Protein AF-0000000080204653 (afdb_homodimer)

Foldseek 3Di:
DDPLVLLQLLLQCVVQFHLCRSCVVVVHDSVVSVVSPVVVCVVVVHHQWDDDPPTTDGDPVVLVVNLVSLVVNQQVQQVVQVVVPDQQPDADEAEEEEAALCCVQQPVVLVVVVCVSHVRYHYHYHHDQDDDDCSSVVHAKYKHWFFDDDDQKDKDFLFFWWKFKKAFPVQCVVQNADPDLVCQQSWEEEWAAAPVPRDIDWDWDDDPVGIDTHDHDHYDYDNDQLVRQVCRLVNRTIYIHICSSCVVCVVVRSMFTADQIDGDPNTGMMMIGGDDPGRHPSSVVSVVSSSVSSVVQVGGSYDDPSRPGDHDDDDDDD/DDPLVLLQLLLQCVVQFHLCRSCVVVVHDSVVSVVSPVVVCVVVVHHQWDDDPPTTDGDPVVLVVNLVSLVVNQQVQQVVQVVVPDQQPDADEAEEEEEALCCVQQPVVLVVVVCVSHVRYHYHYHHDQDDDDCSSVVHAKYKHWFADDDDQKDKDFLFFWWKFKKAFPVQCVVQNADPDLVCQQSWEEEWAAAPVPRDIDWDWDDDPVGIDTHDHDHYDYDNDQLVRQVCRLVNRTIYIHICSSCVVCVVVRSMFTADQIDGDPNTGMMMIGGDDPGRHPSSVVSVVSSSVSSVVQVGGSYDDPSRPGDHDDDDDDD

Sequence (636 aa):
MDKIRSLRFFIATLEGGSFAAAAKAYGTDPSTVSKAIHRLESDLGIQLFQRSTRQIRLTEAGRRYANTARFVLDELAACEDSLKSHNDALSGLLKINVPVSYGRLYIRPLLKEFCRRYPSITIDIHYDDAYVDIIEQGIDVSIRSGVVQDSQLIMRQLSPIDFIICGSQDYLTRHGVPSGPDAFNDHSWVRFRFKQTGKLLPIRMPEPDGTSEYNPERNFIVNDGESMAELCAEGLGLTQIPHFIARDWLKAGRLVPIFPSMRQAGNGVYLLYANREYVPARVRVFIDFITQAIQDMDETPFHTWAETLPIYQPNQGDMDKIRSLRFFIATLEGGSFAAAAKAYGTDPSTVSKAIHRLESDLGIQLFQRSTRQIRLTEAGRRYANTARFVLDELAACEDSLKSHNDALSGLLKINVPVSYGRLYIRPLLKEFCRRYPSITIDIHYDDAYVDIIEQGIDVSIRSGVVQDSQLIMRQLSPIDFIICGSQDYLTRHGVPSGPDAFNDHSWVRFRFKQTGKLLPIRMPEPDGTSEYNPERNFIVNDGESMAELCAEGLGLTQIPHFIARDWLKAGRLVPIFPSMRQAGNGVYLLYANREYVPARVRVFIDFITQAIQDMDETPFHTWAETLPIYQPNQGD

Nearest PDB structures (foldseek):
  3hhg-assembly1_D  TM=6.410E-01  e=2.375E-26  Neisseria meningitidis serogroup B
  3t1b-assembly1_A  TM=6.209E-01  e=1.363E-25  Vibrio cholerae
  3t1b-assembly1_D  TM=6.198E-01  e=2.645E-25  Vibrio cholerae
  3szp-assembly1_A-2  TM=5.956E-01  e=8.311E-25  Vibrio cholerae
  3szp-assembly1_B-2  TM=5.584E-01  e=1.044E-23  Vibrio cholerae

Organism: Vibrio parahaemolyticus (NCBI:txid670)

pLDDT: mean 87.02, std 11.67, range [28.09, 98.11]

InterPro domains:
  IPR000847 LysR, HTH, N-terminal domain [PF00126] (4-63)
  IPR000847 LysR, HTH, N-terminal domain [PS50931] (1-59)
  IPR005119 LysR, substrate-binding [PF03466] (89-293)
  IPR036388 Winged helix-like DNA-binding domain superfamily [G3DSA:1.10.10.10] (1-89)
  IPR036390 Winged helix DNA-binding domain superfamily [SSF46785] (4-88)
  IPR058163 LysR-type transcriptional regulator, proteobacterial-type [PTHR30537] (1-298)

Radius of gyration: 26.91 Å; Cα contacts (8 Å, |Δi|>4): 1116; chains: 2; bounding box: 68×78×84 Å

Secondary structure (DSSP, 8-state):
--HHHHHHHHHHHHHHSSHHHHHHHTT--HHHHHHHHHHHHHHHTS--EEE-SS-EEE-HHHHHHHHHHHHHHHHHHHHHHHHS--GGG--EEEEEEE-HHHIIIIIHHHHHHHHHH-TTEEEEEEE-SS---TTTTT-SEEEEEE----TTEEEEEEEEEEEEEEE-HHHHHHH----SGGGGGGSEEEEEB-TTT-PBPPEEEEETTEEEEE--SEEEEES-HHHHHHHHHTTS-BEEEEHHHHHHHHHTTSSEE-S--EEEEEEEEEEEEE--SS--HHHHHHHHHHHHHHHHTT--SS--GGGGPPPP------/--HHHHHHHHHHHHHHSSHHHHHHHTT--HHHHHHHHHHHHHHHTS--EEE-SS-EEE-HHHHHHHHHHHHHHHHHHHHHHHHS--GGG--EEEEEEE-HHHIIIIIHHHHHHHHHH-TTEEEEEEE-SS---TTTTT-SEEEEEE----TTEEEEEEEEEEEEEEE-HHHHHHH----SGGGGGGSEEEEEB-TTT-PBPPEEEEETTEEEEE--SEEEEES-HHHHHHHHHTTS-BEEEEHHHHHHHHHTTSSEE-S--EEEEEEEEEEEEE--SS--HHHHHHHHHHHHHHHHTT--SS--GGGGPPPP------

Structure (mmCIF, N/CA/C/O backbone):
data_AF-0000000080204653-model_v1
#
loop_
_entity.id
_entity.type
_entity.pdbx_description
1 polymer 'Transcriptional regulator'
#
loop_
_atom_site.group_PDB
_atom_site.id
_atom_site.type_symbol
_atom_site.label_atom_id
_atom_site.label_alt_id
_atom_site.label_comp_id
_atom_site.label_asym_id
_atom_site.label_entity_id
_atom_site.label_seq_id
_atom_site.pdbx_PDB_ins_code
_atom_site.Cartn_x
_atom_site.Cartn_y
_atom_site.Cartn_z
_atom_site.occupancy
_atom_site.B_iso_or_equiv
_atom_site.auth_seq_id
_atom_site.auth_comp_id
_atom_site.auth_asym_id
_atom_site.auth_atom_id
_atom_site.pdbx_PDB_model_num
ATOM 1 N N . MET A 1 1 ? -10.763 44.158 -5.469 1 50.4 1 MET A N 1
ATOM 2 C CA . MET A 1 1 ? -10.526 43.028 -4.575 1 50.4 1 MET A CA 1
ATOM 3 C C . MET A 1 1 ? -9.054 42.629 -4.582 1 50.4 1 MET A C 1
ATOM 5 O O . MET A 1 1 ? -8.355 42.835 -5.575 1 50.4 1 MET A O 1
ATOM 9 N N . ASP A 1 2 ? -8.413 42.31 -3.454 1 73.98 2 ASP A N 1
ATOM 10 C CA . ASP A 1 2 ? -7.088 41.833 -3.07 1 73.98 2 ASP A CA 1
ATOM 11 C C . ASP A 1 2 ? -6.728 40.551 -3.816 1 73.98 2 ASP A C 1
ATOM 13 O O . ASP A 1 2 ? -7.518 39.605 -3.853 1 73.98 2 ASP A O 1
ATOM 17 N N . LYS A 1 3 ? -5.69 40.728 -4.743 1 76.5 3 LYS A N 1
ATOM 18 C CA . LYS A 1 3 ? -5.243 39.627 -5.592 1 76.5 3 LYS A CA 1
ATOM 19 C C . LYS A 1 3 ? -4.92 38.389 -4.761 1 76.5 3 LYS A C 1
ATOM 21 O O . LYS A 1 3 ? -5.211 37.264 -5.174 1 76.5 3 LYS A O 1
ATOM 26 N N . ILE A 1 4 ? -4.498 38.656 -3.655 1 76.14 4 ILE A N 1
ATOM 27 C CA . ILE A 1 4 ? -4.14 37.547 -2.777 1 76.14 4 ILE A CA 1
ATOM 28 C C . ILE A 1 4 ? -5.401 36.794 -2.358 1 76.14 4 ILE A C 1
ATOM 30 O O . ILE A 1 4 ? -5.418 35.561 -2.341 1 76.14 4 ILE A O 1
ATOM 34 N N . ARG A 1 5 ? -6.424 37.488 -2.083 1 83.01 5 ARG A N 1
ATOM 35 C CA . ARG A 1 5 ? -7.695 36.873 -1.715 1 83.01 5 ARG A CA 1
ATOM 36 C C . ARG A 1 5 ? -8.273 36.073 -2.878 1 83.01 5 ARG A C 1
ATOM 38 O O . ARG A 1 5 ? -8.814 34.983 -2.68 1 83.01 5 ARG A O 1
ATOM 45 N N . SER A 1 6 ? -8.164 36.581 -4.059 1 86.66 6 SER A N 1
ATOM 46 C CA . SER A 1 6 ? -8.65 35.887 -5.247 1 86.66 6 SER A CA 1
ATOM 47 C C . SER A 1 6 ? -7.888 34.586 -5.478 1 86.66 6 SER A C 1
ATOM 49 O O . SER A 1 6 ? -8.479 33.574 -5.859 1 86.66 6 SER A O 1
ATOM 51 N N . LEU A 1 7 ? -6.581 34.695 -5.237 1 85.68 7 LEU A N 1
ATOM 52 C CA . LEU A 1 7 ? -5.753 33.503 -5.385 1 85.68 7 LEU A CA 1
ATOM 53 C C . LEU A 1 7 ? -6.15 32.436 -4.371 1 85.68 7 LEU A C 1
ATOM 55 O O . LEU A 1 7 ? -6.216 31.25 -4.704 1 85.68 7 LEU A O 1
ATOM 59 N N . ARG A 1 8 ? -6.447 32.834 -3.241 1 86.21 8 ARG A N 1
ATOM 60 C CA . ARG A 1 8 ? -6.862 31.909 -2.19 1 86.21 8 ARG A CA 1
ATOM 61 C C . ARG A 1 8 ? -8.191 31.247 -2.537 1 86.21 8 ARG A C 1
ATOM 63 O O . ARG A 1 8 ? -8.358 30.041 -2.345 1 86.21 8 ARG A O 1
ATOM 70 N N . PHE A 1 9 ? -9.104 32.043 -3.06 1 88.43 9 PHE A N 1
ATOM 71 C CA . PHE A 1 9 ? -10.392 31.509 -3.487 1 88.43 9 PHE A CA 1
ATOM 72 C C . PHE A 1 9 ? -10.213 30.499 -4.614 1 88.43 9 PHE A C 1
ATOM 74 O O . PHE A 1 9 ? -10.875 29.459 -4.634 1 88.43 9 PHE A O 1
ATOM 81 N N . PHE A 1 10 ? -9.307 30.791 -5.451 1 88.57 10 PHE A N 1
ATOM 82 C CA . PHE A 1 10 ? -9.02 29.938 -6.598 1 88.57 10 PHE A CA 1
ATOM 83 C C . PHE A 1 10 ? -8.505 28.577 -6.146 1 88.57 10 PHE A C 1
ATOM 85 O O . PHE A 1 10 ? -9.04 27.541 -6.545 1 88.57 10 PHE A O 1
ATOM 92 N N . ILE A 1 11 ? -7.559 28.617 -5.276 1 85.79 11 ILE A N 1
ATOM 93 C CA . ILE A 1 11 ? -6.958 27.381 -4.787 1 85.79 11 ILE A CA 1
ATOM 94 C C . ILE A 1 11 ? -7.975 26.609 -3.949 1 85.79 11 ILE A C 1
ATOM 96 O O . ILE A 1 11 ? -8.08 25.386 -4.061 1 85.79 11 ILE A O 1
ATOM 100 N N . ALA A 1 12 ? -8.743 27.285 -3.172 1 86.61 12 ALA A N 1
ATOM 101 C CA . ALA A 1 12 ? -9.754 26.645 -2.335 1 86.61 12 ALA A CA 1
ATOM 102 C C . ALA A 1 12 ? -10.828 25.975 -3.187 1 86.61 12 ALA A C 1
ATOM 104 O O . ALA A 1 12 ? -11.335 24.908 -2.831 1 86.61 12 ALA A O 1
ATOM 105 N N . THR A 1 13 ? -11.171 26.682 -4.212 1 86.33 13 THR A N 1
ATOM 106 C CA . THR A 1 13 ? -12.161 26.118 -5.123 1 86.33 13 THR A CA 1
ATOM 107 C C . THR A 1 13 ? -11.633 24.842 -5.773 1 86.33 13 THR A C 1
ATOM 109 O O . THR A 1 13 ? -12.364 23.858 -5.902 1 86.33 13 THR A O 1
ATOM 112 N N . LEU A 1 14 ? -10.432 24.914 -6.15 1 82.67 14 LEU A N 1
ATOM 113 C CA . LEU A 1 14 ? -9.793 23.754 -6.762 1 82.67 14 LEU A CA 1
ATOM 114 C C . LEU A 1 14 ? -9.742 22.584 -5.785 1 82.67 14 LEU A C 1
ATOM 116 O O . LEU A 1 14 ? -10.088 21.456 -6.143 1 82.67 14 LEU A O 1
ATOM 120 N N . GLU A 1 15 ? -9.342 22.829 -4.639 1 78.71 15 GLU A N 1
ATOM 121 C CA . GLU A 1 15 ? -9.152 21.792 -3.63 1 78.71 15 GLU A CA 1
ATOM 122 C C . GLU A 1 15 ? -10.491 21.26 -3.126 1 78.71 15 GLU A C 1
ATOM 124 O O . GLU A 1 15 ? -10.634 20.062 -2.875 1 78.71 15 GLU A O 1
ATOM 129 N N . GLY A 1 16 ? -11.457 22.183 -2.964 1 76.76 16 GLY A N 1
ATOM 130 C CA . GLY A 1 16 ? -12.774 21.822 -2.463 1 76.76 16 GLY A CA 1
ATOM 131 C C . GLY A 1 16 ? -13.688 21.261 -3.536 1 76.76 16 GLY A C 1
ATOM 132 O O . GLY A 1 16 ? -14.708 20.641 -3.229 1 76.76 16 GLY A O 1
ATOM 133 N N . GLY A 1 17 ? -13.306 21.549 -4.777 1 78.3 17 GLY A N 1
ATOM 134 C CA . GLY A 1 17 ? -14.032 21.021 -5.921 1 78.3 17 GLY A CA 1
ATOM 135 C C . GLY A 1 17 ? -15.267 21.83 -6.271 1 78.3 17 GLY A C 1
ATOM 136 O O . GLY A 1 17 ? -16.022 21.463 -7.173 1 78.3 17 GLY A O 1
ATOM 137 N N . SER A 1 18 ? -15.569 22.891 -5.449 1 82.08 18 SER A N 1
ATOM 138 C CA . SER A 1 18 ? -16.738 23.715 -5.736 1 82.08 18 SER A CA 1
ATOM 139 C C . SER A 1 18 ? -16.575 25.123 -5.172 1 82.08 18 SER A C 1
ATOM 141 O O . SER A 1 18 ? -15.765 25.345 -4.269 1 82.08 18 SER A O 1
ATOM 143 N N . PHE A 1 19 ? -17.38 26.048 -5.681 1 85.94 19 PHE A N 1
ATOM 144 C CA . PHE A 1 19 ? -17.382 27.419 -5.186 1 85.94 19 PHE A CA 1
ATOM 145 C C . PHE A 1 19 ? -17.972 27.487 -3.782 1 85.94 19 PHE A C 1
ATOM 147 O O . PHE A 1 19 ? -17.519 28.275 -2.95 1 85.94 19 PHE A O 1
ATOM 154 N N . ALA A 1 20 ? -18.897 26.58 -3.573 1 85.4 20 ALA A N 1
ATOM 155 C CA . ALA A 1 20 ? -19.532 26.526 -2.259 1 85.4 20 ALA A CA 1
ATOM 156 C C . ALA A 1 20 ? -18.543 26.068 -1.19 1 85.4 20 ALA A C 1
ATOM 158 O O . ALA A 1 20 ? -18.51 26.622 -0.089 1 85.4 20 ALA A O 1
ATOM 159 N N . ALA A 1 21 ? -17.774 25.165 -1.555 1 83.58 21 ALA A N 1
ATOM 160 C CA . ALA A 1 21 ? -16.779 24.656 -0.615 1 83.58 21 ALA A CA 1
ATOM 161 C C . ALA A 1 21 ? -15.74 25.723 -0.284 1 83.58 21 ALA A C 1
ATOM 163 O O . ALA A 1 21 ? -15.344 25.875 0.874 1 83.58 21 ALA A O 1
ATOM 164 N N . ALA A 1 22 ? -15.347 26.407 -1.265 1 87.46 22 ALA A N 1
ATOM 165 C CA . ALA A 1 22 ? -14.388 27.491 -1.069 1 87.46 22 ALA A CA 1
ATOM 166 C C . ALA A 1 22 ? -14.982 28.597 -0.201 1 87.46 22 ALA A C 1
ATOM 168 O O . ALA A 1 22 ? -14.302 29.143 0.672 1 87.46 22 ALA A O 1
ATOM 169 N N . ALA A 1 23 ? -16.242 28.891 -0.427 1 88.73 23 ALA A N 1
ATOM 170 C CA . ALA A 1 23 ? -16.924 29.921 0.353 1 88.73 23 ALA A CA 1
ATOM 171 C C . ALA A 1 23 ? -16.997 29.535 1.827 1 88.73 23 ALA A C 1
ATOM 173 O O . ALA A 1 23 ? -16.749 30.364 2.706 1 88.73 23 ALA A O 1
ATOM 174 N N . LYS A 1 24 ? -17.251 28.339 2.037 1 84.44 24 LYS A N 1
ATOM 175 C CA . LYS A 1 24 ? -17.338 27.825 3.401 1 84.44 24 LYS A CA 1
ATOM 176 C C . LYS A 1 24 ? -15.993 27.927 4.114 1 84.44 24 LYS A C 1
ATOM 178 O O . LYS A 1 24 ? -15.933 28.303 5.286 1 84.44 24 LYS A O 1
ATOM 183 N N . ALA A 1 25 ? -14.982 27.72 3.421 1 79.6 25 ALA A N 1
ATOM 184 C CA . ALA A 1 25 ? -13.636 27.729 3.988 1 79.6 25 ALA A CA 1
ATOM 185 C C . ALA A 1 25 ? -13.229 29.137 4.415 1 79.6 25 ALA A C 1
ATOM 187 O O . ALA A 1 25 ? -12.462 29.307 5.365 1 79.6 25 ALA A O 1
ATOM 188 N N . TYR A 1 26 ? -13.776 30.042 3.766 1 80.77 26 TYR A N 1
ATOM 189 C CA . TYR A 1 26 ? -13.335 31.406 4.036 1 80.77 26 TYR A CA 1
ATOM 190 C C . TYR A 1 26 ? -14.467 32.239 4.624 1 80.77 26 TYR A C 1
ATOM 192 O O . TYR A 1 26 ? -14.36 33.464 4.719 1 80.77 26 TYR A O 1
ATOM 200 N N . GLY A 1 27 ? -15.538 31.54 4.963 1 84.32 27 GLY A N 1
ATOM 201 C CA . GLY A 1 27 ? -16.645 32.225 5.61 1 84.32 27 GLY A CA 1
ATOM 202 C C . GLY A 1 27 ? -17.267 33.305 4.745 1 84.32 27 GLY A C 1
ATOM 203 O O 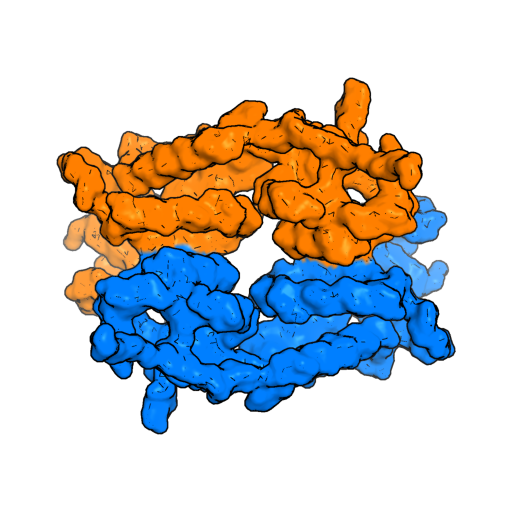. GLY A 1 27 ? -17.512 34.418 5.213 1 84.32 27 GLY A O 1
ATOM 204 N N . THR A 1 28 ? -17.372 33.021 3.504 1 88.23 28 THR A N 1
ATOM 205 C CA . THR A 1 28 ? -17.946 33.981 2.566 1 88.23 28 THR A CA 1
ATOM 206 C C . THR A 1 28 ? -19.029 33.324 1.716 1 88.23 28 THR A C 1
ATOM 208 O O . THR A 1 28 ? -19.468 32.211 2.011 1 88.23 28 THR A O 1
ATOM 211 N N . ASP A 1 29 ? -19.654 34.018 0.849 1 89.44 29 ASP A N 1
ATOM 212 C CA . ASP A 1 29 ? -20.717 33.506 -0.01 1 89.44 29 ASP A CA 1
ATOM 213 C C . ASP A 1 29 ? -20.152 32.977 -1.326 1 89.44 29 ASP A C 1
ATOM 215 O O . ASP A 1 29 ? -19.21 33.548 -1.878 1 89.44 29 ASP A O 1
ATOM 219 N N . PRO A 1 30 ? -20.802 31.932 -1.758 1 91.13 30 PRO A N 1
ATOM 220 C CA . PRO A 1 30 ? -20.353 31.377 -3.036 1 91.13 30 PRO A CA 1
ATOM 221 C C . PRO A 1 30 ? -20.33 32.416 -4.155 1 91.13 30 PRO A C 1
ATOM 223 O O . PRO A 1 30 ? -19.476 32.352 -5.044 1 91.13 30 PRO A O 1
ATOM 226 N N . SER A 1 31 ? -21.253 33.343 -4.106 1 90.99 31 SER A N 1
ATOM 227 C CA . SER A 1 31 ? -21.3 34.385 -5.126 1 90.99 31 SER A CA 1
ATOM 228 C C . SER A 1 31 ? -20.047 35.254 -5.086 1 90.99 31 SER A C 1
ATOM 230 O O . SER A 1 31 ? -19.536 35.663 -6.131 1 90.99 31 SER A O 1
ATOM 232 N N . THR A 1 32 ? -19.568 35.483 -3.874 1 89.5 32 THR A N 1
ATOM 233 C CA . THR A 1 32 ? -18.346 36.26 -3.698 1 89.5 32 THR A CA 1
ATOM 234 C C . THR A 1 32 ? -17.146 35.522 -4.287 1 89.5 32 THR A C 1
ATOM 236 O O . THR A 1 32 ? -16.309 36.126 -4.961 1 89.5 32 THR A O 1
ATOM 239 N N . VAL A 1 33 ? -17.121 34.252 -4.019 1 92 33 VAL A N 1
ATOM 240 C CA . VAL A 1 33 ? -16.041 33.422 -4.541 1 92 33 VAL A CA 1
ATOM 241 C C . VAL A 1 33 ? -16.102 33.393 -6.067 1 92 33 VAL A C 1
ATOM 243 O O . VAL A 1 33 ? -15.084 33.574 -6.739 1 92 33 VAL A O 1
ATOM 246 N N . SER A 1 34 ? -17.267 33.173 -6.631 1 90.59 34 SER A N 1
ATOM 247 C CA . SER A 1 34 ? -17.455 33.095 -8.076 1 90.59 34 SER A CA 1
ATOM 248 C C . SER A 1 34 ? -17.062 34.403 -8.756 1 90.59 34 SER A C 1
ATOM 250 O O . SER A 1 34 ? -16.387 34.394 -9.787 1 90.59 34 SER A O 1
ATOM 252 N N . LYS A 1 35 ? -17.425 35.498 -8.166 1 90.52 35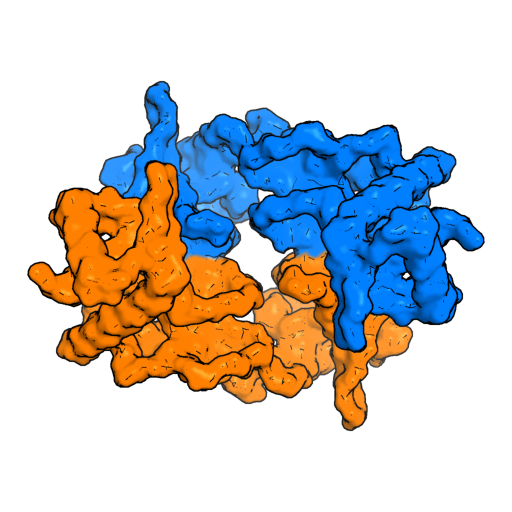 LYS A N 1
ATOM 253 C CA . LYS A 1 35 ? -17.104 36.81 -8.72 1 90.52 35 LYS A CA 1
ATOM 254 C C . LYS A 1 35 ? -15.599 37.058 -8.708 1 90.52 35 LYS A C 1
ATOM 256 O O . LYS A 1 35 ? -15.049 37.618 -9.659 1 90.52 35 LYS A O 1
ATOM 261 N N . ALA A 1 36 ? -15.068 36.653 -7.616 1 89.24 36 ALA A N 1
ATOM 262 C CA . ALA A 1 36 ? -13.624 36.832 -7.487 1 89.24 36 ALA A CA 1
ATOM 263 C C . ALA A 1 36 ? -12.875 36.042 -8.556 1 89.24 36 ALA A C 1
ATOM 265 O O . ALA A 1 36 ? -11.927 36.548 -9.162 1 89.24 36 ALA A O 1
ATOM 266 N N . ILE A 1 37 ? -13.278 34.836 -8.8 1 89.23 37 ILE A N 1
ATOM 267 C CA . ILE A 1 37 ? -12.63 33.973 -9.782 1 89.23 37 ILE A CA 1
ATOM 268 C C . ILE A 1 37 ? -12.88 34.514 -11.188 1 89.23 37 ILE A C 1
ATOM 270 O O . ILE A 1 37 ? -11.982 34.5 -12.033 1 89.23 37 ILE A O 1
ATOM 274 N N . HIS A 1 38 ? -14.087 34.966 -11.416 1 88.27 38 HIS A N 1
ATOM 275 C CA . HIS A 1 38 ? -14.394 35.566 -12.709 1 88.27 38 HIS A CA 1
ATOM 276 C C . HIS A 1 38 ? -13.52 36.788 -12.971 1 88.27 38 HIS A C 1
ATOM 278 O O . HIS A 1 38 ? -13.064 37 -14.097 1 88.27 38 HIS A O 1
ATOM 284 N N . ARG A 1 39 ? -13.41 37.564 -11.945 1 86.53 39 ARG A N 1
ATOM 285 C CA . ARG A 1 39 ? -12.546 38.734 -12.068 1 86.53 39 ARG A CA 1
ATOM 286 C C . ARG A 1 39 ? -11.106 38.323 -12.358 1 86.53 39 ARG A C 1
ATOM 288 O O . ARG A 1 39 ? -10.431 38.946 -13.18 1 86.53 39 ARG A O 1
ATOM 295 N N . LEU A 1 40 ? -10.646 37.332 -11.62 1 87.08 40 LEU A N 1
ATOM 296 C CA . LEU A 1 40 ? -9.304 36.803 -11.841 1 87.08 40 LEU A CA 1
ATOM 297 C C . LEU A 1 40 ? -9.131 36.348 -13.286 1 87.08 40 LEU A C 1
ATOM 299 O O . LEU A 1 40 ? -8.121 36.657 -13.922 1 87.08 40 LEU A O 1
ATOM 303 N N . GLU A 1 41 ? -10.138 35.631 -13.807 1 89.78 41 GLU A N 1
ATOM 304 C CA . GLU A 1 41 ? -10.111 35.151 -15.186 1 89.78 41 GLU A CA 1
ATOM 305 C C . GLU A 1 41 ? -10.137 36.313 -16.175 1 89.78 41 GLU A C 1
ATOM 307 O O . GLU A 1 41 ? -9.426 36.294 -17.182 1 89.78 41 GLU A O 1
ATOM 312 N N . SER A 1 42 ? -10.951 37.284 -15.884 1 85.38 42 SER A N 1
ATOM 313 C CA . SER A 1 42 ? -11.059 38.466 -16.732 1 85.38 42 SER A CA 1
ATOM 314 C C . SER A 1 42 ? -9.742 39.233 -16.782 1 85.38 42 SER A C 1
ATOM 316 O O . SER A 1 42 ? -9.307 39.662 -17.853 1 85.38 42 SER A O 1
ATOM 318 N N . ASP A 1 43 ? -9.142 39.409 -15.622 1 81.23 43 ASP A N 1
ATOM 319 C CA . ASP A 1 43 ? -7.871 40.122 -15.538 1 81.23 43 ASP A CA 1
ATOM 320 C C . ASP A 1 43 ? -6.78 39.394 -16.32 1 81.23 43 ASP A C 1
ATOM 322 O O . ASP A 1 43 ? -5.917 40.029 -16.929 1 81.23 43 ASP A O 1
ATOM 326 N N . LEU A 1 44 ? -6.832 38.043 -16.265 1 80.5 44 LEU A N 1
ATOM 327 C CA . LEU A 1 44 ? -5.832 37.209 -16.923 1 80.5 44 LEU A CA 1
ATOM 328 C C . LEU A 1 44 ? -6.167 37.02 -18.399 1 80.5 44 LEU A C 1
ATOM 330 O O . LEU A 1 44 ? -5.301 36.65 -19.194 1 80.5 44 LEU A O 1
ATOM 334 N N . GLY A 1 45 ? -7.475 37.222 -18.741 1 84.87 45 GLY A N 1
ATOM 335 C CA . GLY A 1 45 ? -7.944 37.008 -20.101 1 84.87 45 GLY A CA 1
ATOM 336 C C . GLY A 1 45 ? -8.055 35.54 -20.469 1 84.87 45 GLY A C 1
ATOM 337 O O . GLY A 1 45 ? -7.973 35.183 -21.646 1 84.87 45 GLY A O 1
ATOM 338 N N . ILE A 1 46 ? -7.969 34.711 -19.479 1 84.07 46 ILE A N 1
ATOM 339 C CA . ILE A 1 46 ? -8.042 33.273 -19.715 1 84.07 46 ILE A CA 1
ATOM 340 C C . ILE A 1 46 ? -9.025 32.639 -18.734 1 84.07 46 ILE A C 1
ATOM 342 O O . ILE A 1 46 ? -9.245 33.163 -17.639 1 84.07 46 ILE A O 1
ATOM 346 N N . GLN A 1 47 ? -9.65 31.573 -19.164 1 88.81 47 GLN A N 1
ATOM 347 C CA . GLN A 1 47 ? -10.503 30.791 -18.275 1 88.81 47 GLN A CA 1
ATOM 348 C C . GLN A 1 47 ? -9.686 29.771 -17.487 1 88.81 47 GLN A C 1
ATOM 350 O O . GLN A 1 47 ? -8.849 29.066 -18.054 1 88.81 47 GLN A O 1
ATOM 355 N N . LEU A 1 48 ? -9.886 29.82 -16.218 1 88.63 48 LEU A N 1
ATOM 356 C CA . LEU A 1 48 ? -9.145 28.906 -15.356 1 88.63 48 LEU A CA 1
ATOM 357 C C . LEU A 1 48 ? -9.933 27.621 -15.122 1 88.63 48 LEU A C 1
ATOM 359 O O . LEU A 1 48 ? -9.347 26.551 -14.95 1 88.63 48 LEU A O 1
ATOM 363 N N . PHE A 1 49 ? -11.237 27.683 -15.084 1 87.79 49 PHE A N 1
ATOM 364 C CA . PHE A 1 49 ? -12.106 26.53 -14.882 1 87.79 49 PHE A CA 1
ATOM 365 C C . PHE A 1 49 ? -12.993 26.301 -16.1 1 87.79 49 PHE A C 1
ATOM 367 O O . PHE A 1 49 ? -13.41 27.255 -16.759 1 87.79 49 PHE A O 1
ATOM 374 N N . GLN A 1 50 ? -13.035 24.895 -16.489 1 80.22 50 GLN A N 1
ATOM 375 C CA . GLN A 1 50 ? -14.091 24.528 -17.427 1 80.22 50 GLN A CA 1
ATOM 376 C C . GLN A 1 50 ? -15.413 24.294 -16.703 1 80.22 50 GLN A C 1
ATOM 378 O O . GLN A 1 50 ? -15.457 23.589 -15.692 1 80.22 50 GLN A O 1
ATOM 383 N N . ARG A 1 51 ? -16.34 25.192 -16.775 1 64.45 51 ARG A N 1
ATOM 384 C CA . ARG A 1 51 ? -17.609 25.17 -16.054 1 64.45 51 ARG A CA 1
ATOM 385 C C . ARG A 1 51 ? -18.599 24.218 -16.718 1 64.45 51 ARG A C 1
ATOM 387 O O . ARG A 1 51 ? -18.86 24.324 -17.918 1 64.45 51 ARG A O 1
ATOM 394 N N . SER A 1 52 ? -18.368 22.976 -16.561 1 57.26 52 SER A N 1
ATOM 395 C CA . SER A 1 52 ? -19.546 22.202 -16.936 1 57.26 52 SER A CA 1
ATOM 396 C C . SER A 1 52 ? -20.521 22.079 -15.77 1 57.26 52 SER A C 1
ATOM 398 O O . SER A 1 52 ? -20.157 22.335 -14.62 1 57.26 52 SER A O 1
ATOM 400 N N . THR A 1 53 ? -21.874 21.942 -15.92 1 54.49 53 THR A N 1
ATOM 401 C CA . THR A 1 53 ? -22.962 21.905 -14.949 1 54.49 53 THR A CA 1
ATOM 402 C C . THR A 1 53 ? -22.603 21.009 -13.768 1 54.49 53 THR A C 1
ATOM 404 O O . THR A 1 53 ? -23.097 21.21 -12.656 1 54.49 53 THR A O 1
ATOM 407 N N . ARG A 1 54 ? -21.801 19.909 -13.887 1 55.93 54 ARG A N 1
ATOM 408 C CA . ARG A 1 54 ? -21.751 18.903 -12.831 1 55.93 54 ARG A CA 1
ATOM 409 C C . ARG A 1 54 ? -20.385 18.886 -12.155 1 55.93 54 ARG A C 1
ATOM 411 O O . ARG A 1 54 ? -20.24 18.357 -11.051 1 55.93 54 ARG A O 1
ATOM 418 N N . GLN A 1 55 ? -19.353 19.358 -12.814 1 64.94 55 GLN A N 1
ATOM 419 C CA . GLN A 1 55 ? -18.046 19.267 -12.172 1 64.94 55 GLN A CA 1
ATOM 420 C C . GLN A 1 55 ? -17.132 20.403 -12.622 1 64.94 55 GLN A C 1
ATOM 422 O O . GLN A 1 55 ? -17.197 20.84 -13.773 1 64.94 55 GLN A O 1
ATOM 427 N N . ILE A 1 56 ? -16.399 21.139 -11.656 1 72.33 56 ILE A N 1
ATOM 428 C CA . ILE A 1 56 ? -15.409 22.163 -11.971 1 72.33 56 ILE A CA 1
ATOM 429 C C . ILE A 1 56 ? -14.058 21.508 -12.248 1 72.33 56 ILE A C 1
ATOM 431 O O . ILE A 1 56 ? -13.57 20.712 -11.441 1 72.33 56 ILE A O 1
ATOM 435 N N . ARG A 1 57 ? -13.619 21.572 -13.514 1 78.02 57 ARG A N 1
ATOM 436 C CA . ARG A 1 57 ? -12.3 21.075 -13.89 1 78.02 57 ARG A CA 1
ATOM 437 C C . ARG A 1 57 ? -11.391 22.216 -14.334 1 78.02 57 ARG A C 1
ATOM 439 O O . ARG A 1 57 ? -11.853 23.183 -14.944 1 78.02 57 ARG A O 1
ATOM 446 N N . LEU A 1 58 ? -10.142 22.081 -13.953 1 81.36 58 LEU A N 1
ATOM 447 C CA . LEU A 1 58 ? -9.155 23.071 -14.369 1 81.36 58 LEU A CA 1
ATOM 448 C C . LEU A 1 58 ? -8.905 22.993 -15.871 1 81.36 58 LEU A C 1
ATOM 450 O O . LEU A 1 58 ? -8.864 21.9 -16.442 1 81.36 58 LEU A O 1
ATOM 454 N N . THR A 1 59 ? -8.817 24.156 -16.538 1 80.92 59 THR A N 1
ATOM 455 C CA . THR A 1 59 ? -8.216 24.233 -17.865 1 80.92 59 THR A CA 1
ATOM 456 C C . THR A 1 59 ? -6.708 24.015 -17.789 1 80.92 59 THR A C 1
ATOM 458 O O . THR A 1 59 ? -6.141 23.934 -16.697 1 80.92 59 THR A O 1
ATOM 461 N N . GLU A 1 60 ? -6.112 23.822 -18.889 1 81.19 60 GLU A N 1
ATOM 462 C CA . GLU A 1 60 ? -4.654 23.738 -18.91 1 81.19 60 GLU A CA 1
ATOM 463 C C . GLU A 1 60 ? -4.021 24.993 -18.316 1 81.19 60 GLU A C 1
ATOM 465 O O . GLU A 1 60 ? -3.059 24.906 -17.55 1 81.19 60 GLU A O 1
ATOM 470 N N . ALA A 1 61 ? -4.553 26.084 -18.702 1 80.9 61 ALA A N 1
ATOM 471 C CA . ALA A 1 61 ? -4.098 27.351 -18.136 1 80.9 61 ALA A CA 1
ATOM 472 C C . ALA A 1 61 ? -4.369 27.41 -16.636 1 80.9 61 ALA A C 1
ATOM 474 O O . ALA A 1 61 ? -3.554 27.933 -15.872 1 80.9 61 ALA A O 1
ATOM 475 N N . GLY A 1 62 ? -5.471 26.858 -16.304 1 84.86 62 GLY A N 1
ATOM 476 C CA . GLY A 1 62 ? -5.816 26.799 -14.893 1 84.86 62 GLY A CA 1
ATOM 477 C C . GLY A 1 62 ? -4.839 25.976 -14.074 1 84.86 62 GLY A C 1
ATOM 478 O O . GLY A 1 62 ? -4.486 26.354 -12.955 1 84.86 62 GLY A O 1
ATOM 479 N N . ARG A 1 63 ? -4.346 24.984 -14.648 1 81.96 63 ARG A N 1
ATOM 480 C CA . ARG A 1 63 ? -3.374 24.133 -13.969 1 81.96 63 ARG A CA 1
ATOM 481 C C . ARG A 1 63 ? -2.06 24.875 -13.745 1 81.96 63 ARG A C 1
ATOM 483 O O . ARG A 1 63 ? -1.473 24.798 -12.664 1 81.96 63 ARG A O 1
ATOM 490 N N . ARG A 1 64 ? -1.62 25.546 -14.699 1 78.41 64 ARG A N 1
ATOM 491 C CA . ARG A 1 64 ? -0.386 26.318 -14.594 1 78.41 64 ARG A CA 1
ATOM 492 C C . ARG A 1 64 ? -0.533 27.453 -13.586 1 78.41 64 ARG A C 1
ATOM 494 O O . ARG A 1 64 ? 0.366 27.694 -12.778 1 78.41 64 ARG A O 1
ATOM 501 N N . TYR A 1 65 ? -1.675 28.095 -13.706 1 82.46 65 TYR A N 1
ATOM 502 C CA . TYR A 1 65 ? -1.914 29.213 -12.8 1 82.46 65 TYR A CA 1
ATOM 503 C C . TYR A 1 65 ? -2.039 28.731 -11.36 1 82.46 65 TYR A C 1
ATOM 505 O O . TYR A 1 65 ? -1.608 29.416 -10.43 1 82.46 65 TYR A O 1
ATOM 513 N N . ALA A 1 66 ? -2.638 27.544 -11.234 1 84.49 66 ALA A N 1
ATOM 514 C CA . ALA A 1 66 ? -2.771 26.97 -9.898 1 84.49 66 ALA A CA 1
ATOM 515 C C . ALA A 1 66 ? -1.403 26.73 -9.265 1 84.49 66 ALA A C 1
ATOM 517 O O . ALA A 1 66 ? -1.197 27.027 -8.086 1 84.49 66 ALA A O 1
ATOM 518 N N . ASN A 1 67 ? -0.534 26.337 -10.067 1 76.59 67 ASN A N 1
ATOM 519 C CA . ASN A 1 67 ? 0.824 26.115 -9.583 1 76.59 67 ASN A CA 1
ATOM 520 C C . ASN A 1 67 ? 1.477 27.417 -9.127 1 76.59 67 ASN A C 1
ATOM 522 O O . ASN A 1 67 ? 2.084 27.47 -8.056 1 76.59 67 ASN A O 1
ATOM 526 N N . THR A 1 68 ? 1.286 28.376 -9.926 1 76.49 68 THR A N 1
ATOM 527 C CA . THR A 1 68 ? 1.857 29.681 -9.613 1 76.49 68 THR A CA 1
ATOM 528 C C . THR A 1 68 ? 1.19 30.28 -8.378 1 76.49 68 THR A C 1
ATOM 530 O O . THR A 1 68 ? 1.867 30.832 -7.507 1 76.49 68 THR A O 1
ATOM 533 N N . ALA A 1 69 ? -0.078 30.136 -8.363 1 80.79 69 ALA A N 1
ATOM 534 C CA . ALA A 1 69 ? -0.831 30.684 -7.237 1 80.79 69 ALA A CA 1
ATOM 535 C C . ALA A 1 69 ? -0.412 30.026 -5.925 1 80.79 69 ALA A C 1
ATOM 537 O O . ALA A 1 69 ? -0.197 30.71 -4.922 1 80.79 69 ALA A O 1
ATOM 538 N N . ARG A 1 70 ? -0.304 28.754 -5.995 1 79.06 70 ARG A N 1
ATOM 539 C CA . ARG A 1 70 ? 0.134 28.031 -4.806 1 79.06 70 ARG A CA 1
ATOM 540 C C . ARG A 1 70 ? 1.515 28.498 -4.359 1 79.06 70 ARG A C 1
ATOM 542 O O . ARG A 1 70 ? 1.74 28.738 -3.171 1 79.06 70 ARG A O 1
ATOM 549 N N . PHE A 1 71 ? 2.312 28.656 -5.337 1 72.51 71 PHE A N 1
ATOM 550 C CA . PHE A 1 71 ? 3.676 29.091 -5.061 1 72.51 71 PHE A CA 1
ATOM 551 C C . PHE A 1 71 ? 3.683 30.461 -4.393 1 72.51 71 PHE A C 1
ATOM 553 O O . PHE A 1 71 ? 4.355 30.659 -3.378 1 72.51 71 PHE A O 1
ATOM 560 N N . VAL A 1 72 ? 2.984 31.3 -4.918 1 70.36 72 VAL A N 1
ATOM 561 C CA . VAL A 1 72 ? 2.953 32.676 -4.434 1 70.36 72 VAL A CA 1
ATOM 562 C C . VAL A 1 72 ? 2.367 32.715 -3.024 1 70.36 72 VAL A C 1
ATOM 564 O O . VAL A 1 72 ? 2.916 33.37 -2.135 1 70.36 72 VAL A O 1
ATOM 567 N N . LEU A 1 73 ? 1.342 32.03 -2.87 1 77.66 73 LEU A N 1
ATOM 568 C CA . LEU A 1 73 ? 0.684 32.028 -1.568 1 77.66 73 LEU A CA 1
ATOM 569 C C . LEU A 1 73 ? 1.571 31.376 -0.512 1 77.66 73 LEU A C 1
ATOM 571 O O . LEU A 1 73 ? 1.644 31.852 0.623 1 77.66 73 LEU A O 1
ATOM 575 N N . ASP A 1 74 ? 2.189 30.386 -0.923 1 73.89 74 ASP A N 1
ATOM 576 C CA . ASP A 1 74 ? 3.095 29.685 -0.018 1 73.89 74 ASP A CA 1
ATOM 577 C C . ASP A 1 74 ? 4.294 30.558 0.345 1 73.89 74 ASP A C 1
ATOM 579 O O . ASP A 1 74 ? 4.728 30.578 1.498 1 73.89 74 ASP A O 1
ATOM 583 N N . GLU A 1 75 ? 4.803 31.263 -0.69 1 67.77 75 GLU A N 1
ATOM 584 C CA . GLU A 1 75 ? 5.929 32.159 -0.446 1 67.77 75 GLU A CA 1
ATOM 585 C C . GLU A 1 75 ? 5.545 33.279 0.516 1 67.77 75 GLU A C 1
ATOM 587 O O . GLU A 1 75 ? 6.323 33.637 1.403 1 67.77 75 GLU A O 1
ATOM 592 N N . LEU A 1 76 ? 4.418 33.743 0.294 1 67.24 76 LEU A N 1
ATOM 593 C CA . LEU A 1 76 ? 3.929 34.806 1.165 1 67.24 76 LEU A CA 1
ATOM 594 C C . LEU A 1 76 ? 3.745 34.299 2.592 1 67.24 76 LEU A C 1
ATOM 596 O O . LEU A 1 76 ? 4.191 34.942 3.545 1 67.24 76 LEU A O 1
ATOM 600 N N . ALA A 1 77 ? 3.131 33.21 2.707 1 69.01 77 ALA A N 1
ATOM 601 C CA . ALA A 1 77 ? 2.888 32.618 4.02 1 69.01 77 ALA A CA 1
ATOM 602 C C . ALA A 1 77 ? 4.201 32.303 4.731 1 69.01 77 ALA A C 1
ATOM 604 O O . ALA A 1 77 ? 4.342 32.56 5.929 1 69.01 77 ALA A O 1
ATOM 605 N N . ALA A 1 78 ? 5.041 31.809 4.037 1 68.25 78 ALA A N 1
ATOM 606 C CA . ALA A 1 78 ? 6.342 31.458 4.601 1 68.25 78 ALA A CA 1
ATOM 607 C C . ALA A 1 78 ? 7.076 32.7 5.099 1 68.25 78 ALA A C 1
ATOM 609 O O . ALA A 1 78 ? 7.679 32.683 6.175 1 68.25 78 ALA A O 1
ATOM 610 N N . CYS A 1 79 ? 7.063 33.697 4.325 1 63.23 79 CYS A N 1
ATOM 611 C CA . CYS A 1 79 ? 7.687 34.956 4.715 1 63.23 79 CYS A CA 1
ATOM 612 C C . CYS A 1 79 ? 7.037 35.519 5.973 1 63.23 79 CYS A C 1
ATOM 614 O O . CYS A 1 79 ? 7.73 35.917 6.911 1 63.23 79 CYS A O 1
ATOM 616 N N . GLU A 1 80 ? 5.78 35.457 5.942 1 65.46 80 GLU A N 1
ATOM 617 C CA . GLU A 1 80 ? 5.043 35.978 7.089 1 65.46 80 GLU A CA 1
ATOM 618 C C . GLU A 1 80 ? 5.318 35.152 8.343 1 65.46 80 GLU A C 1
ATOM 620 O O . GLU A 1 80 ? 5.48 35.705 9.433 1 65.46 80 GLU A O 1
ATOM 625 N N . ASP A 1 81 ? 5.337 33.85 8.162 1 65.04 81 ASP A N 1
ATOM 626 C CA . ASP A 1 81 ? 5.631 32.943 9.267 1 65.04 81 ASP A CA 1
ATOM 627 C C . ASP A 1 81 ? 7.047 33.162 9.795 1 65.04 81 ASP A C 1
ATOM 629 O O . ASP A 1 81 ? 7.283 33.088 11.003 1 65.04 81 ASP A O 1
ATOM 633 N N . SER A 1 82 ? 7.886 33.28 8.853 1 61.98 82 SER A N 1
ATOM 634 C CA . SER A 1 82 ? 9.275 33.502 9.243 1 61.98 82 SER A CA 1
ATOM 635 C C . SER A 1 82 ? 9.423 34.785 10.053 1 61.98 82 SER A C 1
ATOM 637 O O . SER A 1 82 ? 10.337 34.907 10.871 1 61.98 82 SER A O 1
ATOM 639 N N . LEU A 1 83 ? 8.578 35.576 9.69 1 57.55 83 LEU A N 1
ATOM 640 C CA . LEU A 1 83 ? 8.607 36.843 10.413 1 57.55 83 LEU A CA 1
ATOM 641 C C . LEU A 1 83 ? 7.972 36.698 11.792 1 57.55 83 LEU A C 1
ATOM 643 O O . LEU A 1 83 ? 8.277 37.468 12.705 1 57.55 83 LEU A O 1
ATOM 647 N N . LYS A 1 84 ? 7.048 35.71 11.808 1 60.6 84 LYS A N 1
ATOM 648 C CA . LYS A 1 84 ? 6.421 35.449 13.101 1 60.6 84 LYS A CA 1
ATOM 649 C C . LYS A 1 84 ? 7.313 34.576 13.979 1 60.6 84 LYS A C 1
ATOM 651 O O . LYS A 1 84 ? 7.917 33.615 13.498 1 60.6 84 LYS A O 1
ATOM 656 N N . SER A 1 85 ? 8.324 34.869 14.724 1 51.69 85 SER A N 1
ATOM 657 C CA . SER A 1 85 ? 9.44 34.331 15.494 1 51.69 85 SER A CA 1
ATOM 658 C C . SER A 1 85 ? 9.036 33.064 16.241 1 51.69 85 SER A C 1
ATOM 660 O O . SER A 1 85 ? 9.87 32.424 16.885 1 51.69 85 SER A O 1
ATOM 662 N N . HIS A 1 86 ? 7.841 32.744 16.806 1 50.37 86 HIS A N 1
ATOM 663 C CA . HIS A 1 86 ? 7.766 31.851 17.956 1 50.37 86 HIS A CA 1
ATOM 664 C C . HIS A 1 86 ? 7.529 30.409 17.519 1 50.37 86 HIS A C 1
ATOM 666 O O . HIS A 1 86 ? 6.545 30.117 16.835 1 50.37 86 HIS A O 1
ATOM 672 N N . ASN A 1 87 ? 8.589 29.522 17.63 1 52.18 87 ASN A N 1
ATOM 673 C CA . ASN A 1 87 ? 8.594 28.077 17.424 1 52.18 87 ASN A CA 1
ATOM 674 C C . ASN A 1 87 ? 7.271 27.446 17.848 1 52.18 87 ASN A C 1
ATOM 676 O O . ASN A 1 87 ? 6.749 26.566 17.161 1 52.18 87 ASN A O 1
ATOM 680 N N . ASP A 1 88 ? 6.913 27.765 19.201 1 52.85 88 ASP A N 1
ATOM 681 C CA . ASP A 1 88 ? 5.773 27.115 19.84 1 52.85 88 ASP A CA 1
ATOM 682 C C . ASP A 1 88 ? 4.469 27.471 19.13 1 52.85 88 ASP A C 1
ATOM 684 O O . ASP A 1 88 ? 3.41 26.929 19.456 1 52.85 88 ASP A O 1
ATOM 688 N N . ALA A 1 89 ? 4.706 28.289 18.052 1 66.53 89 ALA A N 1
ATOM 689 C CA . ALA A 1 89 ? 3.508 28.858 17.441 1 66.53 89 ALA A CA 1
ATOM 690 C C . ALA A 1 89 ? 3.355 28.392 15.996 1 66.53 89 ALA A C 1
ATOM 692 O O . ALA A 1 89 ? 2.493 28.885 15.266 1 66.53 89 ALA A O 1
ATOM 693 N N . LEU A 1 90 ? 4.176 27.248 15.745 1 82.49 90 LEU A N 1
ATOM 694 C CA . LEU A 1 90 ? 4.082 26.837 14.348 1 82.49 90 LEU A CA 1
ATOM 695 C C . LEU A 1 90 ? 2.764 26.118 14.081 1 82.49 90 LEU A C 1
ATOM 697 O O . LEU A 1 90 ? 2.334 25.284 14.88 1 82.49 90 LEU A O 1
ATOM 701 N N . SER A 1 91 ? 2.165 26.501 13.024 1 84.52 91 SER A N 1
ATOM 702 C CA . SER A 1 91 ? 0.865 25.925 12.698 1 84.52 91 SER A CA 1
ATOM 703 C C . SER A 1 91 ? 0.671 25.817 11.189 1 84.52 91 SER A C 1
ATOM 705 O O . SER A 1 91 ? 1.49 26.317 10.415 1 84.52 91 SER A O 1
ATOM 707 N N . GLY A 1 92 ? -0.346 25.013 10.78 1 86.8 92 GLY A N 1
ATOM 708 C CA . GLY A 1 92 ? -0.707 24.893 9.376 1 86.8 92 GLY A CA 1
ATOM 709 C C . GLY A 1 92 ? -0.662 23.465 8.868 1 86.8 92 GLY A C 1
ATOM 710 O O . GLY A 1 92 ? -0.38 22.538 9.63 1 86.8 92 GLY A O 1
ATOM 711 N N . LEU A 1 93 ? -0.928 23.356 7.593 1 90.12 93 LEU A N 1
ATOM 712 C CA . LEU A 1 93 ? -1.009 22.05 6.948 1 90.12 93 LEU A CA 1
ATOM 713 C C . LEU A 1 93 ? 0.335 21.658 6.342 1 90.12 93 LEU A C 1
ATOM 715 O O . LEU A 1 93 ? 0.964 22.459 5.647 1 90.12 93 LEU A O 1
ATOM 719 N N . LEU A 1 94 ? 0.809 20.578 6.728 1 94.21 94 LEU A N 1
ATOM 720 C CA . LEU A 1 94 ? 2.014 19.992 6.151 1 94.21 94 LEU A CA 1
ATOM 721 C C . LEU A 1 94 ? 1.672 18.778 5.294 1 94.21 94 LEU A C 1
ATOM 723 O O . LEU A 1 94 ? 1.205 17.76 5.81 1 94.21 94 LEU A O 1
ATOM 727 N N . LYS A 1 95 ? 1.894 18.877 3.98 1 95.14 95 LYS A N 1
ATOM 728 C CA . LYS A 1 95 ? 1.618 17.798 3.036 1 95.14 95 LYS A CA 1
ATOM 729 C C . LYS A 1 95 ? 2.89 17.026 2.697 1 95.14 95 LYS A C 1
ATOM 731 O O . LYS A 1 95 ? 3.848 17.599 2.173 1 95.14 95 LYS A O 1
ATOM 736 N N . ILE A 1 96 ? 2.814 15.749 2.978 1 96.87 96 ILE A N 1
ATOM 737 C CA . ILE A 1 96 ? 4 14.915 2.815 1 96.87 96 ILE A CA 1
ATOM 738 C C . ILE A 1 96 ? 3.697 13.77 1.851 1 96.87 96 ILE A C 1
ATOM 740 O O . ILE A 1 96 ? 2.618 13.176 1.903 1 96.87 96 ILE A O 1
ATOM 744 N N . ASN A 1 97 ? 4.611 13.498 0.979 1 96.24 97 ASN A N 1
ATOM 745 C CA . ASN A 1 97 ? 4.559 12.335 0.1 1 96.24 97 ASN A CA 1
ATOM 746 C C . ASN A 1 97 ? 5.69 11.355 0.398 1 96.24 97 ASN A C 1
ATOM 748 O O . ASN A 1 97 ? 6.847 11.757 0.531 1 96.24 97 ASN A O 1
ATOM 752 N N . VAL A 1 98 ? 5.312 10.114 0.557 1 96.53 98 VAL A N 1
ATOM 753 C CA . VAL A 1 98 ? 6.324 9.126 0.917 1 96.53 98 VAL A CA 1
ATOM 754 C C . VAL A 1 98 ? 6.076 7.829 0.149 1 96.53 98 VAL A C 1
ATOM 756 O O . VAL A 1 98 ? 4.931 7.495 -0.162 1 96.53 98 VAL A O 1
ATOM 759 N N . PRO A 1 99 ? 7.219 7.082 -0.13 1 95.08 99 PRO A N 1
ATOM 760 C CA . PRO A 1 99 ? 6.989 5.719 -0.613 1 95.08 99 PRO A CA 1
ATOM 761 C C . PRO A 1 99 ? 6.239 4.853 0.397 1 95.08 99 PRO A C 1
ATOM 763 O O . PRO A 1 99 ? 6.404 5.027 1.607 1 95.08 99 PRO A O 1
ATOM 766 N N . VAL A 1 100 ? 5.559 3.919 -0.069 1 94.67 100 VAL A N 1
ATOM 767 C CA . VAL A 1 100 ? 4.616 3.189 0.772 1 94.67 100 VAL A CA 1
ATOM 768 C C . VAL A 1 100 ? 5.362 2.512 1.919 1 94.67 100 VAL A C 1
ATOM 770 O O . VAL A 1 100 ? 5.149 2.843 3.088 1 94.67 100 VAL A O 1
ATOM 773 N N . SER A 1 101 ? 6.268 1.664 1.619 1 96.33 101 SER A N 1
ATOM 774 C CA . SER A 1 101 ? 6.926 0.877 2.656 1 96.33 101 SER A CA 1
ATOM 775 C C . SER A 1 101 ? 7.835 1.747 3.518 1 96.33 101 SER A C 1
ATOM 777 O O . SER A 1 101 ? 7.853 1.611 4.743 1 96.33 101 SER A O 1
ATOM 779 N N . TYR A 1 102 ? 8.59 2.656 2.876 1 96.92 102 TYR A N 1
ATOM 780 C CA . TYR A 1 102 ? 9.453 3.54 3.653 1 96.92 102 TYR A CA 1
ATOM 781 C C . TYR A 1 102 ? 8.629 4.452 4.555 1 96.92 102 TYR A C 1
ATOM 783 O O . TYR A 1 102 ? 8.993 4.687 5.709 1 96.92 102 TYR A O 1
ATOM 791 N N . GLY A 1 103 ? 7.599 4.963 3.981 1 97.38 103 GLY A N 1
ATOM 792 C CA . GLY A 1 103 ? 6.704 5.817 4.746 1 97.38 103 GLY A CA 1
ATOM 793 C C . GLY A 1 103 ? 6.112 5.126 5.959 1 97.38 103 GLY A C 1
ATOM 794 O O . GLY A 1 103 ? 6.095 5.691 7.055 1 97.38 103 GLY A O 1
ATOM 795 N N . ARG A 1 104 ? 5.691 3.947 5.791 1 96.44 104 ARG A N 1
ATOM 796 C CA . ARG A 1 104 ? 5.017 3.223 6.863 1 96.44 104 ARG A CA 1
ATOM 797 C C . ARG A 1 104 ? 6.011 2.767 7.925 1 96.44 104 ARG A C 1
ATOM 799 O O . ARG A 1 104 ? 5.71 2.801 9.12 1 96.44 104 ARG A O 1
ATOM 806 N N . LEU A 1 105 ? 7.182 2.412 7.51 1 96.73 105 LEU A N 1
ATOM 807 C CA . LEU A 1 105 ? 8.095 1.724 8.416 1 96.73 105 LEU A CA 1
ATOM 808 C C . LEU A 1 105 ? 9.064 2.709 9.062 1 96.73 105 LEU A C 1
ATOM 810 O O . LEU A 1 105 ? 9.521 2.489 10.186 1 96.73 105 LEU A O 1
ATOM 814 N N . TYR A 1 106 ? 9.415 3.788 8.341 1 97.41 106 TYR A N 1
ATOM 815 C CA . TYR A 1 106 ? 10.443 4.692 8.845 1 97.41 106 TYR A CA 1
ATOM 816 C C . TYR A 1 106 ? 9.844 6.04 9.228 1 97.41 106 TYR A C 1
ATOM 818 O O . TYR A 1 106 ? 10.238 6.639 10.231 1 97.41 106 TYR A O 1
ATOM 826 N N . ILE A 1 107 ? 8.836 6.498 8.484 1 97.81 107 ILE A N 1
ATOM 827 C CA . ILE A 1 107 ? 8.385 7.875 8.655 1 97.81 107 ILE A CA 1
ATOM 828 C C . ILE A 1 107 ? 7.21 7.916 9.629 1 97.81 107 ILE A C 1
ATOM 830 O O . ILE A 1 107 ? 7.226 8.678 10.599 1 97.81 107 ILE A O 1
ATOM 834 N N . ARG A 1 108 ? 6.229 7.062 9.393 1 96.81 108 ARG A N 1
ATOM 835 C CA . ARG A 1 108 ? 5 7.061 10.179 1 96.81 108 ARG A CA 1
ATOM 836 C C . ARG A 1 108 ? 5.302 6.925 11.668 1 96.81 108 ARG A C 1
ATOM 838 O O . ARG A 1 108 ? 4.715 7.629 12.493 1 96.81 108 ARG A O 1
ATOM 845 N N . PRO A 1 109 ? 6.221 6.121 12.084 1 96.45 109 PRO A N 1
ATOM 846 C CA . PRO A 1 109 ? 6.489 5.964 13.515 1 96.45 109 PRO A CA 1
ATOM 847 C C . PRO A 1 109 ? 7.027 7.239 14.159 1 96.45 109 PRO A C 1
ATOM 849 O O . PRO A 1 109 ? 6.977 7.386 15.383 1 96.45 109 PRO A O 1
ATOM 852 N N . LEU A 1 110 ? 7.521 8.105 13.35 1 97.11 110 LEU A N 1
ATOM 853 C CA . LEU A 1 110 ? 8.13 9.331 13.855 1 97.11 110 LEU A CA 1
ATOM 854 C C . LEU A 1 110 ? 7.081 10.422 14.042 1 97.11 110 LEU A C 1
ATOM 856 O O . LEU A 1 110 ? 7.34 11.431 14.701 1 97.11 110 LEU A O 1
ATOM 860 N N . LEU A 1 111 ? 5.907 10.198 13.497 1 96.26 111 LEU A N 1
ATOM 861 C CA . LEU A 1 111 ? 4.92 11.269 13.419 1 96.26 111 LEU A CA 1
ATOM 862 C C . LEU A 1 111 ? 4.293 11.531 14.785 1 96.26 111 LEU A C 1
ATOM 864 O O . LEU A 1 111 ? 3.888 12.657 15.081 1 96.26 111 LEU A O 1
ATOM 868 N N . LYS A 1 112 ? 4.235 10.515 15.626 1 93.68 112 LYS A N 1
ATOM 869 C CA . LYS A 1 112 ? 3.698 10.71 16.97 1 93.68 112 LYS A CA 1
ATOM 870 C C . LYS A 1 112 ? 4.496 11.763 17.733 1 93.68 112 LYS A C 1
ATOM 872 O O . LYS A 1 112 ? 3.924 12.717 18.266 1 93.68 112 LYS A O 1
ATOM 877 N N . GLU A 1 113 ? 5.778 11.583 17.704 1 95.2 113 GLU A N 1
ATOM 878 C CA . GLU A 1 113 ? 6.651 12.514 18.412 1 95.2 113 GLU A CA 1
ATOM 879 C C . GLU A 1 113 ? 6.628 13.895 17.762 1 95.2 113 GLU A C 1
ATOM 881 O O . GLU A 1 113 ? 6.646 14.914 18.456 1 95.2 113 GLU A O 1
ATOM 886 N N . PHE A 1 114 ? 6.609 13.929 16.474 1 96.15 114 PHE A N 1
ATOM 887 C CA . PHE A 1 114 ? 6.566 15.21 15.779 1 96.15 114 PHE A CA 1
ATOM 888 C C . PHE A 1 114 ? 5.314 15.991 16.161 1 96.15 114 PHE A C 1
ATOM 890 O O . PHE A 1 114 ? 5.387 17.187 16.452 1 96.15 114 PHE A O 1
ATOM 897 N N . CYS A 1 115 ? 4.178 15.303 16.171 1 92.71 115 CYS A N 1
ATOM 898 C CA . CYS A 1 115 ? 2.904 15.947 16.47 1 92.71 115 CYS A CA 1
ATOM 899 C C . CYS A 1 115 ? 2.844 16.386 17.929 1 92.71 115 CYS A C 1
ATOM 901 O O . CYS A 1 115 ? 2.165 17.359 18.261 1 92.71 115 CYS A O 1
ATOM 903 N N . ARG A 1 116 ? 3.482 15.653 18.773 1 91.41 116 ARG A N 1
ATOM 904 C CA . ARG A 1 116 ? 3.576 16.054 20.173 1 91.41 116 ARG A CA 1
ATOM 905 C C . ARG A 1 116 ? 4.361 17.353 20.319 1 91.41 116 ARG A C 1
ATOM 907 O O . ARG A 1 116 ? 3.971 18.238 21.083 1 91.41 116 ARG A O 1
ATOM 914 N N . ARG A 1 117 ? 5.403 17.495 19.545 1 92.74 117 ARG A N 1
ATOM 915 C CA . ARG A 1 117 ? 6.279 18.66 19.607 1 92.74 117 ARG A CA 1
ATOM 916 C C . ARG A 1 117 ? 5.641 19.862 18.918 1 92.74 117 ARG A C 1
ATOM 918 O O . ARG A 1 117 ? 5.836 21.003 19.342 1 92.74 117 ARG A O 1
ATOM 925 N N . TYR A 1 118 ? 4.897 19.556 17.882 1 92.65 118 TYR A N 1
ATOM 926 C CA . TYR A 1 118 ? 4.264 20.618 17.108 1 92.65 118 TYR A CA 1
ATOM 927 C C . TYR A 1 118 ? 2.77 20.362 16.951 1 92.65 118 TYR A C 1
ATOM 929 O O . TYR A 1 118 ? 2.294 20.086 15.847 1 92.65 118 TYR A O 1
ATOM 937 N N . PRO A 1 119 ? 1.991 20.557 17.941 1 88.87 119 PRO A N 1
ATOM 938 C CA . PRO A 1 119 ? 0.589 20.134 17.989 1 88.87 119 PRO A CA 1
ATOM 939 C C . PRO A 1 119 ? -0.302 20.938 17.045 1 88.87 119 PRO A C 1
ATOM 941 O O . PRO A 1 119 ? -1.409 20.504 16.717 1 88.87 119 PRO A O 1
ATOM 944 N N . SER A 1 120 ? 0.136 22.08 16.583 1 88.59 120 SER A N 1
ATOM 945 C CA . SER A 1 120 ? -0.707 22.929 15.748 1 88.59 120 SER A CA 1
ATOM 946 C C . SER A 1 120 ? -0.447 22.681 14.266 1 88.59 120 SER A C 1
ATOM 948 O O . SER A 1 120 ? -1.094 23.284 13.407 1 88.59 120 SER A O 1
ATOM 950 N N . ILE A 1 121 ? 0.487 21.786 13.998 1 90.82 121 ILE A N 1
ATOM 951 C CA . ILE A 1 121 ? 0.722 21.378 12.618 1 90.82 121 ILE A CA 1
ATOM 952 C C . ILE A 1 121 ? -0.182 20.199 12.266 1 90.82 121 ILE A C 1
ATOM 954 O O . ILE A 1 121 ? -0.202 19.191 12.976 1 90.82 121 ILE A O 1
ATOM 958 N N . THR A 1 122 ? -0.956 20.408 11.22 1 91.34 122 THR A N 1
ATOM 959 C CA . THR A 1 122 ? -1.785 19.327 10.697 1 91.34 122 THR A CA 1
ATOM 960 C C . THR A 1 122 ? -1.06 18.583 9.58 1 91.34 122 THR A C 1
ATOM 962 O O . THR A 1 122 ? -0.461 19.204 8.7 1 91.34 122 THR A O 1
ATOM 965 N N . ILE A 1 123 ? -1.161 17.266 9.623 1 95.5 123 ILE A N 1
ATOM 966 C CA . ILE A 1 123 ? -0.378 16.468 8.686 1 95.5 123 ILE A CA 1
ATOM 967 C C . ILE A 1 123 ? -1.307 15.801 7.674 1 95.5 123 ILE A C 1
ATOM 969 O O . ILE A 1 123 ? -2.349 15.256 8.044 1 95.5 123 ILE A O 1
ATOM 973 N N . ASP A 1 124 ? -0.971 15.887 6.397 1 96.13 124 ASP A N 1
ATOM 974 C CA . ASP A 1 124 ? -1.542 15.164 5.265 1 96.13 124 ASP A CA 1
ATOM 975 C C . ASP A 1 124 ? -0.482 14.319 4.562 1 96.13 124 ASP A C 1
ATOM 977 O O . ASP A 1 124 ? 0.312 14.838 3.776 1 96.13 124 ASP A O 1
ATOM 981 N N . ILE A 1 125 ? -0.515 13.03 4.821 1 96.71 125 ILE A N 1
ATOM 982 C CA . ILE A 1 125 ? 0.543 12.172 4.299 1 96.71 125 ILE A CA 1
ATOM 983 C C . ILE A 1 125 ? -0.007 11.302 3.171 1 96.71 125 ILE A C 1
ATOM 985 O O . ILE A 1 125 ? -1.042 10.65 3.33 1 96.71 125 ILE A O 1
ATOM 989 N N . HIS A 1 126 ? 0.707 11.308 2.089 1 95.24 126 HIS A N 1
ATOM 990 C CA . HIS A 1 126 ? 0.355 10.534 0.904 1 95.24 126 HIS A CA 1
ATOM 991 C C . HIS A 1 126 ? 1.371 9.425 0.648 1 95.24 126 HIS A C 1
ATOM 993 O O . HIS A 1 126 ? 2.534 9.701 0.347 1 95.24 126 HIS A O 1
ATOM 999 N N . TYR A 1 127 ? 0.855 8.247 0.74 1 95.05 127 TYR A N 1
ATOM 1000 C CA . TYR A 1 127 ? 1.671 7.086 0.404 1 95.05 127 TYR A CA 1
ATOM 1001 C C . TYR A 1 127 ? 1.535 6.733 -1.073 1 95.05 127 TYR A C 1
ATOM 1003 O O . TYR A 1 127 ? 0.445 6.391 -1.538 1 95.05 127 TYR A O 1
ATOM 1011 N N . ASP A 1 128 ? 2.672 6.798 -1.755 1 90.7 128 ASP A N 1
ATOM 1012 C CA . ASP A 1 128 ? 2.639 6.528 -3.189 1 90.7 128 ASP A CA 1
ATOM 1013 C C . ASP A 1 128 ? 4.03 6.186 -3.715 1 90.7 128 ASP A C 1
ATOM 1015 O O . ASP A 1 128 ? 4.985 6.933 -3.493 1 90.7 128 ASP A O 1
ATOM 1019 N N . ASP A 1 129 ? 4.082 5.119 -4.491 1 87.59 129 ASP A N 1
ATOM 1020 C CA . ASP A 1 129 ? 5.373 4.722 -5.043 1 87.59 129 ASP A CA 1
ATOM 1021 C C . ASP A 1 129 ? 5.644 5.427 -6.37 1 87.59 129 ASP A C 1
ATOM 1023 O O . ASP A 1 129 ? 6.77 5.41 -6.87 1 87.59 129 ASP A O 1
ATOM 1027 N N . ALA A 1 130 ? 4.668 6.058 -6.864 1 80.87 130 ALA A N 1
ATOM 1028 C CA . ALA A 1 130 ? 4.819 6.733 -8.15 1 80.87 130 ALA A CA 1
ATOM 1029 C C . ALA A 1 130 ? 5.426 8.122 -7.972 1 80.87 130 ALA A C 1
ATOM 1031 O O . ALA A 1 130 ? 5.39 8.687 -6.876 1 80.87 130 ALA A O 1
ATOM 1032 N N . TYR A 1 131 ? 5.974 8.525 -9.088 1 75.51 131 TYR A N 1
ATOM 1033 C CA . TYR A 1 131 ? 6.466 9.899 -9.099 1 75.51 131 TYR A CA 1
ATOM 1034 C C . TYR A 1 131 ? 5.312 10.892 -9.037 1 75.51 131 TYR A C 1
ATOM 1036 O O . TYR A 1 131 ? 4.29 10.707 -9.702 1 75.51 131 TYR A O 1
ATOM 1044 N N . VAL A 1 132 ? 5.542 11.808 -8.143 1 76.51 132 VAL A N 1
ATOM 1045 C CA . VAL A 1 132 ? 4.531 12.852 -8.015 1 76.51 132 VAL A CA 1
ATOM 1046 C C . VAL A 1 132 ? 5.161 14.217 -8.283 1 76.51 132 VAL A C 1
ATOM 1048 O O . VAL A 1 132 ? 6.309 14.463 -7.904 1 76.51 132 VAL A O 1
ATOM 1051 N N . ASP A 1 133 ? 4.401 14.97 -8.993 1 77.74 133 ASP A N 1
ATOM 1052 C CA . ASP A 1 133 ? 4.829 16.357 -9.145 1 77.74 133 ASP A CA 1
ATOM 1053 C C . ASP A 1 133 ? 4.549 17.16 -7.877 1 77.74 133 ASP A C 1
ATOM 1055 O O . ASP A 1 133 ? 3.412 17.568 -7.632 1 77.74 133 ASP A O 1
ATOM 1059 N N . ILE A 1 134 ? 5.571 17.419 -7.204 1 80.64 134 ILE A N 1
ATOM 1060 C CA . ILE A 1 134 ? 5.507 18.071 -5.9 1 80.64 134 ILE A CA 1
ATOM 1061 C C . ILE A 1 134 ? 4.82 19.428 -6.035 1 80.64 134 ILE A C 1
ATOM 1063 O O . ILE A 1 134 ? 3.987 19.795 -5.203 1 80.64 134 ILE A O 1
ATOM 1067 N N . ILE A 1 135 ? 5.149 20.094 -7.034 1 74.27 135 ILE A N 1
ATOM 1068 C CA . ILE A 1 135 ? 4.652 21.454 -7.214 1 74.27 135 ILE A CA 1
ATOM 1069 C C . ILE A 1 135 ? 3.182 21.416 -7.624 1 74.27 135 ILE A C 1
ATOM 1071 O O . ILE A 1 135 ? 2.343 22.081 -7.011 1 74.27 135 ILE A O 1
ATOM 1075 N N . GLU A 1 136 ? 2.891 20.58 -8.517 1 71.67 136 GLU A N 1
ATOM 1076 C CA . GLU A 1 136 ? 1.531 20.488 -9.039 1 71.67 136 GLU A CA 1
ATOM 1077 C C . GLU A 1 136 ? 0.564 19.978 -7.974 1 71.67 136 GLU A C 1
ATOM 1079 O O . GLU A 1 136 ? -0.597 20.389 -7.933 1 71.67 136 GLU A O 1
ATOM 1084 N N . GLN A 1 137 ? 1.115 19.216 -7.102 1 79.14 137 GLN A N 1
ATOM 1085 C CA . GLN A 1 137 ? 0.219 18.577 -6.143 1 79.14 137 GLN A CA 1
ATOM 1086 C C . GLN A 1 137 ? 0.263 19.287 -4.793 1 79.14 137 GLN A C 1
ATOM 1088 O O . GLN A 1 137 ? -0.405 18.869 -3.844 1 79.14 137 GLN A O 1
ATOM 1093 N N . GLY A 1 138 ? 1.032 20.368 -4.749 1 82.11 138 GLY A N 1
ATOM 1094 C CA . GLY A 1 138 ? 1.105 21.151 -3.526 1 82.11 138 GLY A CA 1
ATOM 1095 C C . GLY A 1 138 ? 1.744 20.4 -2.374 1 82.11 138 GLY A C 1
ATOM 1096 O O . GLY A 1 138 ? 1.311 20.527 -1.227 1 82.11 138 GLY A O 1
ATOM 1097 N N . ILE A 1 139 ? 2.689 19.547 -2.677 1 90.17 139 ILE A N 1
ATOM 1098 C CA . ILE A 1 139 ? 3.407 18.776 -1.668 1 90.17 139 ILE A CA 1
ATOM 1099 C C . ILE A 1 139 ? 4.524 19.627 -1.066 1 90.17 139 ILE A C 1
ATOM 1101 O O . ILE A 1 139 ? 5.274 20.282 -1.794 1 90.17 139 ILE A O 1
ATOM 1105 N N . ASP A 1 140 ? 4.551 19.642 0.233 1 92.05 140 ASP A N 1
ATOM 1106 C CA . ASP A 1 140 ? 5.574 20.424 0.92 1 92.05 140 ASP A CA 1
ATOM 1107 C C . ASP A 1 140 ? 6.907 19.68 0.949 1 92.05 140 ASP A C 1
ATOM 1109 O O . ASP A 1 140 ? 7.966 20.285 0.769 1 92.05 140 ASP A O 1
ATOM 1113 N N . VAL A 1 141 ? 6.832 18.391 1.286 1 94.93 141 VAL A N 1
ATOM 1114 C CA . VAL A 1 141 ? 8.018 17.547 1.38 1 94.93 141 VAL A CA 1
ATOM 1115 C C . VAL A 1 141 ? 7.736 16.187 0.745 1 94.93 141 VAL A C 1
ATOM 1117 O O . VAL A 1 141 ? 6.701 15.573 1.012 1 94.93 141 VAL A O 1
ATOM 1120 N N . SER A 1 142 ? 8.619 15.799 -0.088 1 95.04 142 SER A N 1
ATOM 1121 C CA . SER A 1 142 ? 8.525 14.467 -0.678 1 95.04 142 SER A CA 1
ATOM 1122 C C . SER A 1 142 ? 9.743 13.62 -0.327 1 95.04 142 SER A C 1
ATOM 1124 O O . SER A 1 142 ? 10.875 14.108 -0.355 1 95.04 142 SER A O 1
ATOM 1126 N N . ILE A 1 143 ? 9.452 12.456 0.138 1 95.8 143 ILE A N 1
ATOM 1127 C CA . ILE A 1 143 ? 10.505 11.454 0.255 1 95.8 143 ILE A CA 1
ATOM 1128 C C . ILE A 1 143 ? 10.387 10.445 -0.884 1 95.8 143 ILE A C 1
ATOM 1130 O O . ILE A 1 143 ? 9.295 9.951 -1.174 1 95.8 143 ILE A O 1
ATOM 1134 N N . ARG A 1 144 ? 11.514 10.183 -1.495 1 92.99 144 ARG A N 1
ATOM 1135 C CA . ARG A 1 144 ? 11.534 9.282 -2.643 1 92.99 144 ARG A CA 1
ATOM 1136 C C . ARG A 1 144 ? 12.646 8.247 -2.508 1 92.99 144 ARG A C 1
ATOM 1138 O O . ARG A 1 144 ? 13.735 8.559 -2.02 1 92.99 144 ARG A O 1
ATOM 1145 N N . SER A 1 145 ? 12.222 7.134 -2.952 1 90.79 145 SER A N 1
ATOM 1146 C CA . SER A 1 145 ? 13.222 6.076 -3.043 1 90.79 145 SER A CA 1
ATOM 1147 C C . SER A 1 145 ? 13.616 5.811 -4.493 1 90.79 145 SER A C 1
ATOM 1149 O O . SER A 1 145 ? 12.775 5.872 -5.391 1 90.79 145 SER A O 1
ATOM 1151 N N . GLY A 1 146 ? 14.863 5.584 -4.719 1 85.15 146 GLY A N 1
ATOM 1152 C CA . GLY A 1 146 ? 15.344 5.285 -6.058 1 85.15 146 GLY A CA 1
ATOM 1153 C C . GLY A 1 146 ? 16.228 6.377 -6.631 1 85.15 146 GLY A C 1
ATOM 1154 O O . GLY A 1 146 ? 16.924 7.073 -5.889 1 85.15 146 GLY A O 1
ATOM 1155 N N . VAL A 1 147 ? 16.211 6.464 -7.958 1 77.25 147 VAL A N 1
ATOM 1156 C CA . VAL A 1 147 ? 17.024 7.451 -8.661 1 77.25 147 VAL A CA 1
ATOM 1157 C C . VAL A 1 147 ? 16.205 8.716 -8.906 1 77.25 147 VAL A C 1
ATOM 1159 O O . VAL A 1 147 ? 15.074 8.646 -9.393 1 77.25 147 VAL A O 1
ATOM 1162 N N . VAL A 1 148 ? 16.635 9.805 -8.415 1 72.65 148 VAL A N 1
ATOM 1163 C CA . VAL A 1 148 ? 15.898 11.059 -8.535 1 72.65 148 VAL A CA 1
ATOM 1164 C C . VAL A 1 148 ? 16.693 12.046 -9.386 1 72.65 148 VAL A C 1
ATOM 1166 O O . VAL A 1 148 ? 17.907 12.183 -9.218 1 72.65 148 VAL A O 1
ATOM 1169 N N . GLN A 1 149 ? 15.946 12.474 -10.44 1 65.68 149 GLN A N 1
ATOM 1170 C CA . GLN A 1 149 ? 16.565 13.523 -11.243 1 65.68 149 GLN A CA 1
ATOM 1171 C C . GLN A 1 149 ? 15.699 14.78 -11.268 1 65.68 149 GLN A C 1
ATOM 1173 O O . GLN A 1 149 ? 14.542 14.734 -11.69 1 65.68 149 GLN A O 1
ATOM 1178 N N . ASP A 1 150 ? 15.777 15.692 -10.267 1 64.24 150 ASP A N 1
ATOM 1179 C CA . ASP A 1 150 ? 14.961 16.883 -10.483 1 64.24 150 ASP A CA 1
ATOM 1180 C C . ASP A 1 150 ? 15.734 18.15 -10.125 1 64.24 150 ASP A C 1
ATOM 1182 O O . ASP A 1 150 ? 16.16 18.321 -8.981 1 64.24 150 ASP A O 1
ATOM 1186 N N . SER A 1 151 ? 15.815 18.928 -11.099 1 64.8 151 SER A N 1
ATOM 1187 C CA . SER A 1 151 ? 16.665 20.112 -11.034 1 64.8 151 SER A CA 1
ATOM 1188 C C . SER A 1 151 ? 15.973 21.249 -10.289 1 64.8 151 SER A C 1
ATOM 1190 O O . SER A 1 151 ? 16.632 22.169 -9.8 1 64.8 151 SER A O 1
ATOM 1192 N N . GLN A 1 152 ? 14.717 21.22 -10.12 1 72.43 152 GLN A N 1
ATOM 1193 C CA . GLN A 1 152 ? 14.07 22.39 -9.537 1 72.43 152 GLN A CA 1
ATOM 1194 C C . GLN A 1 152 ? 13.781 22.178 -8.053 1 72.43 152 GLN A C 1
ATOM 1196 O O . GLN A 1 152 ? 13.255 23.069 -7.384 1 72.43 152 GLN A O 1
ATOM 1201 N N . LEU A 1 153 ? 14.325 21.113 -7.552 1 83.91 153 LEU A N 1
ATOM 1202 C CA . LEU A 1 153 ? 14.051 20.749 -6.167 1 83.91 153 LEU A CA 1
ATOM 1203 C C . LEU A 1 153 ? 15.345 20.634 -5.368 1 83.91 153 LEU A C 1
ATOM 1205 O O . LEU A 1 153 ? 16.407 20.365 -5.935 1 83.91 153 LEU A O 1
ATOM 1209 N N . ILE A 1 154 ? 15.274 21.097 -4.132 1 89.04 154 ILE A N 1
ATOM 1210 C CA . ILE A 1 154 ? 16.357 20.765 -3.212 1 89.04 154 ILE A CA 1
ATOM 1211 C C . ILE A 1 154 ? 16.276 19.288 -2.831 1 89.04 154 ILE A C 1
ATOM 1213 O O . ILE A 1 154 ? 15.204 18.789 -2.48 1 89.04 154 ILE A O 1
ATOM 1217 N N . MET A 1 155 ? 17.38 18.698 -2.982 1 91.1 155 MET A N 1
ATOM 1218 C CA . MET A 1 155 ? 17.446 17.264 -2.713 1 91.1 155 MET A CA 1
ATOM 1219 C C . MET A 1 155 ? 18.458 16.963 -1.612 1 91.1 155 MET A C 1
ATOM 1221 O O . MET A 1 155 ? 19.59 17.447 -1.655 1 91.1 155 MET A O 1
ATOM 1225 N N . ARG A 1 156 ? 18 16.244 -0.612 1 92.46 156 ARG A N 1
ATOM 1226 C CA . ARG A 1 156 ? 18.872 15.756 0.452 1 92.46 156 ARG A CA 1
ATOM 1227 C C . ARG A 1 156 ? 18.8 14.237 0.565 1 92.46 156 ARG A C 1
ATOM 1229 O O . ARG A 1 156 ? 17.715 13.671 0.715 1 92.46 156 ARG A O 1
ATOM 1236 N N . GLN A 1 157 ? 19.926 13.641 0.483 1 94.69 157 GLN A N 1
ATOM 1237 C CA . GLN A 1 157 ? 19.932 12.19 0.643 1 94.69 157 GLN A CA 1
ATOM 1238 C C . GLN A 1 157 ? 19.836 11.799 2.115 1 94.69 157 GLN A C 1
ATOM 1240 O O . GLN A 1 157 ? 20.598 12.297 2.946 1 94.69 157 GLN A O 1
ATOM 1245 N N . LEU A 1 158 ? 18.894 10.967 2.438 1 96.73 158 LEU A N 1
ATOM 1246 C CA . LEU A 1 158 ? 18.725 10.469 3.799 1 96.73 158 LEU A CA 1
ATOM 1247 C C . LEU A 1 158 ? 19.567 9.218 4.029 1 96.73 158 LEU A C 1
ATOM 1249 O O . LEU A 1 158 ? 20.15 9.046 5.102 1 96.73 158 LEU A O 1
ATOM 1253 N N . SER A 1 159 ? 19.625 8.382 3.06 1 96.23 159 SER A N 1
ATOM 1254 C CA . SER A 1 159 ? 20.387 7.14 3.142 1 96.23 159 SER A CA 1
ATOM 1255 C C . SER A 1 159 ? 20.524 6.484 1.772 1 96.23 159 SER A C 1
ATOM 1257 O O . SER A 1 159 ? 19.744 6.769 0.861 1 96.23 159 SER A O 1
ATOM 1259 N N . PRO A 1 160 ? 21.59 5.693 1.6 1 96 160 PRO A N 1
ATOM 1260 C CA . PRO A 1 160 ? 21.535 4.758 0.473 1 96 160 PRO A CA 1
ATOM 1261 C C . PRO A 1 160 ? 20.513 3.643 0.681 1 96 160 PRO A C 1
ATOM 1263 O O . PRO A 1 160 ? 19.842 3.6 1.715 1 96 160 PRO A O 1
ATOM 1266 N N . ILE A 1 161 ? 20.33 2.833 -0.31 1 95.83 161 ILE A N 1
ATOM 1267 C CA . ILE A 1 161 ? 19.489 1.647 -0.191 1 95.83 161 ILE A CA 1
ATOM 1268 C C . ILE A 1 161 ? 20.345 0.391 -0.329 1 95.83 161 ILE A C 1
ATOM 1270 O O . ILE A 1 161 ? 20.976 0.173 -1.366 1 95.83 161 ILE A O 1
ATOM 1274 N N . ASP A 1 162 ? 20.367 -0.363 0.698 1 96.04 162 ASP A N 1
ATOM 1275 C CA . ASP A 1 162 ? 21.006 -1.675 0.68 1 96.04 162 ASP A CA 1
ATOM 1276 C C . ASP A 1 162 ? 19.984 -2.78 0.422 1 96.04 162 ASP A C 1
ATOM 1278 O O . ASP A 1 162 ? 18.92 -2.805 1.043 1 96.04 162 ASP A O 1
ATOM 1282 N N . PHE A 1 163 ? 20.367 -3.612 -0.47 1 96.23 163 PHE A N 1
ATOM 1283 C CA . PHE A 1 163 ? 19.539 -4.782 -0.739 1 96.23 163 PHE A CA 1
ATOM 1284 C C . PHE A 1 163 ? 20.1 -6.015 -0.042 1 96.23 163 PHE A C 1
ATOM 1286 O O . PHE A 1 163 ? 21.313 -6.232 -0.034 1 96.23 163 PHE A O 1
ATOM 1293 N N . ILE A 1 164 ? 19.18 -6.766 0.538 1 96.91 164 ILE A N 1
ATOM 1294 C CA . ILE A 1 164 ? 19.562 -7.931 1.329 1 96.91 164 ILE A CA 1
ATOM 1295 C C . ILE A 1 164 ? 18.846 -9.171 0.799 1 96.91 164 ILE A C 1
ATOM 1297 O O . ILE A 1 164 ? 17.625 -9.162 0.622 1 96.91 164 ILE A O 1
ATOM 1301 N N . ILE A 1 165 ? 19.584 -10.186 0.485 1 97.17 165 ILE A N 1
ATOM 1302 C CA . ILE A 1 165 ? 18.972 -11.479 0.2 1 97.17 165 ILE A CA 1
ATOM 1303 C C . ILE A 1 165 ? 18.738 -12.238 1.504 1 97.17 165 ILE A C 1
ATOM 1305 O O . ILE A 1 165 ? 19.671 -12.452 2.281 1 97.17 165 ILE A O 1
ATOM 1309 N N . CYS A 1 166 ? 17.502 -12.628 1.752 1 97.34 166 CYS A N 1
ATOM 1310 C CA . CYS A 1 166 ? 17.164 -13.254 3.026 1 97.34 166 CYS A CA 1
ATOM 1311 C C . CYS A 1 166 ? 16.179 -14.4 2.826 1 97.34 166 CYS A C 1
ATOM 1313 O O . CYS A 1 166 ? 15.579 -14.529 1.758 1 97.34 166 CYS A O 1
ATOM 1315 N N . GLY A 1 167 ? 16.066 -15.235 3.768 1 97.81 167 GLY A N 1
ATOM 1316 C CA . GLY A 1 167 ? 15.099 -16.311 3.918 1 97.81 167 GLY A CA 1
ATOM 1317 C C . GLY A 1 167 ? 14.716 -16.573 5.363 1 97.81 167 GLY A C 1
ATOM 1318 O O . GLY A 1 167 ? 15.347 -16.047 6.282 1 97.81 167 GLY A O 1
ATOM 1319 N N . SER A 1 168 ? 13.648 -17.276 5.531 1 97.72 168 SER A N 1
ATOM 1320 C CA . SER A 1 168 ? 13.312 -17.722 6.879 1 97.72 168 SER A CA 1
ATOM 1321 C C . SER A 1 168 ? 14.163 -18.918 7.294 1 97.72 168 SER A C 1
ATOM 1323 O O . SER A 1 168 ? 14.605 -19.696 6.446 1 97.72 168 SER A O 1
ATOM 1325 N N . GLN A 1 169 ? 14.365 -19.047 8.561 1 94.95 169 GLN A N 1
ATOM 1326 C CA . GLN A 1 169 ? 15.122 -20.191 9.056 1 94.95 169 GLN A CA 1
ATOM 1327 C C . GLN A 1 169 ? 14.445 -21.505 8.678 1 94.95 169 GLN A C 1
ATOM 1329 O O . GLN A 1 169 ? 15.114 -22.469 8.3 1 94.95 169 GLN A O 1
ATOM 1334 N N . ASP A 1 170 ? 13.15 -21.5 8.798 1 93.89 170 ASP A N 1
ATOM 1335 C CA . ASP A 1 170 ? 12.38 -22.689 8.447 1 93.89 170 ASP A CA 1
ATOM 1336 C C . ASP A 1 170 ? 12.616 -23.087 6.991 1 93.89 170 ASP A C 1
ATOM 1338 O O . ASP A 1 170 ? 12.856 -24.259 6.693 1 93.89 170 ASP A O 1
ATOM 1342 N N . TYR A 1 171 ? 12.599 -22.144 6.149 1 95.95 171 TYR A N 1
ATOM 1343 C CA . TYR A 1 171 ? 12.821 -22.42 4.734 1 95.95 171 TYR A CA 1
ATOM 1344 C C . TYR A 1 171 ? 14.225 -22.964 4.499 1 95.95 171 TYR A C 1
ATOM 1346 O O . TYR A 1 171 ? 14.403 -23.949 3.778 1 95.95 171 TYR A O 1
ATOM 1354 N N . LEU A 1 172 ? 15.178 -22.357 5.081 1 96.44 172 LEU A N 1
ATOM 1355 C CA . LEU A 1 172 ? 16.577 -22.704 4.852 1 96.44 172 LEU A CA 1
ATOM 1356 C C . LEU A 1 172 ? 16.899 -24.076 5.436 1 96.44 172 LEU A C 1
ATOM 1358 O O . LEU A 1 172 ? 17.725 -24.81 4.888 1 96.44 172 LEU A O 1
ATOM 1362 N N . THR A 1 173 ? 16.231 -24.39 6.49 1 94.49 173 THR A N 1
ATOM 1363 C CA . THR A 1 173 ? 16.413 -25.712 7.08 1 94.49 173 THR A CA 1
ATOM 1364 C C . THR A 1 173 ? 15.871 -26.797 6.154 1 94.49 173 THR A C 1
ATOM 1366 O O . THR A 1 173 ? 16.472 -27.865 6.022 1 94.49 173 THR A O 1
ATOM 1369 N N . ARG A 1 174 ? 14.843 -26.531 5.443 1 93.55 174 ARG A N 1
ATOM 1370 C CA . ARG A 1 174 ? 14.161 -27.516 4.609 1 93.55 174 ARG A CA 1
ATOM 1371 C C . ARG A 1 174 ? 14.793 -27.592 3.223 1 93.55 174 ARG A C 1
ATOM 1373 O O . ARG A 1 174 ? 14.844 -28.663 2.615 1 93.55 174 ARG A O 1
ATOM 1380 N N . HIS A 1 175 ? 15.31 -26.447 2.729 1 94.65 175 HIS A N 1
ATOM 1381 C CA . HIS A 1 175 ? 15.695 -26.403 1.323 1 94.65 175 HIS A CA 1
ATOM 1382 C C . HIS A 1 175 ? 17.189 -26.142 1.169 1 94.65 175 HIS A C 1
ATOM 1384 O O . HIS A 1 175 ? 17.717 -26.167 0.055 1 94.65 175 HIS A O 1
ATOM 1390 N N . GLY A 1 176 ? 17.879 -25.85 2.323 1 94.83 176 GLY A N 1
ATOM 1391 C CA . GLY A 1 176 ? 19.298 -25.535 2.262 1 94.83 176 GLY A CA 1
ATOM 1392 C C . GLY A 1 176 ? 19.572 -24.064 2.013 1 94.83 176 GLY A C 1
ATOM 1393 O O . GLY A 1 176 ? 18.672 -23.317 1.623 1 94.83 176 GLY A O 1
ATOM 1394 N N . VAL A 1 177 ? 20.77 -23.626 2.259 1 95.63 177 VAL A N 1
ATOM 1395 C CA . VAL A 1 177 ? 21.236 -22.267 2.003 1 95.63 177 VAL A CA 1
ATOM 1396 C C . VAL A 1 177 ? 21.994 -22.221 0.678 1 95.63 177 VAL A C 1
ATOM 1398 O O . VAL A 1 177 ? 22.962 -22.961 0.484 1 95.63 177 VAL A O 1
ATOM 1401 N N . PRO A 1 178 ? 21.529 -21.376 -0.21 1 94.55 178 PRO A N 1
ATOM 1402 C CA . PRO A 1 178 ? 22.272 -21.32 -1.471 1 94.55 178 PRO A CA 1
ATOM 1403 C C . PRO A 1 178 ? 23.674 -20.738 -1.305 1 94.55 178 PRO A C 1
ATOM 1405 O O . PRO A 1 178 ? 23.858 -19.759 -0.577 1 94.55 178 PRO A O 1
ATOM 1408 N N . SER A 1 179 ? 24.599 -21.291 -1.965 1 89.36 179 SER A N 1
ATOM 1409 C CA . SER A 1 179 ? 25.989 -20.857 -1.876 1 89.36 179 SER A CA 1
ATOM 1410 C C . SER A 1 179 ? 26.286 -19.746 -2.877 1 89.36 179 SER A C 1
ATOM 1412 O O . SER A 1 179 ? 27.297 -19.05 -2.759 1 89.36 179 SER A O 1
ATOM 1414 N N . GLY A 1 180 ? 25.42 -19.613 -3.792 1 89.54 180 GLY A N 1
ATOM 1415 C CA . GLY A 1 180 ? 25.583 -18.619 -4.841 1 89.54 180 GLY A CA 1
ATOM 1416 C C . GLY A 1 180 ? 24.476 -18.657 -5.877 1 89.54 180 GLY A C 1
ATOM 1417 O O . GLY A 1 180 ? 23.511 -19.411 -5.734 1 89.54 180 GLY A O 1
ATOM 1418 N N . PRO A 1 181 ? 24.662 -17.876 -6.941 1 89.86 181 PRO A N 1
ATOM 1419 C CA . PRO A 1 181 ? 23.606 -17.712 -7.944 1 89.86 181 PRO A CA 1
ATOM 1420 C C . PRO A 1 181 ? 23.293 -19.008 -8.688 1 89.86 181 PRO A C 1
ATOM 1422 O O . PRO A 1 181 ? 22.175 -19.189 -9.177 1 89.86 181 PRO A O 1
ATOM 1425 N N . ASP A 1 182 ? 24.245 -19.89 -8.745 1 91.13 182 ASP A N 1
ATOM 1426 C CA . ASP A 1 182 ? 24.041 -21.152 -9.449 1 91.13 182 ASP A CA 1
ATOM 1427 C C . ASP A 1 182 ? 22.951 -21.985 -8.778 1 91.13 182 ASP A C 1
ATOM 1429 O O . ASP A 1 182 ? 22.312 -22.818 -9.424 1 91.13 182 ASP A O 1
ATOM 1433 N N . ALA A 1 183 ? 22.804 -21.753 -7.512 1 94.16 183 ALA A N 1
ATOM 1434 C CA . ALA A 1 183 ? 21.829 -22.521 -6.742 1 94.16 183 ALA A CA 1
ATOM 1435 C C . ALA A 1 183 ? 20.483 -21.805 -6.69 1 94.16 183 ALA A C 1
ATOM 1437 O O . ALA A 1 183 ? 19.521 -22.319 -6.115 1 94.16 183 ALA A O 1
ATOM 1438 N N . PHE A 1 184 ? 20.35 -20.632 -7.334 1 95.08 184 PHE A N 1
ATOM 1439 C CA . PHE A 1 184 ? 19.161 -19.8 -7.19 1 95.08 184 PHE A CA 1
ATOM 1440 C C . PHE A 1 184 ? 17.948 -20.475 -7.819 1 95.08 184 PHE A C 1
ATOM 1442 O O . PHE A 1 184 ? 16.825 -20.321 -7.336 1 95.08 184 PHE A O 1
ATOM 1449 N N . ASN A 1 185 ? 18.197 -21.3 -8.786 1 93.68 185 ASN A N 1
ATOM 1450 C CA . ASN A 1 185 ? 17.097 -21.967 -9.474 1 93.68 185 ASN A CA 1
ATOM 1451 C C . ASN A 1 185 ? 16.559 -23.143 -8.664 1 93.68 185 ASN A C 1
ATOM 1453 O O . ASN A 1 185 ? 15.487 -23.671 -8.964 1 93.68 185 ASN A O 1
ATOM 1457 N N . ASP A 1 186 ? 17.258 -23.575 -7.672 1 94.26 186 ASP A N 1
ATOM 1458 C CA . ASP A 1 186 ? 16.819 -24.661 -6.802 1 94.26 186 ASP A CA 1
ATOM 1459 C C . ASP A 1 186 ? 15.882 -24.146 -5.711 1 94.26 186 ASP A C 1
ATOM 1461 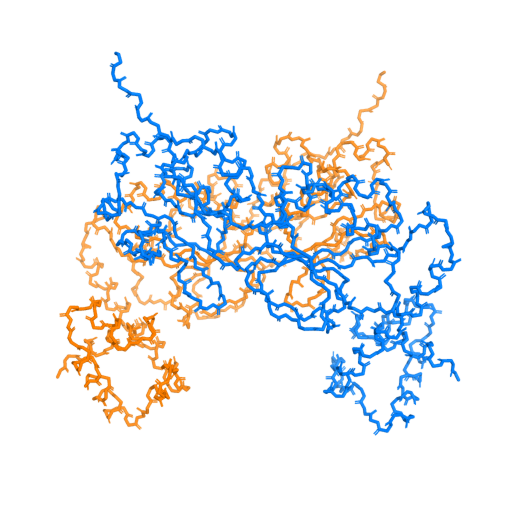O O . ASP A 1 186 ? 15.354 -24.929 -4.919 1 94.26 186 ASP A O 1
ATOM 1465 N N . HIS A 1 187 ? 15.689 -22.852 -5.723 1 95.59 187 HIS A N 1
ATOM 1466 C CA . HIS A 1 187 ? 14.891 -22.221 -4.679 1 95.59 187 HIS A CA 1
ATOM 1467 C C . HIS A 1 187 ? 13.717 -21.449 -5.273 1 95.59 187 HIS A C 1
ATOM 1469 O O . HIS A 1 187 ? 13.759 -21.046 -6.437 1 95.59 187 HIS A O 1
ATOM 1475 N N . SER A 1 188 ? 12.681 -21.331 -4.453 1 95.25 188 SER A N 1
ATOM 1476 C CA . SER A 1 188 ? 11.604 -20.399 -4.772 1 95.25 188 SER A CA 1
ATOM 1477 C C . SER A 1 188 ? 11.947 -18.983 -4.322 1 95.25 188 SER A C 1
ATOM 1479 O O . SER A 1 188 ? 12.634 -18.796 -3.315 1 95.25 188 SER A O 1
ATOM 1481 N N . TRP A 1 189 ? 11.469 -18.027 -5.111 1 97.14 189 TRP A N 1
ATOM 1482 C CA . TRP A 1 189 ? 11.752 -16.629 -4.803 1 97.14 189 TRP A CA 1
ATOM 1483 C C . TRP A 1 189 ? 10.461 -15.824 -4.691 1 97.14 189 TRP A C 1
ATOM 1485 O O . TRP A 1 189 ? 9.522 -16.034 -5.462 1 97.14 189 TRP A O 1
ATOM 1495 N N . VAL A 1 190 ? 10.395 -15.012 -3.714 1 97.59 190 VAL A N 1
ATOM 1496 C CA . VAL A 1 190 ? 9.372 -13.973 -3.655 1 97.59 190 VAL A CA 1
ATOM 1497 C C . VAL A 1 190 ? 9.899 -12.692 -4.299 1 97.59 190 VAL A C 1
ATOM 1499 O O . VAL A 1 190 ? 10.827 -12.066 -3.782 1 97.59 190 VAL A O 1
ATOM 1502 N N . ARG A 1 191 ? 9.268 -12.316 -5.357 1 97.01 191 ARG A N 1
ATOM 1503 C CA . ARG A 1 191 ? 9.798 -11.227 -6.172 1 97.01 191 ARG A CA 1
ATOM 1504 C C . ARG A 1 191 ? 8.83 -10.049 -6.207 1 97.01 191 ARG A C 1
ATOM 1506 O O . ARG A 1 191 ? 7.625 -10.222 -6.017 1 97.01 191 ARG A O 1
ATOM 1513 N N . PHE A 1 192 ? 9.437 -8.952 -6.425 1 96.1 192 PHE A N 1
ATOM 1514 C CA . PHE A 1 192 ? 8.664 -7.715 -6.453 1 96.1 192 PHE A CA 1
ATOM 1515 C C . PHE A 1 192 ? 8.455 -7.241 -7.886 1 96.1 192 PHE A C 1
ATOM 1517 O O . PHE A 1 192 ? 9.41 -7.14 -8.659 1 96.1 192 PHE A O 1
ATOM 1524 N N . ARG A 1 193 ? 7.23 -6.887 -8.214 1 94.06 193 ARG A N 1
ATOM 1525 C CA . ARG A 1 193 ? 6.902 -6.282 -9.5 1 94.06 193 ARG A CA 1
ATOM 1526 C C . ARG A 1 193 ? 6.557 -4.805 -9.339 1 94.06 193 ARG A C 1
ATOM 1528 O O . ARG A 1 193 ? 5.67 -4.451 -8.56 1 94.06 193 ARG A O 1
ATOM 1535 N N . PHE A 1 194 ? 7.189 -4.036 -10.124 1 89.33 194 PHE A N 1
ATOM 1536 C CA . PHE A 1 194 ? 6.872 -2.613 -10.134 1 89.33 194 PHE A CA 1
ATOM 1537 C C . PHE A 1 194 ? 5.521 -2.364 -10.794 1 89.33 194 PHE A C 1
ATOM 1539 O O . PHE A 1 194 ? 5.288 -2.795 -11.926 1 89.33 194 PHE A O 1
ATOM 1546 N N . LYS A 1 195 ? 4.746 -1.609 -10.075 1 84.67 195 LYS A N 1
ATOM 1547 C CA . LYS A 1 195 ? 3.415 -1.322 -10.603 1 84.67 195 LYS A CA 1
ATOM 1548 C C . LYS A 1 195 ? 3.496 -0.451 -11.854 1 84.67 195 LYS A C 1
ATOM 1550 O O . LYS A 1 195 ? 2.721 -0.634 -12.795 1 84.67 195 LYS A O 1
ATOM 1555 N N . GLN A 1 196 ? 4.357 0.391 -11.893 1 77.28 196 GLN A N 1
ATOM 1556 C CA . GLN A 1 196 ? 4.439 1.412 -12.933 1 77.28 196 GLN A CA 1
ATOM 1557 C C . GLN A 1 196 ? 4.929 0.817 -14.25 1 77.28 196 GLN A C 1
ATOM 1559 O O . GLN A 1 196 ? 4.438 1.179 -15.321 1 77.28 196 GLN A O 1
ATOM 1564 N N . THR A 1 197 ? 5.843 -0.153 -14.193 1 79.46 197 THR A N 1
ATOM 1565 C CA . THR A 1 197 ? 6.473 -0.65 -15.411 1 79.46 197 THR A CA 1
ATOM 1566 C C . THR A 1 197 ? 6.049 -2.089 -15.692 1 79.46 197 THR A C 1
ATOM 1568 O O . THR A 1 197 ? 6.228 -2.588 -16.804 1 79.46 197 THR A O 1
ATOM 1571 N N . GLY A 1 198 ? 5.608 -2.679 -14.646 1 85.84 198 GLY A N 1
ATOM 1572 C CA . GLY A 1 198 ? 5.281 -4.09 -14.778 1 85.84 198 GLY A CA 1
ATOM 1573 C C . GLY A 1 198 ? 6.5 -4.992 -14.733 1 85.84 198 GLY A C 1
ATOM 1574 O O . GLY A 1 198 ? 6.374 -6.217 -14.783 1 85.84 198 GLY A O 1
ATOM 1575 N N . LYS A 1 199 ? 7.643 -4.474 -14.513 1 87.47 199 LYS A N 1
ATOM 1576 C CA . LYS A 1 199 ? 8.883 -5.244 -14.498 1 87.47 199 LYS A CA 1
ATOM 1577 C C . LYS A 1 199 ? 9.17 -5.797 -13.105 1 87.47 199 LYS A C 1
ATOM 1579 O O . LYS A 1 199 ? 8.745 -5.219 -12.102 1 87.47 199 LYS A O 1
ATOM 1584 N N . LEU A 1 200 ? 9.874 -6.87 -13.139 1 91.76 200 LEU A N 1
ATOM 1585 C CA . LEU A 1 200 ? 10.3 -7.459 -11.874 1 91.76 200 LEU A CA 1
ATOM 1586 C C . LEU A 1 200 ? 11.591 -6.815 -11.382 1 91.76 200 LEU A C 1
ATOM 1588 O O . LEU A 1 200 ? 12.488 -6.525 -12.178 1 91.76 200 LEU A O 1
ATOM 1592 N N . LEU A 1 201 ? 11.603 -6.56 -10.158 1 90.08 201 LEU A N 1
ATOM 1593 C CA . LEU A 1 201 ? 12.871 -6.161 -9.558 1 90.08 201 LEU A CA 1
ATOM 1594 C C . LEU A 1 201 ? 13.913 -7.265 -9.704 1 90.08 201 LEU A C 1
ATOM 1596 O O . LEU A 1 201 ? 13.681 -8.402 -9.286 1 90.08 201 LEU A O 1
ATOM 1600 N N . PRO A 1 202 ? 15.018 -6.954 -10.301 1 90.32 202 PRO A N 1
ATOM 1601 C CA . PRO A 1 202 ? 16.025 -7.998 -10.502 1 90.32 202 PRO A CA 1
ATOM 1602 C C . PRO A 1 202 ? 16.699 -8.426 -9.2 1 90.32 202 PRO A C 1
ATOM 1604 O O . PRO A 1 202 ? 16.8 -7.631 -8.263 1 90.32 202 PRO A O 1
ATOM 1607 N N . ILE A 1 203 ? 17.087 -9.664 -9.223 1 93.99 203 ILE A N 1
ATOM 1608 C CA . ILE A 1 203 ? 18 -10.142 -8.191 1 93.99 203 ILE A CA 1
ATOM 1609 C C . ILE A 1 203 ? 19.443 -9.865 -8.609 1 93.99 203 ILE A C 1
ATOM 1611 O O . ILE A 1 203 ? 19.867 -10.262 -9.697 1 93.99 203 ILE A O 1
ATOM 1615 N N . ARG A 1 204 ? 20.116 -9.203 -7.782 1 92.74 204 ARG A N 1
ATOM 1616 C CA . ARG A 1 204 ? 21.47 -8.805 -8.151 1 92.74 204 ARG A CA 1
ATOM 1617 C C . ARG A 1 204 ? 22.485 -9.302 -7.127 1 92.74 204 ARG A C 1
ATOM 1619 O O . ARG A 1 204 ? 22.19 -9.363 -5.932 1 92.74 204 ARG A O 1
ATOM 1626 N N . MET A 1 205 ? 23.625 -9.647 -7.616 1 90.16 205 MET A N 1
ATOM 1627 C CA . MET A 1 205 ? 24.778 -10 -6.792 1 90.16 205 MET A CA 1
ATOM 1628 C C . MET A 1 205 ? 26.034 -9.286 -7.279 1 90.16 205 MET A C 1
ATOM 1630 O O . MET A 1 205 ? 26.184 -9.031 -8.475 1 90.16 205 MET A O 1
ATOM 1634 N N . PRO A 1 206 ? 26.834 -8.927 -6.299 1 84.24 206 PRO A N 1
ATOM 1635 C CA . PRO A 1 206 ? 28.098 -8.31 -6.707 1 84.24 206 PRO A CA 1
ATOM 1636 C C . PRO A 1 206 ? 28.996 -9.266 -7.488 1 84.24 206 PRO A C 1
ATOM 1638 O O . PRO A 1 206 ? 29.042 -10.461 -7.186 1 84.24 206 PRO A O 1
ATOM 1641 N N . GLU A 1 207 ? 29.513 -8.739 -8.523 1 79.27 207 GLU A N 1
ATOM 1642 C CA . GLU A 1 207 ? 30.558 -9.418 -9.284 1 79.27 207 GLU A CA 1
ATOM 1643 C C . GLU A 1 207 ? 31.82 -8.564 -9.37 1 79.27 207 GLU A C 1
ATOM 1645 O O . GLU A 1 207 ? 31.771 -7.351 -9.157 1 79.27 207 GLU A O 1
ATOM 1650 N N . PRO A 1 208 ? 32.923 -9.295 -9.579 1 73.39 208 PRO A N 1
ATOM 1651 C CA . PRO A 1 208 ? 34.173 -8.538 -9.684 1 73.39 208 PRO A CA 1
ATOM 1652 C C . PRO A 1 208 ? 34.068 -7.355 -10.643 1 73.39 208 PRO A C 1
ATOM 1654 O O . PRO A 1 208 ? 34.626 -6.288 -10.377 1 73.39 208 PRO A O 1
ATOM 1657 N N . ASP A 1 209 ? 33.402 -7.525 -11.73 1 70.98 209 ASP A N 1
ATOM 1658 C CA . ASP A 1 209 ? 33.349 -6.471 -12.739 1 70.98 209 ASP A CA 1
ATOM 1659 C C . ASP A 1 209 ? 32.02 -5.721 -12.681 1 70.98 209 ASP A C 1
ATOM 1661 O O . ASP A 1 209 ? 31.654 -5.021 -13.627 1 70.98 209 ASP A O 1
ATOM 1665 N N . GLY A 1 210 ? 31.34 -5.915 -11.61 1 77.09 210 GLY A N 1
ATOM 1666 C CA . GLY A 1 210 ? 30.076 -5.2 -11.534 1 77.09 210 GLY A CA 1
ATOM 1667 C C . GLY A 1 210 ? 28.987 -5.986 -10.828 1 77.09 210 GLY A C 1
ATOM 1668 O O . GLY A 1 210 ? 29.201 -6.505 -9.73 1 77.09 210 GLY A O 1
ATOM 1669 N N . THR A 1 211 ? 27.804 -5.8 -11.372 1 82.58 211 THR A N 1
ATOM 1670 C CA . THR A 1 211 ? 26.661 -6.505 -10.802 1 82.58 211 THR A CA 1
ATOM 1671 C C . THR A 1 211 ? 26.011 -7.412 -11.842 1 82.58 211 THR A C 1
ATOM 1673 O O . THR A 1 211 ? 25.93 -7.056 -13.02 1 82.58 211 THR A O 1
ATOM 1676 N N . SER A 1 212 ? 25.722 -8.615 -11.482 1 88.48 212 SER A N 1
ATOM 1677 C CA . SER A 1 212 ? 24.981 -9.543 -12.33 1 88.48 212 SER A CA 1
ATOM 1678 C C . SER A 1 212 ? 23.526 -9.655 -11.887 1 88.48 212 SER A C 1
ATOM 1680 O O . SER A 1 212 ? 23.227 -9.569 -10.695 1 88.48 212 SER A O 1
ATOM 1682 N N . GLU A 1 213 ? 22.672 -9.814 -12.863 1 91.21 213 GLU A N 1
ATOM 1683 C CA . GLU A 1 213 ? 21.248 -9.992 -12.596 1 91.21 213 GLU A CA 1
ATOM 1684 C C . GLU A 1 213 ? 20.828 -11.446 -12.79 1 91.21 213 GLU A C 1
ATOM 1686 O O . GLU A 1 213 ? 21.291 -12.114 -13.717 1 91.21 213 GLU A O 1
ATOM 1691 N N . TYR A 1 214 ? 19.963 -11.863 -11.932 1 91.8 214 TYR A N 1
ATOM 1692 C CA . TYR A 1 214 ? 19.503 -13.247 -11.962 1 91.8 214 TYR A CA 1
ATOM 1693 C C . TYR A 1 214 ? 17.98 -13.316 -11.98 1 91.8 214 TYR A C 1
ATOM 1695 O O . TYR A 1 214 ? 17.309 -12.517 -11.321 1 91.8 214 TYR A O 1
ATOM 1703 N N . ASN A 1 215 ? 17.466 -14.231 -12.715 1 90.54 215 ASN A N 1
ATOM 1704 C CA . ASN A 1 215 ? 16.029 -14.442 -12.852 1 90.54 215 ASN A CA 1
ATOM 1705 C C . ASN A 1 215 ? 15.648 -15.897 -12.594 1 90.54 215 ASN A C 1
ATOM 1707 O O . ASN A 1 215 ? 15.455 -16.668 -13.536 1 90.54 215 ASN A O 1
ATOM 1711 N N . PRO A 1 216 ? 15.506 -16.224 -11.374 1 91.38 216 PRO A N 1
ATOM 1712 C CA . PRO A 1 216 ? 15.138 -17.607 -11.063 1 91.38 216 PRO A CA 1
ATOM 1713 C C . PRO A 1 216 ? 13.802 -18.014 -11.68 1 91.38 216 PRO A C 1
ATOM 1715 O O . PRO A 1 216 ? 12.976 -17.154 -11.997 1 91.38 216 PRO A O 1
ATOM 1718 N N . GLU A 1 217 ? 13.545 -19.293 -11.755 1 85.71 217 GLU A N 1
ATOM 1719 C CA . GLU A 1 217 ? 12.416 -19.84 -12.501 1 85.71 217 GLU A CA 1
ATOM 1720 C C . GLU A 1 217 ? 11.157 -19.889 -11.639 1 85.71 217 GLU A C 1
ATOM 1722 O O . GLU A 1 217 ? 10.044 -19.751 -12.15 1 85.71 217 GLU A O 1
ATOM 1727 N N . ARG A 1 218 ? 11.28 -20.258 -10.386 1 88.72 218 ARG A N 1
ATOM 1728 C CA . ARG A 1 218 ? 10.137 -20.409 -9.491 1 88.72 218 ARG A CA 1
ATOM 1729 C C . ARG A 1 218 ? 9.92 -19.146 -8.663 1 88.72 218 ARG A C 1
ATOM 1731 O O . ARG A 1 218 ? 10.732 -18.82 -7.794 1 88.72 218 ARG A O 1
ATOM 1738 N N . ASN A 1 219 ? 8.759 -18.48 -8.948 1 91.3 219 ASN A N 1
ATOM 1739 C CA . ASN A 1 219 ? 8.568 -17.168 -8.34 1 91.3 219 ASN A CA 1
ATOM 1740 C C . ASN A 1 219 ? 7.172 -17.026 -7.74 1 91.3 219 ASN A C 1
ATOM 1742 O O . ASN A 1 219 ? 6.205 -17.574 -8.271 1 91.3 219 ASN A O 1
ATOM 1746 N N . PHE A 1 220 ? 7.154 -16.441 -6.612 1 95 220 PHE A N 1
ATOM 1747 C CA . PHE A 1 220 ? 5.976 -15.765 -6.08 1 95 220 PHE A CA 1
ATOM 1748 C C . PHE A 1 220 ? 6.072 -14.259 -6.297 1 95 220 PHE A C 1
ATOM 1750 O O . PHE A 1 220 ? 6.996 -13.613 -5.799 1 95 220 PHE A O 1
ATOM 1757 N N . ILE A 1 221 ? 5.11 -13.703 -7.038 1 96.14 221 ILE A N 1
ATOM 1758 C CA . ILE A 1 221 ? 5.269 -12.313 -7.452 1 96.14 221 ILE A CA 1
ATOM 1759 C C . ILE A 1 221 ? 4.261 -11.436 -6.713 1 96.14 221 ILE A C 1
ATOM 1761 O O . ILE A 1 221 ? 3.079 -11.777 -6.625 1 96.14 221 ILE A O 1
ATOM 1765 N N . VAL A 1 222 ? 4.766 -10.385 -6.132 1 96.91 222 VAL A N 1
ATOM 1766 C CA . VAL A 1 222 ? 3.932 -9.4 -5.452 1 96.91 222 VAL A CA 1
ATOM 1767 C C . VAL A 1 222 ? 4.367 -7.991 -5.852 1 96.91 222 VAL A C 1
ATOM 1769 O O . VAL A 1 222 ? 5.506 -7.783 -6.276 1 96.91 222 VAL A O 1
ATOM 1772 N N . ASN A 1 223 ? 3.485 -6.998 -5.696 1 95.5 223 ASN A N 1
ATOM 1773 C CA . ASN A 1 223 ? 3.851 -5.605 -5.934 1 95.5 223 ASN A CA 1
ATOM 1774 C C . ASN A 1 223 ? 3.791 -4.783 -4.65 1 95.5 223 ASN A C 1
ATOM 1776 O O . ASN A 1 223 ? 3.494 -3.588 -4.687 1 95.5 223 ASN A O 1
ATOM 1780 N N . ASP A 1 224 ? 3.951 -5.453 -3.63 1 95.71 224 ASP A N 1
ATOM 1781 C CA . ASP A 1 224 ? 3.931 -4.864 -2.294 1 95.71 224 ASP A CA 1
ATOM 1782 C C . ASP A 1 224 ? 5.13 -5.331 -1.471 1 95.71 224 ASP A C 1
ATOM 1784 O O . ASP A 1 224 ? 5.293 -6.528 -1.225 1 95.71 224 ASP A O 1
ATOM 1788 N N . GLY A 1 225 ? 5.905 -4.383 -1.068 1 96.18 225 GLY A N 1
ATOM 1789 C CA . GLY A 1 225 ? 7.156 -4.705 -0.4 1 96.18 225 GLY A CA 1
ATOM 1790 C C . GLY A 1 225 ? 6.958 -5.393 0.938 1 96.18 225 GLY A C 1
ATOM 1791 O O . GLY A 1 225 ? 7.707 -6.306 1.289 1 96.18 225 GLY A O 1
ATOM 1792 N N . GLU A 1 226 ? 6.04 -4.98 1.649 1 96.36 226 GLU A N 1
ATOM 1793 C CA . GLU A 1 226 ? 5.808 -5.566 2.966 1 96.36 226 GLU A CA 1
ATOM 1794 C C . GLU A 1 226 ? 5.274 -6.99 2.851 1 96.36 226 GLU A C 1
ATOM 1796 O O . GLU A 1 226 ? 5.642 -7.863 3.64 1 96.36 226 GLU A O 1
ATOM 1801 N N . SER A 1 227 ? 4.419 -7.201 1.843 1 96.48 227 SER A N 1
ATOM 1802 C CA . SER A 1 227 ? 3.962 -8.564 1.589 1 96.48 227 SER A CA 1
ATOM 1803 C C . SER A 1 227 ? 5.12 -9.467 1.177 1 96.48 227 SER A C 1
ATOM 1805 O O . SER A 1 227 ? 5.135 -10.654 1.507 1 96.48 227 SER A O 1
ATOM 1807 N N . MET A 1 228 ? 6.018 -8.915 0.449 1 96.94 228 MET A N 1
ATOM 1808 C CA . MET A 1 228 ? 7.199 -9.67 0.04 1 96.94 228 MET A CA 1
ATOM 1809 C C . MET A 1 228 ? 7.946 -10.213 1.254 1 96.94 228 MET A C 1
ATOM 1811 O O . MET A 1 228 ? 8.291 -11.395 1.299 1 96.94 228 MET A O 1
ATOM 1815 N N . ALA A 1 229 ? 8.165 -9.377 2.215 1 97.66 229 ALA A N 1
ATOM 1816 C CA . ALA A 1 229 ? 8.861 -9.776 3.435 1 97.66 229 ALA A CA 1
ATOM 1817 C C . ALA A 1 229 ? 8.052 -10.809 4.215 1 97.66 229 ALA A C 1
ATOM 1819 O O . ALA A 1 229 ? 8.609 -11.777 4.738 1 97.66 229 ALA A O 1
ATOM 1820 N N . GLU A 1 230 ? 6.762 -10.627 4.308 1 96.88 230 GLU A N 1
ATOM 1821 C CA . GLU A 1 230 ? 5.883 -11.514 5.063 1 96.88 230 GLU A CA 1
ATOM 1822 C C . GLU A 1 230 ? 5.869 -12.918 4.465 1 96.88 230 GLU A C 1
ATOM 1824 O O . GLU A 1 230 ? 5.982 -13.909 5.189 1 96.88 230 GLU A O 1
ATOM 1829 N N . LEU A 1 231 ? 5.715 -12.922 3.17 1 97.11 231 LEU A N 1
ATOM 1830 C CA . LEU A 1 231 ? 5.671 -14.21 2.487 1 97.11 231 LEU A CA 1
ATOM 1831 C C . LEU A 1 231 ? 6.997 -14.949 2.634 1 97.11 231 LEU A C 1
ATOM 1833 O O . LEU A 1 231 ? 7.015 -16.166 2.832 1 97.11 231 LEU A O 1
ATOM 1837 N N . CYS A 1 232 ? 8.074 -14.206 2.578 1 97.83 232 CYS A N 1
ATOM 1838 C CA . CYS A 1 232 ? 9.387 -14.802 2.796 1 97.83 232 CYS A CA 1
ATOM 1839 C C . CYS A 1 232 ? 9.511 -15.344 4.214 1 97.83 232 CYS A C 1
ATOM 1841 O O . CYS A 1 232 ? 9.989 -16.462 4.416 1 97.83 232 CYS A O 1
ATOM 1843 N N . ALA A 1 233 ? 9.092 -14.583 5.154 1 97.34 233 ALA A N 1
ATOM 1844 C CA . ALA A 1 233 ? 9.165 -14.976 6.559 1 97.34 233 ALA A CA 1
ATOM 1845 C C . ALA A 1 233 ? 8.314 -16.215 6.826 1 97.34 233 ALA A C 1
ATOM 1847 O O . ALA A 1 233 ? 8.605 -16.99 7.74 1 97.34 233 ALA A O 1
ATOM 1848 N N . GLU A 1 234 ? 7.309 -16.398 6.035 1 95.54 234 GLU A N 1
ATOM 1849 C CA . GLU A 1 234 ? 6.415 -17.543 6.18 1 95.54 234 GLU A CA 1
ATOM 1850 C C . GLU A 1 234 ? 6.974 -18.772 5.47 1 95.54 234 GLU A C 1
ATOM 1852 O O . GLU A 1 234 ? 6.328 -19.822 5.434 1 95.54 234 GLU A O 1
ATOM 1857 N N . GLY A 1 235 ? 8.081 -18.606 4.847 1 95.37 235 GLY A N 1
ATOM 1858 C CA . GLY A 1 235 ? 8.795 -19.746 4.295 1 95.37 235 GLY A CA 1
ATOM 1859 C C . GLY A 1 235 ? 8.411 -20.052 2.86 1 95.37 235 GLY A C 1
ATOM 1860 O O . GLY A 1 235 ? 8.537 -21.192 2.407 1 95.37 235 GLY A O 1
ATOM 1861 N N . LEU A 1 236 ? 7.951 -19.067 2.132 1 95.64 236 LEU A N 1
ATOM 1862 C CA . LEU A 1 236 ? 7.496 -19.332 0.771 1 95.64 236 LEU A CA 1
ATOM 1863 C C . LEU A 1 236 ? 8.633 -19.15 -0.228 1 95.64 236 LEU A C 1
ATOM 1865 O O . LEU A 1 236 ? 8.46 -19.393 -1.424 1 95.64 23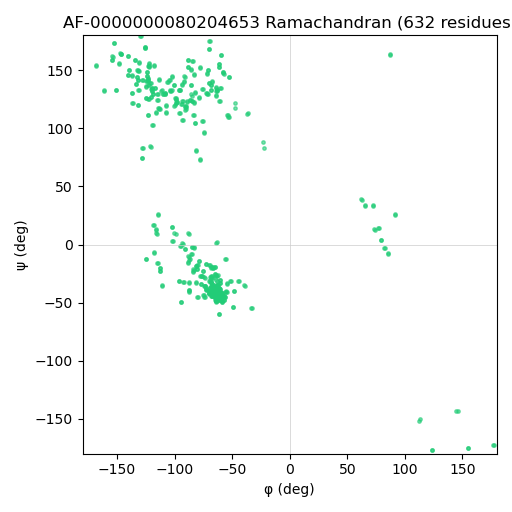6 LEU A O 1
ATOM 1869 N N . GLY A 1 237 ? 9.782 -18.728 0.261 1 96.8 237 GLY A N 1
ATOM 1870 C CA . GLY A 1 237 ? 10.944 -18.6 -0.605 1 96.8 237 GLY A CA 1
ATOM 1871 C C . GLY A 1 237 ? 11.955 -17.588 -0.101 1 96.8 237 GLY A C 1
ATOM 1872 O O . GLY A 1 237 ? 11.823 -17.072 1.011 1 96.8 237 GLY A O 1
ATOM 1873 N N . LEU A 1 238 ? 12.979 -17.372 -0.921 1 97.92 238 LEU A N 1
ATOM 1874 C CA . LEU A 1 238 ? 13.981 -16.335 -0.698 1 97.92 238 LEU A CA 1
ATOM 1875 C C . LEU A 1 238 ? 13.543 -15.013 -1.318 1 97.92 238 LEU A C 1
ATOM 1877 O O . LEU A 1 238 ? 12.66 -14.988 -2.177 1 97.92 238 LEU A O 1
ATOM 1881 N N . THR A 1 239 ? 14.077 -13.956 -0.877 1 98.11 239 THR A N 1
ATOM 1882 C CA . THR A 1 239 ? 13.792 -12.666 -1.496 1 98.11 239 THR A CA 1
ATOM 1883 C C . THR A 1 239 ? 15.003 -11.742 -1.403 1 98.11 239 THR A C 1
ATOM 1885 O O . THR A 1 239 ? 15.91 -11.978 -0.602 1 98.11 239 THR A O 1
ATOM 1888 N N . GLN A 1 240 ? 15.141 -10.781 -2.26 1 97.35 240 GLN A N 1
ATOM 1889 C CA . GLN A 1 240 ? 16.026 -9.628 -2.133 1 97.35 240 GLN A CA 1
ATOM 1890 C C . GLN A 1 240 ? 15.233 -8.354 -1.857 1 97.35 240 GLN A C 1
ATOM 1892 O O . GLN A 1 240 ? 14.392 -7.953 -2.665 1 97.35 240 GLN A O 1
ATOM 1897 N N . ILE A 1 241 ? 15.5 -7.778 -0.773 1 97.41 241 ILE A N 1
ATOM 1898 C CA . ILE A 1 241 ? 14.601 -6.739 -0.283 1 97.41 241 ILE A CA 1
ATOM 1899 C C . ILE A 1 241 ? 15.414 -5.559 0.245 1 97.41 241 ILE A C 1
ATOM 1901 O O . ILE A 1 241 ? 16.506 -5.744 0.788 1 97.41 241 ILE A O 1
ATOM 1905 N N . PRO A 1 242 ? 14.897 -4.317 0.074 1 96.75 242 PRO A N 1
ATOM 1906 C CA . PRO A 1 242 ? 15.572 -3.17 0.687 1 96.75 242 PRO A CA 1
ATOM 1907 C C . PRO A 1 242 ? 15.708 -3.305 2.202 1 96.75 242 PRO A C 1
ATOM 1909 O O . PRO A 1 242 ? 14.798 -3.811 2.864 1 96.75 242 PRO A O 1
ATOM 1912 N N . HIS A 1 243 ? 16.773 -2.743 2.767 1 97.46 243 HIS A N 1
ATOM 1913 C CA . HIS A 1 243 ? 17.099 -2.892 4.18 1 97.46 243 HIS A CA 1
ATOM 1914 C C . HIS A 1 243 ? 15.983 -2.344 5.064 1 97.46 243 HIS A C 1
ATOM 1916 O O . HIS A 1 243 ? 15.71 -2.888 6.136 1 97.46 243 HIS A O 1
ATOM 1922 N N . PHE A 1 244 ? 15.304 -1.315 4.613 1 97.02 244 PHE A N 1
ATOM 1923 C CA . PHE A 1 244 ? 14.312 -0.675 5.468 1 97.02 244 PHE A CA 1
ATOM 1924 C C . PHE A 1 244 ? 13.047 -1.521 5.558 1 97.02 244 PHE A C 1
ATOM 1926 O O . PHE A 1 244 ? 12.257 -1.367 6.491 1 97.02 244 PHE A O 1
ATOM 1933 N N . ILE A 1 245 ? 12.825 -2.374 4.579 1 97.71 245 ILE A N 1
ATOM 1934 C CA . ILE A 1 245 ? 11.706 -3.306 4.667 1 97.71 245 ILE A CA 1
ATOM 1935 C C . ILE A 1 245 ? 12.102 -4.508 5.522 1 97.71 245 ILE A C 1
ATOM 1937 O O . ILE A 1 245 ? 11.287 -5.028 6.288 1 97.71 245 ILE A O 1
ATOM 1941 N N . ALA A 1 246 ? 13.323 -4.922 5.517 1 97.72 246 ALA A N 1
ATOM 1942 C CA . ALA A 1 246 ? 13.826 -6.124 6.177 1 97.72 246 ALA A CA 1
ATOM 1943 C C . ALA A 1 246 ? 14.055 -5.877 7.665 1 97.72 246 ALA A C 1
ATOM 1945 O O . ALA A 1 246 ? 14.157 -6.823 8.45 1 97.72 246 ALA A O 1
ATOM 1946 N N . ARG A 1 247 ? 14.207 -4.631 8.056 1 97.02 247 ARG A N 1
ATOM 1947 C CA . ARG A 1 247 ? 14.746 -4.232 9.352 1 97.02 247 ARG A CA 1
ATOM 1948 C C . ARG A 1 247 ? 14.057 -4.982 10.487 1 97.02 247 ARG A C 1
ATOM 1950 O O . ARG A 1 247 ? 14.709 -5.692 11.255 1 97.02 247 ARG A O 1
ATOM 1957 N N . ASP A 1 248 ? 12.732 -4.925 10.539 1 95.83 248 ASP A N 1
ATOM 1958 C CA . ASP A 1 248 ? 12.014 -5.463 11.69 1 95.83 248 ASP A CA 1
ATOM 1959 C C . ASP A 1 248 ? 11.964 -6.989 11.642 1 95.83 248 ASP A C 1
ATOM 1961 O O . ASP A 1 248 ? 11.918 -7.647 12.684 1 95.83 248 ASP A O 1
ATOM 1965 N N . TRP A 1 249 ? 12.02 -7.543 10.51 1 97.37 249 TRP A N 1
ATOM 1966 C CA . TRP A 1 249 ? 12.024 -8.992 10.342 1 97.37 249 TRP A CA 1
ATOM 1967 C C . TRP A 1 249 ? 13.365 -9.585 10.76 1 97.37 249 TRP A C 1
ATOM 1969 O O . TRP A 1 249 ? 13.415 -10.655 11.371 1 97.37 249 TRP A O 1
ATOM 1979 N N . LEU A 1 250 ? 14.416 -8.865 10.441 1 96.96 250 LEU A N 1
ATOM 1980 C CA . LEU A 1 250 ? 15.755 -9.293 10.828 1 96.96 250 LEU A CA 1
ATOM 1981 C C . LEU A 1 250 ? 15.955 -9.158 12.334 1 96.96 250 LEU A C 1
ATOM 1983 O O . LEU A 1 250 ? 16.501 -10.059 12.975 1 96.96 250 LEU A O 1
ATOM 1987 N N . LYS A 1 251 ? 15.473 -8.081 12.849 1 95.5 251 LYS A N 1
ATOM 1988 C CA . LYS A 1 251 ? 15.573 -7.846 14.286 1 95.5 251 LYS A CA 1
ATOM 1989 C C . LYS A 1 251 ? 14.819 -8.914 15.072 1 95.5 251 LYS A C 1
ATOM 1991 O O . LYS A 1 251 ? 15.276 -9.354 16.129 1 95.5 251 LYS A O 1
ATOM 1996 N N . ALA A 1 252 ? 13.711 -9.409 14.538 1 95.9 252 ALA A N 1
ATOM 1997 C CA . ALA A 1 252 ? 12.866 -10.399 15.203 1 95.9 252 ALA A CA 1
ATOM 1998 C C . ALA A 1 252 ? 13.368 -11.815 14.938 1 95.9 252 ALA A C 1
ATOM 2000 O O . ALA A 1 252 ? 12.823 -12.784 15.473 1 95.9 252 ALA A O 1
ATOM 2001 N N . GLY A 1 253 ? 14.31 -11.954 14.083 1 95.2 253 GLY A N 1
ATOM 2002 C CA . GLY A 1 253 ? 14.865 -13.258 13.754 1 95.2 253 GLY A CA 1
ATOM 2003 C C . GLY A 1 253 ? 13.976 -14.069 12.831 1 95.2 253 GLY A C 1
ATOM 2004 O O . GLY A 1 253 ? 14.167 -15.278 12.681 1 95.2 253 GLY A O 1
ATOM 2005 N N . ARG A 1 254 ? 13.033 -13.43 12.246 1 97.08 254 ARG A N 1
ATOM 2006 C CA . ARG A 1 254 ? 12.095 -14.111 11.359 1 97.08 254 ARG A CA 1
ATOM 2007 C C . ARG A 1 254 ? 12.667 -14.238 9.951 1 97.08 254 ARG A C 1
ATOM 2009 O O . ARG A 1 254 ? 12.22 -15.078 9.167 1 97.08 254 ARG A O 1
ATOM 2016 N N . LEU A 1 255 ? 13.606 -13.353 9.635 1 97.87 255 LEU A N 1
ATOM 2017 C CA . LEU A 1 255 ? 14.42 -13.439 8.428 1 97.87 255 LEU A CA 1
ATOM 2018 C C . LEU A 1 255 ? 15.905 -13.439 8.773 1 97.87 255 LEU A C 1
ATOM 2020 O O . LEU A 1 255 ? 16.312 -12.859 9.782 1 97.87 255 LEU A O 1
ATOM 2024 N N . VAL A 1 256 ? 16.649 -14.081 7.996 1 97.77 256 VAL A N 1
ATOM 2025 C CA . VAL A 1 256 ? 18.097 -14.084 8.178 1 97.77 256 VAL A CA 1
ATOM 2026 C C . VAL A 1 256 ? 18.786 -13.793 6.846 1 97.77 256 VAL A C 1
ATOM 2028 O O . VAL A 1 256 ? 18.391 -14.325 5.806 1 97.77 256 VAL A O 1
ATOM 2031 N N . PRO A 1 257 ? 19.746 -12.894 6.86 1 97.42 257 PRO A N 1
ATOM 2032 C CA . PRO A 1 257 ? 20.508 -12.62 5.639 1 97.42 257 PRO A CA 1
ATOM 2033 C C . PRO A 1 257 ? 21.422 -13.777 5.242 1 97.42 257 PRO A C 1
ATOM 2035 O O . PRO A 1 257 ? 22.081 -14.37 6.1 1 97.42 257 PRO A O 1
ATOM 2038 N N . ILE A 1 258 ? 21.485 -14.056 4.017 1 96.4 258 ILE A N 1
ATOM 2039 C CA . ILE A 1 258 ? 22.267 -15.22 3.615 1 96.4 258 ILE A CA 1
ATOM 2040 C C . ILE A 1 258 ? 23.46 -14.775 2.772 1 96.4 258 ILE A C 1
ATOM 2042 O O . ILE A 1 258 ? 24.389 -15.552 2.54 1 96.4 258 ILE A O 1
ATOM 2046 N N . PHE A 1 259 ? 23.521 -13.569 2.241 1 94.8 259 PHE A N 1
ATOM 2047 C CA . PHE A 1 259 ? 24.644 -12.92 1.575 1 94.8 259 PHE A CA 1
ATOM 2048 C C . PHE A 1 259 ? 24.873 -11.523 2.139 1 94.8 259 PHE A C 1
ATOM 2050 O O . PHE A 1 259 ? 23.975 -10.937 2.747 1 94.8 259 PHE A O 1
ATOM 2057 N N . PRO A 1 260 ? 26.074 -11.021 1.998 1 92.55 260 PRO A N 1
ATOM 2058 C CA . PRO A 1 260 ? 26.27 -9.616 2.364 1 92.55 260 PRO A CA 1
ATOM 2059 C C . PRO A 1 260 ? 25.355 -8.671 1.588 1 92.55 260 PRO A C 1
ATOM 2061 O O . PRO A 1 260 ? 25.016 -8.944 0.434 1 92.55 260 PRO A O 1
ATOM 2064 N N . SER A 1 261 ? 24.979 -7.603 2.265 1 93.4 261 SER A N 1
ATOM 2065 C CA . SER A 1 261 ? 24.143 -6.615 1.591 1 93.4 261 SER A CA 1
ATOM 2066 C C . SER A 1 261 ? 24.857 -6.019 0.382 1 93.4 261 SER A C 1
ATOM 2068 O O . SER A 1 261 ? 26.088 -6.03 0.314 1 93.4 261 SER A O 1
ATOM 2070 N N . MET A 1 262 ? 24.015 -5.545 -0.528 1 91.49 262 MET A N 1
ATOM 2071 C CA . MET A 1 262 ? 24.566 -4.914 -1.724 1 91.49 262 MET A CA 1
ATOM 2072 C C . MET A 1 262 ? 23.885 -3.577 -1.995 1 91.49 262 MET A C 1
ATOM 2074 O O . MET A 1 262 ? 22.698 -3.41 -1.709 1 91.49 262 MET A O 1
ATOM 2078 N N . ARG A 1 263 ? 24.697 -2.661 -2.6 1 89.72 263 ARG A N 1
ATOM 2079 C CA . ARG A 1 263 ? 24.195 -1.338 -2.957 1 89.72 263 ARG A CA 1
ATOM 2080 C C . ARG A 1 263 ? 24.292 -1.103 -4.461 1 89.72 263 ARG A C 1
ATOM 2082 O O . ARG A 1 263 ? 25.27 -1.504 -5.095 1 89.72 263 ARG A O 1
ATOM 2089 N N . GLN A 1 264 ? 23.245 -0.593 -4.918 1 82.72 264 GLN A N 1
ATOM 2090 C CA . GLN A 1 264 ? 23.317 -0.103 -6.291 1 82.72 264 GLN A CA 1
ATOM 2091 C C . GLN A 1 264 ? 23.633 1.389 -6.326 1 82.72 264 GLN A C 1
ATOM 2093 O O . GLN A 1 264 ? 22.993 2.181 -5.631 1 82.72 264 GLN A O 1
ATOM 2098 N N . ALA A 1 265 ? 24.54 1.677 -7.145 1 79.61 265 ALA A N 1
ATOM 2099 C CA . ALA A 1 265 ? 24.974 3.069 -7.234 1 79.61 265 ALA A CA 1
ATOM 2100 C C . ALA A 1 265 ? 23.815 3.98 -7.625 1 79.61 265 ALA A C 1
ATOM 2102 O O . ALA A 1 265 ? 23.01 3.635 -8.493 1 79.61 265 ALA A O 1
ATOM 2103 N N . GLY A 1 266 ? 23.72 5.044 -6.949 1 80.97 266 GLY A N 1
ATOM 2104 C CA . GLY A 1 266 ? 22.742 6.064 -7.293 1 80.97 266 GLY A CA 1
ATOM 2105 C C . GLY A 1 266 ? 21.376 5.811 -6.684 1 80.97 266 GLY A C 1
ATOM 2106 O O . GLY A 1 266 ? 20.492 6.667 -6.754 1 80.97 266 GLY A O 1
ATOM 2107 N N . ASN A 1 267 ? 21.268 4.65 -6.095 1 88.18 267 ASN A N 1
ATOM 2108 C CA . ASN A 1 267 ? 19.991 4.334 -5.464 1 88.18 267 ASN A CA 1
ATOM 2109 C C . ASN A 1 267 ? 19.96 4.781 -4.005 1 88.18 267 ASN A C 1
ATOM 2111 O O . ASN A 1 267 ? 20.8 4.364 -3.206 1 88.18 267 ASN A O 1
ATOM 2115 N N . GLY A 1 268 ? 19.086 5.669 -3.659 1 93.99 268 GLY A N 1
ATOM 2116 C CA . GLY A 1 268 ? 18.983 6.174 -2.3 1 93.99 268 GLY A CA 1
ATOM 2117 C C . GLY A 1 268 ? 17.586 6.645 -1.942 1 93.99 268 GLY A C 1
ATOM 2118 O O . GLY A 1 268 ? 16.653 6.495 -2.733 1 93.99 268 GLY A O 1
ATOM 2119 N N . VAL A 1 269 ? 17.456 6.961 -0.727 1 95.99 269 VAL A N 1
ATOM 2120 C CA . VAL A 1 269 ? 16.263 7.64 -0.234 1 95.99 269 VAL A CA 1
ATOM 2121 C C . VAL A 1 269 ? 16.536 9.137 -0.104 1 95.99 269 VAL A C 1
ATOM 2123 O O . VAL A 1 269 ? 17.493 9.544 0.559 1 95.99 269 VAL A O 1
ATOM 2126 N N . TYR A 1 270 ? 15.664 9.883 -0.732 1 94.85 270 TYR A N 1
ATOM 2127 C CA . TYR A 1 270 ? 15.896 11.321 -0.814 1 94.85 270 TYR A CA 1
ATOM 2128 C C . TYR A 1 270 ? 14.707 12.098 -0.261 1 94.85 270 TYR A C 1
ATOM 2130 O O . TYR A 1 270 ? 13.556 11.696 -0.445 1 94.85 270 TYR A O 1
ATOM 2138 N N . LEU A 1 271 ? 15.024 13.106 0.402 1 95.62 271 LEU A N 1
ATOM 2139 C CA . LEU A 1 271 ? 14.051 14.116 0.805 1 95.62 271 LEU A CA 1
ATOM 2140 C C . LEU A 1 271 ? 14.09 15.314 -0.138 1 95.62 271 LEU A C 1
ATOM 2142 O O . LEU A 1 271 ? 15.157 15.881 -0.384 1 95.62 271 LEU A O 1
ATOM 2146 N N . LEU A 1 272 ? 12.95 15.672 -0.71 1 93.55 272 LEU A N 1
ATOM 2147 C CA . LEU A 1 272 ? 12.841 16.739 -1.699 1 93.55 272 LEU A CA 1
ATOM 2148 C C . LEU A 1 272 ? 11.847 17.802 -1.245 1 93.55 272 LEU A C 1
ATOM 2150 O O . LEU A 1 272 ? 10.801 17.479 -0.678 1 93.55 272 LEU A O 1
ATOM 2154 N N . TYR A 1 273 ? 12.141 18.984 -1.526 1 91 273 TYR A N 1
ATOM 2155 C CA . TYR A 1 273 ? 11.215 20.091 -1.312 1 91 273 TYR A CA 1
ATOM 2156 C C . TYR A 1 273 ? 11.522 21.249 -2.255 1 91 273 TYR A C 1
ATOM 2158 O O . TYR A 1 273 ? 12.595 21.296 -2.86 1 91 273 TYR A O 1
ATOM 2166 N N . ALA A 1 274 ? 10.593 22.087 -2.481 1 84.44 274 ALA A N 1
ATOM 2167 C CA . ALA A 1 274 ? 10.719 23.178 -3.444 1 84.44 274 ALA A CA 1
ATOM 2168 C C . ALA A 1 274 ? 11.821 24.149 -3.033 1 84.44 274 ALA A C 1
ATOM 2170 O O . ALA A 1 274 ? 11.975 24.459 -1.849 1 84.44 274 ALA A O 1
ATOM 2171 N N . ASN A 1 275 ? 12.607 24.458 -4 1 79.1 275 ASN A N 1
ATOM 2172 C CA . ASN A 1 275 ? 13.625 25.486 -3.808 1 79.1 275 ASN A CA 1
ATOM 2173 C C . ASN A 1 275 ? 13.015 26.884 -3.799 1 79.1 275 ASN A C 1
ATOM 2175 O O . ASN A 1 275 ? 12.711 27.441 -4.856 1 79.1 275 ASN A O 1
ATOM 2179 N N . ARG A 1 276 ? 12.767 27.383 -2.686 1 73.32 276 ARG A N 1
ATOM 2180 C CA . ARG A 1 276 ? 12.172 28.707 -2.539 1 73.32 276 ARG A CA 1
ATOM 2181 C C . ARG A 1 276 ? 13.063 29.618 -1.701 1 73.32 276 ARG A C 1
ATOM 2183 O O . ARG A 1 276 ? 13.947 29.142 -0.985 1 73.32 276 ARG A O 1
ATOM 2190 N N . GLU A 1 277 ? 12.915 30.888 -1.974 1 68.4 277 GLU A N 1
ATOM 2191 C CA . GLU A 1 277 ? 13.644 31.857 -1.162 1 68.4 277 GLU A CA 1
ATOM 2192 C C . GLU A 1 277 ? 13.33 31.681 0.321 1 68.4 277 GLU A C 1
ATOM 2194 O O . GLU A 1 277 ? 14.226 31.76 1.164 1 68.4 277 GLU A O 1
ATOM 2199 N N . TYR A 1 278 ? 12.083 31.427 0.552 1 69.86 278 TYR A N 1
ATOM 2200 C CA . TYR A 1 278 ? 11.653 31.229 1.932 1 69.86 278 TYR A CA 1
ATOM 2201 C C . TYR A 1 278 ? 10.979 29.873 2.103 1 69.86 278 TYR A C 1
ATOM 2203 O O . TYR A 1 278 ? 9.923 29.619 1.519 1 69.86 278 TYR A O 1
ATOM 2211 N N . VAL A 1 279 ? 11.59 29.032 2.792 1 79.86 279 VAL A N 1
ATOM 2212 C CA . VAL A 1 279 ? 10.982 27.765 3.186 1 79.86 279 VAL A CA 1
ATOM 2213 C C . VAL A 1 279 ? 10.129 27.968 4.436 1 79.86 279 VAL A C 1
ATOM 2215 O O . VAL A 1 279 ? 10.617 28.462 5.455 1 79.86 279 VAL A O 1
ATOM 2218 N N . PRO A 1 280 ? 8.875 27.634 4.315 1 81.46 280 PRO A N 1
ATOM 2219 C CA . PRO A 1 280 ? 8.045 27.781 5.513 1 81.46 280 PRO A CA 1
ATOM 2220 C C . PRO A 1 280 ? 8.638 27.077 6.731 1 81.46 280 PRO A C 1
ATOM 2222 O O . PRO A 1 280 ? 9.206 25.989 6.604 1 81.46 280 PRO A O 1
ATOM 2225 N N . ALA A 1 281 ? 8.488 27.631 7.89 1 84.55 281 ALA A N 1
ATOM 2226 C CA . ALA A 1 281 ? 9.095 27.137 9.123 1 84.55 281 ALA A CA 1
ATOM 2227 C C . ALA A 1 281 ? 8.621 25.721 9.439 1 84.55 281 ALA A C 1
ATOM 2229 O O . ALA A 1 281 ? 9.398 24.891 9.915 1 84.55 281 ALA A O 1
ATOM 2230 N N . ARG A 1 282 ? 7.298 25.395 9.178 1 89.21 282 ARG A N 1
ATOM 2231 C CA . ARG A 1 282 ? 6.757 24.069 9.46 1 89.21 282 ARG A CA 1
ATOM 2232 C C . ARG A 1 282 ? 7.443 23.005 8.608 1 89.21 282 ARG A C 1
ATOM 2234 O O . ARG A 1 282 ? 7.634 21.873 9.056 1 89.21 282 ARG A O 1
ATOM 2241 N N . VAL A 1 283 ? 7.869 23.409 7.408 1 92.52 283 VAL A N 1
ATOM 2242 C CA . VAL A 1 283 ? 8.571 22.499 6.509 1 92.52 283 VAL A CA 1
ATOM 2243 C C . VAL A 1 283 ? 10.002 22.289 7 1 92.52 283 VAL A C 1
ATOM 2245 O O . VAL A 1 283 ? 10.484 21.156 7.058 1 92.52 283 VAL A O 1
ATOM 2248 N N . ARG A 1 284 ? 10.669 23.347 7.408 1 90.61 284 ARG A N 1
ATOM 2249 C CA . ARG A 1 284 ? 12.05 23.29 7.876 1 90.61 284 ARG A CA 1
ATOM 2250 C C . ARG A 1 284 ? 12.171 22.417 9.12 1 90.61 284 ARG A C 1
ATOM 2252 O O . ARG A 1 284 ? 13.075 21.583 9.215 1 90.61 284 ARG A O 1
ATOM 2259 N N . VAL A 1 285 ? 11.246 22.61 10.025 1 93.01 285 VAL A N 1
ATOM 2260 C CA . VAL A 1 285 ? 11.341 21.854 11.269 1 93.01 285 VAL A CA 1
ATOM 2261 C C . VAL A 1 285 ? 11.075 20.375 10.997 1 93.01 285 VAL A C 1
ATOM 2263 O O . VAL A 1 285 ? 11.647 19.503 11.656 1 93.01 285 VAL A O 1
ATOM 2266 N N . PHE A 1 286 ? 10.166 20.08 10.082 1 96.56 286 PHE A N 1
ATOM 2267 C CA . PHE A 1 286 ? 9.9 18.691 9.726 1 96.56 286 PHE A CA 1
ATOM 2268 C C . PHE A 1 286 ? 11.13 18.049 9.095 1 96.56 286 PHE A C 1
ATOM 2270 O O . PHE A 1 286 ? 11.504 16.929 9.451 1 96.56 286 PHE A O 1
ATOM 2277 N N . ILE A 1 287 ? 11.771 18.746 8.179 1 96.34 287 ILE A N 1
ATOM 2278 C CA . ILE A 1 287 ? 12.964 18.26 7.495 1 96.34 287 ILE A CA 1
ATOM 2279 C C . ILE A 1 287 ? 14.058 17.96 8.518 1 96.34 287 ILE A C 1
ATOM 2281 O O . ILE A 1 287 ? 14.667 16.889 8.488 1 96.34 287 ILE A O 1
ATOM 2285 N N . ASP A 1 288 ? 14.277 18.927 9.415 1 95.89 288 ASP A N 1
ATOM 2286 C CA . ASP A 1 288 ? 15.305 18.757 10.437 1 95.89 288 ASP A CA 1
ATOM 2287 C C . ASP A 1 288 ? 14.983 17.574 11.348 1 95.89 288 ASP A C 1
ATOM 2289 O O . ASP A 1 288 ? 15.868 16.784 11.684 1 95.89 288 ASP A O 1
ATOM 2293 N N . PHE A 1 289 ? 13.745 17.464 11.682 1 96.82 289 PHE A N 1
ATOM 2294 C CA . PHE A 1 289 ? 13.289 16.402 12.57 1 96.82 289 PHE A CA 1
ATOM 2295 C C . PHE A 1 289 ? 13.513 15.033 11.938 1 96.82 289 PHE A C 1
ATOM 2297 O O 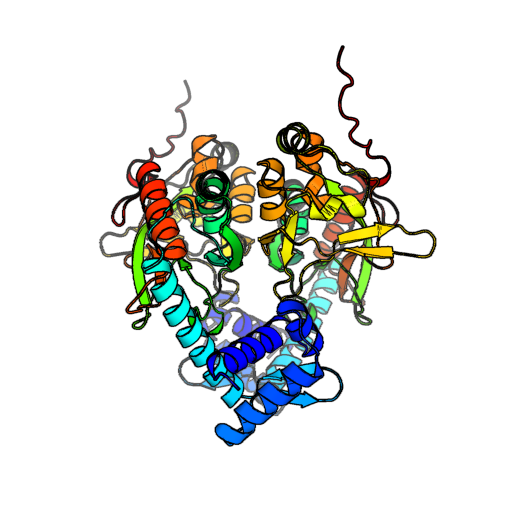. PHE A 1 289 ? 14.066 14.133 12.573 1 96.82 289 PHE A O 1
ATOM 2304 N N . ILE A 1 290 ? 13.117 14.832 10.697 1 97.62 290 ILE A N 1
ATOM 2305 C CA . ILE A 1 290 ? 13.208 13.553 10.002 1 97.62 290 ILE A CA 1
ATOM 2306 C C . ILE A 1 290 ? 14.675 13.194 9.771 1 97.62 290 ILE A C 1
ATOM 2308 O O . ILE A 1 290 ? 15.076 12.044 9.964 1 97.62 290 ILE A O 1
ATOM 2312 N N . THR A 1 291 ? 15.445 14.173 9.336 1 96.73 291 THR A N 1
ATOM 2313 C CA . THR A 1 291 ? 16.859 13.938 9.066 1 96.73 291 THR A CA 1
ATOM 2314 C C . THR A 1 291 ? 17.574 13.445 10.322 1 96.73 291 THR A C 1
ATOM 2316 O O . THR A 1 291 ? 18.328 12.471 10.271 1 96.73 291 THR A O 1
ATOM 2319 N N . GLN A 1 292 ? 17.278 14.091 11.416 1 96.79 292 GLN A N 1
ATOM 2320 C CA . GLN A 1 292 ? 17.889 13.693 12.68 1 96.79 292 GLN A CA 1
ATOM 2321 C C . GLN A 1 292 ? 17.416 12.306 13.107 1 96.79 292 GLN A C 1
ATOM 2323 O O . GLN A 1 292 ? 18.21 11.493 13.584 1 96.79 292 GLN A O 1
ATOM 2328 N N . ALA A 1 293 ? 16.15 12.054 12.982 1 97.33 293 ALA A N 1
ATOM 2329 C CA . ALA A 1 293 ? 15.588 10.769 13.388 1 97.33 293 ALA A CA 1
ATOM 2330 C C . ALA A 1 293 ? 16.212 9.623 12.597 1 97.33 293 ALA A C 1
ATOM 2332 O O . ALA A 1 293 ? 16.49 8.557 13.151 1 97.33 293 ALA A O 1
ATOM 2333 N N . ILE A 1 294 ? 16.403 9.804 11.313 1 97.2 294 ILE A N 1
ATOM 2334 C CA . ILE A 1 294 ? 16.998 8.781 10.46 1 97.2 294 ILE A CA 1
ATOM 2335 C C . ILE A 1 294 ? 18.45 8.548 10.869 1 97.2 294 ILE A C 1
ATOM 2337 O O . ILE A 1 294 ? 18.917 7.407 10.903 1 97.2 294 ILE A O 1
ATOM 2341 N N . GLN A 1 295 ? 19.122 9.62 11.204 1 95.81 295 GLN A N 1
ATOM 2342 C CA . GLN A 1 295 ? 20.489 9.492 11.699 1 95.81 295 GLN A CA 1
ATOM 2343 C C . GLN A 1 295 ? 20.531 8.693 12.999 1 95.81 295 GLN A C 1
ATOM 2345 O O . GLN A 1 295 ? 21.432 7.878 13.204 1 95.81 295 GLN A O 1
ATOM 2350 N N . ASP A 1 296 ? 19.562 8.902 13.814 1 95.63 296 ASP A N 1
ATOM 2351 C CA . ASP A 1 296 ? 19.476 8.2 15.091 1 95.63 296 ASP A CA 1
ATOM 2352 C C . ASP A 1 296 ? 19.216 6.709 14.882 1 95.63 296 ASP A C 1
ATOM 2354 O O . ASP A 1 296 ? 19.444 5.901 15.785 1 95.63 296 ASP A O 1
ATOM 2358 N N . MET A 1 297 ? 18.721 6.34 13.712 1 93.96 297 MET A N 1
ATOM 2359 C CA . MET A 1 297 ? 18.51 4.941 13.352 1 93.96 297 MET A CA 1
ATOM 2360 C C . MET A 1 297 ? 19.767 4.344 12.728 1 93.96 297 MET A C 1
ATOM 2362 O O . MET A 1 297 ? 19.717 3.269 12.127 1 93.96 297 MET A O 1
ATOM 2366 N N . ASP A 1 298 ? 20.837 5.093 12.792 1 93.43 298 ASP A N 1
ATOM 2367 C CA . ASP A 1 298 ? 22.149 4.678 12.305 1 93.43 298 ASP A CA 1
ATOM 2368 C C . ASP A 1 298 ? 22.19 4.666 10.779 1 93.43 298 ASP A C 1
ATOM 2370 O O . ASP A 1 298 ? 22.788 3.773 10.175 1 93.43 298 ASP A O 1
ATOM 2374 N N . GLU A 1 299 ? 21.463 5.587 10.221 1 95.75 299 GLU A N 1
ATOM 2375 C CA . GLU A 1 299 ? 21.512 5.764 8.772 1 95.75 299 GLU A CA 1
ATOM 2376 C C . GLU A 1 299 ? 21.98 7.169 8.404 1 95.75 299 GLU A C 1
ATOM 2378 O O . GLU A 1 299 ? 21.592 8.147 9.046 1 95.75 299 GLU A O 1
ATOM 2383 N N . THR A 1 300 ? 22.927 7.255 7.493 1 95.02 300 THR A N 1
ATOM 2384 C CA . THR A 1 300 ? 23.448 8.499 6.937 1 95.02 300 THR A CA 1
ATOM 2385 C C . THR A 1 300 ? 23.368 8.486 5.413 1 95.02 300 THR A C 1
ATOM 2387 O O . THR A 1 300 ? 23.027 7.465 4.813 1 95.02 300 THR A O 1
ATOM 2390 N N . PRO A 1 301 ? 23.596 9.561 4.773 1 93.99 301 PRO A N 1
ATOM 2391 C CA . PRO A 1 301 ? 23.561 9.584 3.308 1 93.99 301 PRO A CA 1
ATOM 2392 C C . PRO A 1 301 ? 24.507 8.563 2.68 1 93.99 301 PRO A C 1
ATOM 2394 O O . PRO A 1 301 ? 24.362 8.224 1.503 1 93.99 301 PRO A O 1
ATOM 2397 N N . PHE A 1 302 ? 25.441 7.983 3.586 1 93.31 302 PHE A N 1
ATOM 2398 C CA . PHE A 1 302 ? 26.467 7.149 2.971 1 93.31 302 PHE A CA 1
ATOM 2399 C C . PHE A 1 302 ? 26.475 5.756 3.59 1 93.31 302 PHE A C 1
ATOM 2401 O O . PHE A 1 302 ? 27.107 4.84 3.061 1 93.31 302 PHE A O 1
ATOM 2408 N N . HIS A 1 303 ? 25.774 5.629 4.7 1 94.14 303 HIS A N 1
ATOM 2409 C CA . HIS A 1 303 ? 25.854 4.358 5.41 1 94.14 303 HIS A CA 1
ATOM 2410 C C . HIS A 1 303 ? 24.493 3.949 5.962 1 94.14 303 HIS A C 1
ATOM 2412 O O . HIS A 1 303 ? 23.687 4.804 6.337 1 94.14 303 HIS A O 1
ATOM 2418 N N . THR A 1 304 ? 24.301 2.647 5.962 1 96.43 304 THR A N 1
ATOM 2419 C CA . THR A 1 304 ? 23.156 2.081 6.667 1 96.43 304 THR A CA 1
ATOM 2420 C C . THR A 1 304 ? 23.606 1.008 7.654 1 96.43 304 THR A C 1
ATOM 2422 O O . THR A 1 304 ? 24.753 0.559 7.611 1 96.43 304 THR A O 1
ATOM 2425 N N . TRP A 1 305 ? 22.688 0.614 8.476 1 95.61 305 TRP A N 1
ATOM 2426 C CA . TRP A 1 305 ? 22.947 -0.422 9.469 1 95.61 305 TRP A CA 1
ATOM 2427 C C . TRP A 1 305 ? 23.156 -1.777 8.801 1 95.61 305 TRP A C 1
ATOM 2429 O O . TRP A 1 305 ? 23.704 -2.699 9.41 1 95.61 305 TRP A O 1
ATOM 2439 N N . ALA A 1 306 ? 22.694 -1.908 7.579 1 95.42 306 ALA A N 1
ATOM 2440 C CA . ALA A 1 306 ? 22.69 -3.204 6.905 1 95.42 306 ALA A CA 1
ATOM 2441 C C . ALA A 1 306 ? 24.102 -3.614 6.496 1 95.42 306 ALA A C 1
ATOM 2443 O O . ALA A 1 306 ? 24.355 -4.785 6.203 1 95.42 306 ALA A O 1
ATOM 2444 N N . GLU A 1 307 ? 25.009 -2.703 6.47 1 92.85 307 GLU A N 1
ATOM 2445 C CA . GLU A 1 307 ? 26.367 -2.948 5.994 1 92.85 307 GLU A CA 1
ATOM 2446 C C . GLU A 1 307 ? 27.113 -3.902 6.923 1 92.85 307 GLU A C 1
ATOM 2448 O O . GLU A 1 307 ? 28.067 -4.563 6.506 1 92.85 307 GLU A O 1
ATOM 2453 N N . THR A 1 308 ? 26.675 -4.061 8.154 1 91.36 308 THR A N 1
ATOM 2454 C CA . THR A 1 308 ? 27.415 -4.845 9.136 1 91.36 308 THR A CA 1
ATOM 2455 C C . THR A 1 308 ? 26.609 -6.066 9.571 1 91.36 308 THR A C 1
ATOM 2457 O O . THR A 1 308 ? 26.918 -6.69 10.588 1 91.36 308 THR A O 1
ATOM 2460 N N . LEU A 1 309 ? 25.559 -6.358 8.838 1 92.99 309 LEU A N 1
ATOM 2461 C CA . LEU A 1 309 ? 24.715 -7.492 9.201 1 92.99 309 LEU A CA 1
ATOM 2462 C C . LEU A 1 309 ? 25.492 -8.801 9.105 1 92.99 309 LEU A C 1
ATOM 2464 O O . LEU A 1 309 ? 26.149 -9.065 8.095 1 92.99 309 LEU A O 1
ATOM 2468 N N . PRO A 1 310 ? 25.388 -9.617 10.127 1 92.58 310 PRO A N 1
ATOM 2469 C CA . PRO A 1 310 ? 26 -10.944 10.023 1 92.58 310 PRO A CA 1
ATOM 2470 C C . PRO A 1 310 ? 25.247 -11.868 9.069 1 92.58 310 PRO A C 1
ATOM 2472 O O . PRO A 1 310 ? 24.015 -11.83 9.012 1 92.58 310 PRO A O 1
ATOM 2475 N N . ILE A 1 311 ? 25.904 -12.688 8.447 1 93.19 311 ILE A N 1
ATOM 2476 C CA . ILE A 1 311 ? 25.315 -13.634 7.505 1 93.19 311 ILE A CA 1
ATOM 2477 C C . ILE A 1 311 ? 24.975 -14.936 8.227 1 93.19 311 ILE A C 1
ATOM 2479 O O . ILE A 1 311 ? 25.757 -15.419 9.05 1 93.19 311 ILE A O 1
ATOM 2483 N N . TYR A 1 312 ? 23.862 -15.393 7.811 1 91.89 312 TYR A N 1
ATOM 2484 C CA . TYR A 1 312 ? 23.372 -16.638 8.392 1 91.89 312 TYR A CA 1
ATOM 2485 C C . TYR A 1 312 ? 24.308 -17.796 8.068 1 91.89 312 TYR A C 1
ATOM 2487 O O . TYR A 1 312 ? 24.72 -17.968 6.918 1 91.89 312 TYR A O 1
ATOM 2495 N N . GLN A 1 313 ? 24.746 -18.579 9.164 1 86.3 313 GLN A N 1
ATOM 2496 C CA . GLN A 1 313 ? 25.513 -19.815 9.043 1 86.3 313 GLN A CA 1
ATOM 2497 C C . GLN A 1 313 ? 24.72 -21.008 9.57 1 86.3 313 GLN A C 1
ATOM 2499 O O . GLN A 1 313 ? 24.296 -21.015 10.727 1 86.3 313 GLN A O 1
ATOM 2504 N N . PRO A 1 314 ? 24.332 -21.937 8.742 1 77.6 314 PRO A N 1
ATOM 2505 C CA . PRO A 1 314 ? 23.569 -23.102 9.197 1 77.6 314 PRO A CA 1
ATOM 2506 C C . PRO A 1 314 ? 24.245 -23.835 10.353 1 77.6 314 PRO A C 1
ATOM 2508 O O . PRO A 1 314 ? 25.476 -23.848 10.446 1 77.6 314 PRO A O 1
ATOM 2511 N N . ASN A 1 315 ? 23.802 -23.88 11.718 1 58.75 315 ASN A N 1
ATOM 2512 C CA . ASN A 1 315 ? 24.388 -24.697 12.775 1 58.75 315 ASN A CA 1
ATOM 2513 C C . ASN A 1 315 ? 24.856 -26.049 12.244 1 58.75 315 ASN A C 1
ATOM 2515 O O . ASN A 1 315 ? 24.108 -26.741 11.55 1 58.75 315 ASN A O 1
ATOM 2519 N N . GLN A 1 316 ? 26.245 -26.406 12.19 1 46.78 316 GLN A N 1
ATOM 2520 C CA . GLN A 1 316 ? 26.792 -27.759 12.212 1 46.78 316 GLN A CA 1
ATOM 2521 C C . GLN A 1 316 ? 26.154 -28.592 13.32 1 46.78 316 GLN A C 1
ATOM 2523 O O . GLN A 1 316 ? 25.782 -28.06 14.368 1 46.78 316 GLN A O 1
ATOM 2528 N N . GLY A 1 317 ? 25.475 -29.782 13.134 1 36.52 317 GLY A N 1
ATOM 2529 C CA . GLY A 1 317 ? 25.215 -30.844 14.093 1 36.52 317 GLY A CA 1
ATOM 2530 C C . GLY A 1 317 ? 26.189 -30.85 15.256 1 36.52 317 GLY A C 1
ATOM 2531 O O . GLY A 1 317 ? 27.402 -30.952 15.056 1 36.52 317 GLY A O 1
ATOM 2532 N N . ASP A 1 318 ? 26.114 -30.083 16.405 1 28.09 318 ASP A N 1
ATOM 2533 C CA . ASP A 1 318 ? 26.447 -31.005 17.486 1 28.09 318 ASP A CA 1
ATOM 2534 C C . ASP A 1 318 ? 25.38 -32.086 17.634 1 28.09 318 ASP A C 1
ATOM 2536 O O . ASP A 1 318 ? 24.184 -31.803 17.539 1 28.09 318 ASP A O 1
ATOM 2540 N N . MET B 1 1 ? 1.135 -22.615 -39.856 1 50.38 1 MET B N 1
ATOM 2541 C CA . MET B 1 1 ? 1.402 -22.609 -38.421 1 50.38 1 MET B CA 1
ATOM 2542 C C . MET B 1 1 ? 0.101 -22.577 -37.625 1 50.38 1 MET B C 1
ATOM 2544 O O . MET B 1 1 ? -0.913 -22.069 -38.107 1 50.38 1 MET B O 1
ATOM 2548 N N . ASP B 1 2 ? -0.066 -23.333 -36.53 1 74.07 2 ASP B N 1
ATOM 2549 C CA . ASP B 1 2 ? -1.085 -23.526 -35.502 1 74.07 2 ASP B CA 1
ATOM 2550 C C . ASP B 1 2 ? -1.457 -22.2 -34.842 1 74.07 2 ASP B C 1
ATOM 2552 O O . ASP B 1 2 ? -0.58 -21.44 -34.426 1 74.07 2 ASP B O 1
ATOM 2556 N N . LYS B 1 3 ? -2.754 -21.78 -35.153 1 76.31 3 LYS B N 1
ATOM 2557 C CA . LYS B 1 3 ? -3.274 -20.509 -34.658 1 76.31 3 LYS B CA 1
ATOM 2558 C C . LYS B 1 3 ? -3.082 -20.386 -33.149 1 76.31 3 LYS B C 1
ATOM 2560 O O . LYS B 1 3 ? -2.765 -19.307 -32.644 1 76.31 3 LYS B O 1
ATOM 2565 N N . ILE B 1 4 ? -3.131 -21.455 -32.583 1 76.47 4 ILE B N 1
ATOM 2566 C CA . ILE B 1 4 ? -2.978 -21.457 -31.133 1 76.47 4 ILE B CA 1
ATOM 2567 C C . ILE B 1 4 ? -1.543 -21.084 -30.765 1 76.47 4 ILE B C 1
ATOM 2569 O O . ILE B 1 4 ? -1.317 -20.296 -29.843 1 76.47 4 ILE B O 1
ATOM 2573 N N . ARG B 1 5 ? -0.619 -21.566 -31.473 1 82.96 5 ARG B N 1
ATOM 2574 C CA . ARG B 1 5 ? 0.785 -21.243 -31.241 1 82.96 5 ARG B CA 1
ATOM 2575 C C . ARG B 1 5 ? 1.058 -19.766 -31.506 1 82.96 5 ARG B C 1
ATOM 2577 O O . ARG B 1 5 ? 1.809 -19.126 -30.767 1 82.96 5 ARG B O 1
ATOM 2584 N N . SER B 1 6 ? 0.473 -19.243 -32.524 1 86.59 6 SER B N 1
ATOM 2585 C CA . SER B 1 6 ? 0.634 -17.83 -32.849 1 86.59 6 SER B CA 1
ATOM 2586 C C . SER B 1 6 ? 0.066 -16.94 -31.749 1 86.59 6 SER B C 1
ATOM 2588 O O . SER B 1 6 ? 0.651 -15.908 -31.413 1 86.59 6 SER B O 1
ATOM 2590 N N . LEU B 1 7 ? -1.077 -17.396 -31.238 1 85.53 7 LEU B N 1
ATOM 2591 C CA . LEU B 1 7 ? -1.696 -16.649 -30.149 1 85.53 7 LEU B CA 1
ATOM 2592 C C . LEU B 1 7 ? -0.807 -16.658 -28.91 1 85.53 7 LEU B C 1
ATOM 2594 O O . LEU B 1 7 ? -0.665 -15.635 -28.236 1 85.53 7 LEU B O 1
ATOM 2598 N N . ARG B 1 8 ? -0.21 -17.712 -28.673 1 86.14 8 ARG B N 1
ATOM 2599 C CA . ARG B 1 8 ? 0.684 -17.838 -27.527 1 86.14 8 ARG B CA 1
ATOM 2600 C C . ARG B 1 8 ? 1.907 -16.94 -27.686 1 86.14 8 ARG B C 1
ATOM 2602 O O . ARG B 1 8 ? 2.326 -16.28 -26.733 1 86.14 8 ARG B O 1
ATOM 2609 N N . PHE B 1 9 ? 2.433 -16.919 -28.888 1 88.44 9 PHE B N 1
ATOM 2610 C CA . PHE B 1 9 ? 3.568 -16.049 -29.175 1 88.44 9 PHE B CA 1
ATOM 2611 C C . PHE B 1 9 ? 3.185 -14.584 -29.001 1 88.44 9 PHE B C 1
ATOM 2613 O O . PHE B 1 9 ? 3.963 -13.793 -28.463 1 88.44 9 PHE B O 1
ATOM 2620 N N . PHE B 1 10 ? 2.017 -14.287 -29.387 1 88.65 10 PHE B N 1
ATOM 2621 C CA . PHE B 1 10 ? 1.502 -12.926 -29.302 1 88.65 10 PHE B CA 1
ATOM 2622 C C . PHE B 1 10 ? 1.405 -12.473 -27.85 1 88.65 10 PHE B C 1
ATOM 2624 O O . PHE B 1 10 ? 1.939 -11.423 -27.485 1 88.65 10 PHE B O 1
ATOM 2631 N N . ILE B 1 11 ? 0.828 -13.303 -27.063 1 85.76 11 ILE B N 1
ATOM 2632 C CA . ILE B 1 11 ? 0.642 -12.972 -25.654 1 85.76 11 ILE B CA 1
ATOM 2633 C C . ILE B 1 11 ? 1.996 -12.942 -24.948 1 85.76 11 ILE B C 1
ATOM 2635 O O . ILE B 1 11 ? 2.258 -12.056 -24.132 1 85.76 11 ILE B O 1
ATOM 2639 N N . ALA B 1 12 ? 2.863 -13.832 -25.274 1 86.55 12 ALA B N 1
ATOM 2640 C CA . ALA B 1 12 ? 4.19 -13.888 -24.666 1 86.55 12 ALA B CA 1
ATOM 2641 C C . ALA B 1 12 ? 5.006 -12.647 -25.016 1 86.55 12 ALA B C 1
ATOM 2643 O O . ALA B 1 12 ? 5.774 -12.148 -24.19 1 86.55 12 ALA B O 1
ATOM 2644 N N . THR B 1 13 ? 4.854 -12.276 -26.239 1 86.26 13 THR B N 1
ATOM 2645 C CA . THR B 1 13 ? 5.555 -11.073 -26.674 1 86.26 13 THR B CA 1
ATOM 2646 C C . THR B 1 13 ? 5.057 -9.851 -25.909 1 86.26 13 THR B C 1
ATOM 2648 O O . THR B 1 13 ? 5.851 -9.003 -25.497 1 86.26 13 THR B O 1
ATOM 2651 N N . LEU B 1 14 ? 3.803 -9.805 -25.771 1 82.18 14 LEU B N 1
ATOM 2652 C CA . LEU B 1 14 ? 3.195 -8.703 -25.033 1 82.18 14 LEU B CA 1
ATOM 2653 C C . LEU B 1 14 ? 3.671 -8.691 -23.584 1 82.18 14 LEU B C 1
ATOM 2655 O O . LEU B 1 14 ? 4.055 -7.642 -23.061 1 82.18 14 LEU B O 1
ATOM 2659 N N . GLU B 1 15 ? 3.658 -9.774 -22.988 1 78.5 15 GLU B N 1
ATOM 2660 C CA . GLU B 1 15 ? 3.996 -9.896 -21.573 1 78.5 15 GLU B CA 1
ATOM 2661 C C . GLU B 1 15 ? 5.495 -9.715 -21.347 1 78.5 15 GLU B C 1
ATOM 2663 O O . GLU B 1 15 ? 5.91 -9.11 -20.357 1 78.5 15 GLU B O 1
ATOM 2668 N N . GLY B 1 16 ? 6.293 -10.273 -22.266 1 76.67 16 GLY B N 1
ATOM 2669 C CA . GLY B 1 16 ? 7.742 -10.206 -22.162 1 76.67 16 GLY B CA 1
ATOM 2670 C C . GLY B 1 16 ? 8.316 -8.894 -22.663 1 76.67 16 GLY B C 1
ATOM 2671 O O . GLY B 1 16 ? 9.466 -8.561 -22.368 1 76.67 16 GLY B O 1
ATOM 2672 N N . GLY B 1 17 ? 7.494 -8.21 -23.453 1 78.07 17 GLY B N 1
ATOM 2673 C CA . GLY B 1 17 ? 7.867 -6.898 -23.958 1 78.07 17 GLY B CA 1
ATOM 2674 C C . GLY B 1 17 ? 8.759 -6.963 -25.184 1 78.07 17 GLY B C 1
ATOM 2675 O O . GLY B 1 17 ? 9.216 -5.931 -25.68 1 78.07 17 GLY B O 1
ATOM 2676 N N . SER B 1 18 ? 9.152 -8.201 -25.612 1 81.69 18 SER B N 1
ATOM 2677 C CA . SER B 1 18 ? 10.002 -8.332 -26.79 1 81.69 18 SER B CA 1
ATOM 2678 C C . SER B 1 18 ? 9.809 -9.686 -27.464 1 81.69 18 SER B C 1
ATOM 2680 O O . SER B 1 18 ? 9.327 -10.633 -26.839 1 81.69 18 SER B O 1
ATOM 2682 N N . PHE B 1 19 ? 10.217 -9.764 -28.718 1 85.94 19 PHE B N 1
ATOM 2683 C CA . PHE B 1 19 ? 10.16 -11.016 -29.464 1 85.94 19 PHE B CA 1
ATOM 2684 C C . PHE B 1 19 ? 11.17 -12.018 -28.917 1 85.94 19 PHE B C 1
ATOM 2686 O O . PHE B 1 19 ? 10.902 -13.221 -28.882 1 85.94 19 PHE B O 1
ATOM 2693 N N . ALA B 1 20 ? 12.23 -11.443 -28.424 1 85.65 20 ALA B N 1
ATOM 2694 C CA . ALA B 1 20 ? 13.272 -12.292 -27.854 1 85.65 20 ALA B CA 1
ATOM 2695 C C . ALA B 1 20 ? 12.794 -12.959 -26.567 1 85.65 20 ALA B C 1
ATOM 2697 O O . ALA B 1 20 ? 13.045 -14.146 -26.346 1 85.65 20 ALA B O 1
ATOM 2698 N N . ALA B 1 21 ? 12.14 -12.244 -25.84 1 82.84 21 ALA B N 1
ATOM 2699 C CA . ALA B 1 21 ? 11.624 -12.784 -24.585 1 82.84 21 ALA B CA 1
ATOM 2700 C C . ALA B 1 21 ? 10.595 -13.881 -24.842 1 82.84 21 ALA B C 1
ATOM 2702 O O . ALA B 1 21 ? 10.595 -14.911 -24.164 1 82.84 21 ALA B O 1
ATOM 2703 N N . ALA B 1 22 ? 9.776 -13.641 -25.784 1 87.44 22 ALA B N 1
ATOM 2704 C CA . ALA B 1 22 ? 8.773 -14.636 -26.154 1 87.44 22 ALA B CA 1
ATOM 2705 C C . ALA B 1 22 ? 9.431 -15.904 -26.692 1 87.44 22 ALA B C 1
ATOM 2707 O O . ALA B 1 22 ? 9.004 -17.016 -26.371 1 87.44 22 ALA B O 1
ATOM 2708 N N . ALA B 1 23 ? 10.463 -15.713 -27.475 1 88.56 23 ALA B N 1
ATOM 2709 C CA . ALA B 1 23 ? 11.184 -16.852 -28.036 1 88.56 23 ALA B CA 1
ATOM 2710 C C . ALA B 1 23 ? 11.816 -17.698 -26.934 1 88.56 23 ALA B C 1
ATOM 2712 O O . ALA B 1 23 ? 11.746 -18.929 -26.97 1 88.56 23 ALA B O 1
ATOM 2713 N N . LYS B 1 24 ? 12.328 -17.065 -26.017 1 84.02 24 LYS B N 1
ATOM 2714 C CA . LYS B 1 24 ? 12.958 -17.745 -24.889 1 84.02 24 LYS B CA 1
ATOM 2715 C C . LYS B 1 24 ? 11.938 -18.558 -24.097 1 84.02 24 LYS B C 1
ATOM 2717 O O . LYS B 1 24 ? 12.217 -19.688 -23.692 1 84.02 24 LYS B O 1
ATOM 2722 N N . ALA B 1 25 ? 10.802 -18.061 -23.982 1 79.58 25 ALA B N 1
ATOM 2723 C CA . ALA B 1 25 ? 9.747 -18.707 -23.206 1 79.58 25 ALA B CA 1
ATOM 2724 C C . ALA B 1 25 ? 9.282 -19.995 -23.878 1 79.58 25 ALA B C 1
ATOM 2726 O O . ALA B 1 25 ? 8.865 -20.94 -23.204 1 79.58 25 ALA B O 1
ATOM 2727 N N . TYR B 1 26 ? 9.415 -20.004 -25.104 1 80.79 26 TYR B N 1
ATOM 2728 C CA . TYR B 1 26 ? 8.871 -21.152 -25.819 1 80.79 26 TYR B CA 1
ATOM 2729 C C . TYR B 1 26 ? 9.981 -21.949 -26.495 1 80.79 26 TYR B C 1
ATOM 2731 O O . TYR B 1 26 ? 9.71 -22.822 -27.323 1 80.79 26 TYR B O 1
ATOM 2739 N N . GLY B 1 27 ? 11.212 -21.575 -26.157 1 84.31 27 GLY B N 1
ATOM 2740 C CA . GLY B 1 27 ? 12.344 -22.323 -26.679 1 84.31 27 GLY B CA 1
ATOM 2741 C C . GLY B 1 27 ? 12.451 -22.267 -28.191 1 84.31 27 GLY B C 1
ATOM 2742 O O . GLY B 1 27 ? 12.659 -23.292 -28.843 1 84.31 27 GLY B O 1
ATOM 2743 N N . THR B 1 28 ? 12.167 -21.146 -28.709 1 88.26 28 THR B N 1
ATOM 2744 C CA . THR B 1 28 ? 12.225 -20.968 -30.156 1 88.26 28 THR B CA 1
ATOM 2745 C C . THR B 1 28 ? 13.049 -19.736 -30.517 1 88.26 28 THR B C 1
ATOM 2747 O O . THR B 1 28 ? 13.735 -19.169 -29.664 1 88.26 28 THR B O 1
ATOM 2750 N N . ASP B 1 29 ? 13.212 -19.428 -31.742 1 89.52 29 ASP B N 1
ATOM 2751 C CA . ASP B 1 29 ? 13.991 -18.286 -32.212 1 89.52 29 ASP B CA 1
ATOM 2752 C C . ASP B 1 29 ? 13.11 -17.049 -32.374 1 89.52 29 ASP B C 1
ATOM 2754 O O . ASP B 1 29 ? 11.955 -17.154 -32.791 1 89.52 29 ASP B O 1
ATOM 2758 N N . PRO B 1 30 ? 13.744 -15.963 -32.064 1 91.03 30 PRO B N 1
ATOM 2759 C CA . PRO B 1 30 ? 12.987 -14.719 -32.222 1 91.03 30 PRO B CA 1
ATOM 2760 C C . PRO B 1 30 ? 12.414 -14.552 -33.628 1 91.03 30 PRO B C 1
ATOM 2762 O O . PRO B 1 30 ? 11.334 -13.979 -33.794 1 91.03 30 PRO B O 1
ATOM 2765 N N . SER B 1 31 ? 13.127 -15.037 -34.6 1 91.02 31 SER B N 1
ATOM 2766 C CA . SER B 1 31 ? 12.651 -14.936 -35.976 1 91.02 31 SER B CA 1
ATOM 2767 C C . SER B 1 31 ? 11.36 -15.723 -36.174 1 91.02 31 SER B C 1
ATOM 2769 O O . SER B 1 31 ? 10.466 -15.287 -36.901 1 91.02 31 SER B O 1
ATOM 2771 N N . THR B 1 32 ? 11.288 -16.859 -35.49 1 89.56 32 THR B N 1
ATOM 2772 C CA . THR B 1 32 ? 10.087 -17.684 -35.552 1 89.56 32 THR B CA 1
ATOM 2773 C C . THR B 1 32 ? 8.899 -16.958 -34.927 1 89.56 32 THR B C 1
ATOM 2775 O O . THR B 1 32 ? 7.795 -16.976 -35.476 1 89.56 32 THR B O 1
ATOM 2778 N N . VAL B 1 33 ? 9.176 -16.337 -33.813 1 91.99 33 VAL B N 1
ATOM 2779 C CA . VAL B 1 33 ? 8.134 -15.583 -33.123 1 91.99 33 VAL B CA 1
ATOM 2780 C C . VAL B 1 33 ? 7.681 -14.412 -33.992 1 91.99 33 VAL B C 1
ATOM 2782 O O . VAL B 1 33 ? 6.481 -14.185 -34.162 1 91.99 33 VAL B O 1
ATOM 2785 N N . SER B 1 34 ? 8.615 -13.675 -34.55 1 90.67 34 SER B N 1
ATOM 2786 C CA . SER B 1 34 ? 8.312 -12.514 -35.38 1 90.67 34 SER B CA 1
ATOM 2787 C C . SER B 1 34 ? 7.5 -12.909 -36.609 1 90.67 34 SER B C 1
ATOM 2789 O O . SER B 1 34 ? 6.527 -12.238 -36.959 1 90.67 34 SER B O 1
ATOM 2791 N N . LYS B 1 35 ? 7.851 -14 -37.21 1 90.67 35 LYS B N 1
ATOM 2792 C CA . LYS B 1 35 ? 7.148 -14.481 -38.396 1 90.67 35 LYS B CA 1
ATOM 2793 C C . LYS B 1 35 ? 5.717 -14.889 -38.059 1 90.67 35 LYS B C 1
ATOM 2795 O O . LYS B 1 35 ? 4.793 -14.625 -38.831 1 90.67 35 LYS B O 1
ATOM 2800 N N . ALA B 1 36 ? 5.654 -15.534 -36.958 1 89.36 36 ALA B N 1
ATOM 2801 C CA . ALA B 1 36 ? 4.331 -15.975 -36.524 1 89.36 36 ALA B CA 1
ATOM 2802 C C . ALA B 1 36 ? 3.406 -14.784 -36.288 1 89.36 36 ALA B C 1
ATOM 2804 O O . ALA B 1 36 ? 2.24 -14.806 -36.688 1 89.36 36 ALA B O 1
ATOM 2805 N N . ILE B 1 37 ? 3.9 -13.756 -35.668 1 89.32 37 ILE B N 1
ATOM 2806 C CA . ILE B 1 37 ? 3.11 -12.569 -35.36 1 89.32 37 ILE B CA 1
ATOM 2807 C C . ILE B 1 37 ? 2.774 -11.824 -36.649 1 89.32 37 ILE B C 1
ATOM 2809 O O . ILE B 1 37 ? 1.657 -11.328 -36.814 1 89.32 37 ILE B O 1
ATOM 2813 N N . HIS B 1 38 ? 3.74 -11.747 -37.532 1 88.41 38 HIS B N 1
ATOM 2814 C CA . HIS B 1 38 ? 3.485 -11.116 -38.821 1 88.41 38 HIS B CA 1
ATOM 2815 C C . HIS B 1 38 ? 2.384 -11.845 -39.584 1 88.41 38 HIS B C 1
ATOM 2817 O O . HIS B 1 38 ? 1.542 -11.211 -40.224 1 88.41 38 HIS B O 1
ATOM 2823 N N . ARG B 1 39 ? 2.498 -13.133 -39.542 1 86.86 39 ARG B N 1
ATOM 2824 C CA . ARG B 1 39 ? 1.463 -13.93 -40.191 1 86.86 39 ARG B CA 1
ATOM 2825 C C . ARG B 1 39 ? 0.099 -13.68 -39.557 1 86.86 39 ARG B C 1
ATOM 2827 O O . ARG B 1 39 ? -0.908 -13.571 -40.26 1 86.86 39 ARG B O 1
ATOM 2834 N N . LEU B 1 40 ? 0.09 -13.664 -38.24 1 87.36 40 LEU B N 1
ATOM 2835 C CA . LEU B 1 40 ? -1.14 -13.376 -37.51 1 87.36 40 LEU B CA 1
ATOM 2836 C C . LEU B 1 40 ? -1.718 -12.028 -37.929 1 87.36 40 LEU B C 1
ATOM 2838 O O . LEU B 1 40 ? -2.921 -11.913 -38.176 1 87.36 40 LEU B O 1
ATOM 2842 N N . GLU B 1 41 ? -0.847 -11.019 -38.03 1 89.89 41 GLU B N 1
ATOM 2843 C CA . GLU B 1 41 ? -1.262 -9.682 -38.446 1 89.89 41 GLU B CA 1
ATOM 2844 C C . GLU B 1 41 ? -1.769 -9.684 -39.886 1 89.89 41 GLU B C 1
ATOM 2846 O O . GLU B 1 41 ? -2.767 -9.033 -40.199 1 89.89 41 GLU B O 1
ATOM 2851 N N . SER B 1 42 ? -1.072 -10.397 -40.732 1 85.71 42 SER B N 1
ATOM 2852 C CA . SER B 1 42 ? -1.459 -10.504 -42.135 1 85.71 42 SER B CA 1
ATOM 2853 C C . SER B 1 42 ? -2.822 -11.171 -42.284 1 85.71 42 SER B C 1
ATOM 2855 O O . SER B 1 42 ? -3.659 -10.717 -43.067 1 85.71 42 SER B O 1
ATOM 2857 N N . ASP B 1 43 ? -3.016 -12.244 -41.551 1 81.48 43 ASP B N 1
ATOM 2858 C CA . ASP B 1 43 ? -4.281 -12.97 -41.6 1 81.48 43 ASP B CA 1
ATOM 2859 C C . ASP B 1 43 ? -5.436 -12.093 -41.123 1 81.48 43 ASP B C 1
ATOM 2861 O O . ASP B 1 43 ? -6.548 -12.183 -41.647 1 81.48 43 ASP B O 1
ATOM 2865 N N . LEU B 1 44 ? -5.145 -11.246 -40.105 1 80.75 44 LEU B N 1
ATOM 2866 C CA . LEU B 1 44 ? -6.156 -10.378 -39.511 1 80.75 44 LEU B CA 1
ATOM 2867 C C . LEU B 1 44 ? -6.318 -9.097 -40.322 1 80.75 44 LEU B C 1
ATOM 2869 O O . LEU B 1 44 ? -7.33 -8.403 -40.198 1 80.75 44 LEU B O 1
ATOM 2873 N N . GLY B 1 45 ? -5.26 -8.774 -41.117 1 85.03 45 GLY B N 1
ATOM 2874 C CA . GLY B 1 45 ? -5.256 -7.543 -41.891 1 85.03 45 GLY B CA 1
ATOM 2875 C C . GLY B 1 45 ? -5.037 -6.305 -41.041 1 85.03 45 GLY B C 1
ATOM 2876 O O . GLY B 1 45 ? -5.457 -5.208 -41.414 1 85.03 45 GLY B O 1
ATOM 2877 N N . ILE B 1 46 ? -4.63 -6.532 -39.831 1 84.33 46 ILE B N 1
ATOM 2878 C CA . ILE B 1 46 ? -4.401 -5.418 -38.917 1 84.33 46 ILE B CA 1
ATOM 2879 C C . ILE B 1 46 ? -3.05 -5.589 -38.225 1 84.33 46 ILE B C 1
ATOM 2881 O O . ILE B 1 46 ? -2.562 -6.711 -38.071 1 84.33 46 ILE B O 1
ATOM 2885 N N . GLN B 1 47 ? -2.445 -4.481 -37.889 1 88.92 47 GLN B N 1
ATOM 2886 C CA . GLN B 1 47 ? -1.223 -4.508 -37.092 1 88.92 47 GLN B CA 1
ATOM 2887 C C . GLN B 1 47 ? -1.541 -4.569 -35.601 1 88.92 47 GLN B C 1
ATOM 2889 O O . GLN B 1 47 ? -2.392 -3.825 -35.111 1 88.92 47 GLN B O 1
ATOM 2894 N N . LEU B 1 48 ? -0.911 -5.513 -34.985 1 88.83 48 LEU B N 1
ATOM 2895 C CA . LEU B 1 48 ? -1.154 -5.689 -33.557 1 88.83 48 LEU B CA 1
ATOM 2896 C C . LEU B 1 48 ? -0.132 -4.913 -32.733 1 88.83 48 LEU B C 1
ATOM 2898 O O . LEU B 1 48 ? -0.438 -4.451 -31.631 1 88.83 48 LEU B O 1
ATOM 2902 N N . PHE B 1 49 ? 1.073 -4.769 -33.202 1 87.93 49 PHE B N 1
ATOM 2903 C CA . PHE B 1 49 ? 2.136 -4.04 -32.521 1 87.93 49 PHE B CA 1
ATOM 2904 C C . PHE B 1 49 ? 2.586 -2.841 -33.347 1 87.93 49 PHE B C 1
ATOM 2906 O O . PHE B 1 49 ? 2.586 -2.894 -34.579 1 87.93 49 PHE B O 1
ATOM 2913 N N . GLN B 1 50 ? 2.727 -1.643 -32.53 1 80.08 50 GLN B N 1
ATOM 2914 C CA . GLN B 1 50 ? 3.449 -0.538 -33.152 1 80.08 50 GLN B CA 1
ATOM 2915 C C . GLN B 1 50 ? 4.958 -0.723 -33.02 1 80.08 50 GLN B C 1
ATOM 2917 O O . GLN B 1 50 ? 5.458 -1.031 -31.937 1 80.08 50 GLN B O 1
ATOM 2922 N N . ARG B 1 51 ? 5.638 -1.094 -34.062 1 64.4 51 ARG B N 1
ATOM 2923 C CA . ARG B 1 51 ? 7.061 -1.416 -34.079 1 64.4 51 ARG B CA 1
ATOM 2924 C C . ARG B 1 51 ? 7.91 -0.149 -34.075 1 64.4 51 ARG B C 1
ATOM 2926 O O . ARG B 1 51 ? 7.729 0.728 -34.922 1 64.4 51 ARG B O 1
ATOM 2933 N N . SER B 1 52 ? 7.949 0.493 -32.968 1 57.39 52 SER B N 1
ATOM 2934 C CA . SER B 1 52 ? 9.042 1.459 -32.998 1 57.39 52 SER B CA 1
ATOM 2935 C C . SER B 1 52 ? 10.357 0.821 -32.565 1 57.39 52 SER B C 1
ATOM 2937 O O . SER B 1 52 ? 10.364 -0.262 -31.977 1 57.39 52 SER B O 1
ATOM 2939 N N . THR B 1 53 ? 11.592 1.23 -33.019 1 54.6 53 THR B N 1
ATOM 2940 C CA . THR B 1 53 ? 12.933 0.7 -32.799 1 54.6 53 THR B CA 1
ATOM 2941 C C . THR B 1 53 ? 13.14 0.344 -31.329 1 54.6 53 THR B C 1
ATOM 2943 O O . THR B 1 53 ? 13.928 -0.546 -31.006 1 54.6 53 THR B O 1
ATOM 2946 N N . ARG B 1 54 ? 12.525 1.028 -30.299 1 55.84 54 ARG B N 1
ATOM 2947 C CA . ARG B 1 54 ? 12.997 0.89 -28.925 1 55.84 54 ARG B CA 1
ATOM 2948 C C . ARG B 1 54 ? 11.964 0.174 -28.061 1 55.84 54 ARG B C 1
ATOM 2950 O O . ARG B 1 54 ? 12.291 -0.334 -26.987 1 55.84 54 ARG B O 1
ATOM 2957 N N . GLN B 1 55 ? 10.711 0.192 -28.438 1 64.88 55 GLN B N 1
ATOM 2958 C CA . GLN B 1 55 ? 9.733 -0.44 -27.558 1 64.88 55 GLN B CA 1
ATOM 2959 C C . GLN B 1 55 ? 8.549 -0.984 -28.352 1 64.88 55 GLN B C 1
ATOM 2961 O O . GLN B 1 55 ? 8.143 -0.393 -29.355 1 64.88 55 GLN B O 1
ATOM 2966 N N . ILE B 1 56 ? 8.083 -2.299 -28.099 1 72.24 56 ILE B N 1
ATOM 2967 C CA . ILE B 1 56 ? 6.892 -2.885 -28.705 1 72.24 56 ILE B CA 1
ATOM 2968 C C . ILE B 1 56 ? 5.652 -2.461 -27.921 1 72.24 56 ILE B C 1
ATOM 2970 O O . ILE B 1 56 ? 5.599 -2.621 -26.699 1 72.24 56 ILE B O 1
ATOM 2974 N N . ARG B 1 57 ? 4.813 -1.633 -28.548 1 77.85 57 ARG B N 1
ATOM 2975 C CA . ARG B 1 57 ? 3.544 -1.232 -27.949 1 77.85 57 ARG B CA 1
ATOM 2976 C C . ARG B 1 57 ? 2.365 -1.778 -28.747 1 77.85 57 ARG B C 1
ATOM 2978 O O . ARG B 1 57 ? 2.429 -1.87 -29.975 1 77.85 57 ARG B O 1
ATOM 2985 N N . LEU B 1 58 ? 1.363 -2.179 -28.003 1 81.47 58 LEU B N 1
ATOM 2986 C CA . LEU B 1 58 ? 0.146 -2.665 -28.645 1 81.47 58 LEU B CA 1
ATOM 2987 C C . LEU B 1 58 ? -0.583 -1.532 -29.358 1 81.47 58 LEU B C 1
ATOM 2989 O O . LEU B 1 58 ? -0.638 -0.408 -28.852 1 81.47 58 LEU B O 1
ATOM 2993 N N . THR B 1 59 ? -1.083 -1.793 -30.571 1 81.16 59 THR B N 1
ATOM 2994 C CA . THR B 1 59 ? -2.103 -0.946 -31.179 1 81.16 59 THR B CA 1
ATOM 2995 C C . THR B 1 59 ? -3.437 -1.103 -30.456 1 81.16 59 THR B C 1
ATOM 2997 O O . THR B 1 59 ? -3.578 -1.959 -29.581 1 81.16 59 THR B O 1
ATOM 3000 N N . GLU B 1 60 ? -4.34 -0.253 -30.74 1 81 60 GLU B N 1
ATOM 3001 C CA . GLU B 1 60 ? -5.682 -0.416 -30.189 1 81 60 GLU B CA 1
ATOM 3002 C C . GLU B 1 60 ? -6.273 -1.771 -30.568 1 81 60 GLU B C 1
ATOM 3004 O O . GLU B 1 60 ? -6.887 -2.441 -29.735 1 81 60 GLU B O 1
ATOM 3009 N N . ALA B 1 61 ? -6.093 -2.099 -31.777 1 81.02 61 ALA B N 1
ATOM 3010 C CA . ALA B 1 61 ? -6.531 -3.412 -32.243 1 81.02 61 ALA B CA 1
ATOM 3011 C C . ALA B 1 61 ? -5.78 -4.528 -31.523 1 81.02 61 ALA B C 1
ATOM 3013 O O . ALA B 1 61 ? -6.36 -5.566 -31.198 1 81.02 61 ALA B O 1
ATOM 3014 N N . GLY B 1 62 ? -4.563 -4.245 -31.303 1 84.77 62 GLY B N 1
ATOM 3015 C CA . GLY B 1 62 ? -3.755 -5.206 -30.569 1 84.77 62 GLY B CA 1
ATOM 3016 C C . GLY B 1 62 ? -4.246 -5.443 -29.154 1 84.77 62 GLY B C 1
ATOM 3017 O O . GLY B 1 62 ? -4.257 -6.579 -28.677 1 84.77 62 GLY B O 1
ATOM 3018 N N . ARG B 1 63 ? -4.726 -4.45 -28.572 1 81.84 63 ARG B N 1
ATOM 3019 C CA . ARG B 1 63 ? -5.256 -4.564 -27.217 1 81.84 63 ARG B CA 1
ATOM 3020 C C . ARG B 1 63 ? -6.518 -5.419 -27.193 1 81.84 63 ARG B C 1
ATOM 3022 O O . ARG B 1 63 ? -6.681 -6.27 -26.316 1 81.84 63 ARG B O 1
ATOM 3029 N N . ARG B 1 64 ? -7.36 -5.212 -28.079 1 78.46 64 ARG B N 1
ATOM 3030 C CA . ARG B 1 64 ? -8.594 -5.986 -28.173 1 78.46 64 ARG B CA 1
ATOM 3031 C C . ARG B 1 64 ? -8.301 -7.448 -28.494 1 78.46 64 ARG B C 1
ATOM 3033 O O . ARG B 1 64 ? -8.896 -8.35 -27.901 1 78.46 64 ARG B O 1
ATOM 3040 N N . TYR B 1 65 ? -7.395 -7.588 -29.436 1 82.49 65 TYR B N 1
ATOM 3041 C CA . TYR B 1 65 ? -7.053 -8.949 -29.835 1 82.49 65 TYR B CA 1
ATOM 3042 C C . TYR B 1 65 ? -6.366 -9.695 -28.698 1 82.49 65 TYR B C 1
ATOM 3044 O O . TYR B 1 65 ? -6.56 -10.901 -28.532 1 82.49 65 TYR B O 1
ATOM 3052 N N . ALA B 1 66 ? -5.572 -8.922 -27.945 1 84.36 66 ALA B N 1
ATOM 3053 C CA . ALA B 1 66 ? -4.901 -9.531 -26.8 1 84.36 66 ALA B CA 1
ATOM 3054 C C . ALA B 1 66 ? -5.914 -10.071 -25.794 1 84.36 66 ALA B C 1
ATOM 3056 O O . ALA B 1 66 ? -5.752 -11.177 -25.274 1 84.36 66 ALA B O 1
ATOM 3057 N N . ASN B 1 67 ? -6.928 -9.366 -25.653 1 76.38 67 ASN B N 1
ATOM 3058 C CA . ASN B 1 67 ? -7.986 -9.806 -24.751 1 76.38 67 ASN B CA 1
ATOM 3059 C C . ASN B 1 67 ? -8.645 -11.091 -25.244 1 76.38 67 ASN B C 1
ATOM 3061 O O . ASN B 1 67 ? -8.852 -12.025 -24.468 1 76.38 67 ASN B O 1
ATOM 3065 N N . THR B 1 68 ? -8.898 -11.071 -26.48 1 76.27 68 THR B N 1
ATOM 3066 C CA . THR B 1 68 ? -9.531 -12.238 -27.085 1 76.27 68 THR B CA 1
ATOM 3067 C C . THR B 1 68 ? -8.59 -13.439 -27.056 1 76.27 68 THR B C 1
ATOM 3069 O O . THR B 1 68 ? -9.009 -14.555 -26.742 1 76.27 68 THR B O 1
ATOM 3072 N N . ALA B 1 69 ? -7.392 -13.158 -27.377 1 80.81 69 ALA B N 1
ATOM 3073 C CA . ALA B 1 69 ? -6.4 -14.231 -27.403 1 80.81 69 ALA B CA 1
ATOM 3074 C C . ALA B 1 69 ? -6.233 -14.857 -26.021 1 80.81 69 ALA B C 1
ATOM 3076 O O . ALA B 1 69 ? -6.202 -16.082 -25.888 1 80.81 69 ALA B O 1
ATOM 3077 N N . ARG B 1 70 ? -6.14 -14.011 -25.076 1 78.95 70 ARG B N 1
ATOM 3078 C CA . ARG B 1 70 ? -6.023 -14.506 -23.708 1 78.95 70 ARG B CA 1
ATOM 3079 C C . ARG B 1 70 ? -7.227 -15.364 -23.331 1 78.95 70 ARG B C 1
ATOM 3081 O O . ARG B 1 70 ? -7.071 -16.444 -22.758 1 78.95 70 ARG B O 1
ATOM 3088 N N . PHE B 1 71 ? -8.322 -14.854 -23.724 1 72.07 71 PHE B N 1
ATOM 3089 C CA . PHE B 1 71 ? -9.562 -15.559 -23.424 1 72.07 71 PHE B CA 1
ATOM 3090 C C . PHE B 1 71 ? -9.568 -16.941 -24.066 1 72.07 71 PHE B C 1
ATOM 3092 O O . PHE B 1 71 ? -9.876 -17.936 -23.406 1 72.07 71 PHE B O 1
ATOM 3099 N N . VAL B 1 72 ? -9.246 -16.986 -25.227 1 70.53 72 VAL B N 1
ATOM 3100 C CA . VAL B 1 72 ? -9.281 -18.228 -25.992 1 70.53 72 VAL B CA 1
ATOM 3101 C C . VAL B 1 72 ? -8.264 -19.215 -25.422 1 70.53 72 VAL B C 1
ATOM 3103 O O . VAL B 1 72 ? -8.578 -20.39 -25.217 1 70.53 72 VAL B O 1
ATOM 3106 N N . LEU B 1 73 ? -7.136 -18.716 -25.181 1 77.61 73 LEU B N 1
ATOM 3107 C CA . LEU B 1 73 ? -6.083 -19.585 -24.667 1 77.61 73 LEU B CA 1
ATOM 3108 C C . LEU B 1 73 ? -6.434 -20.099 -23.275 1 77.61 73 LEU B C 1
ATOM 3110 O O . LEU B 1 73 ? -6.196 -21.268 -22.962 1 77.61 73 LEU B O 1
ATOM 3114 N N . ASP B 1 74 ? -6.979 -19.259 -22.555 1 73.79 74 ASP B N 1
ATOM 3115 C CA . ASP B 1 74 ? -7.392 -19.632 -21.206 1 73.79 74 ASP B CA 1
ATOM 3116 C C . ASP B 1 74 ? -8.523 -20.658 -21.241 1 73.79 74 ASP B C 1
ATOM 3118 O O . ASP B 1 74 ? -8.534 -21.606 -20.453 1 73.79 74 ASP B O 1
ATOM 3122 N N . GLU B 1 75 ? -9.462 -20.409 -22.18 1 67.57 75 GLU B N 1
ATOM 3123 C CA . GLU B 1 75 ? -10.57 -21.348 -22.324 1 67.57 75 GLU B CA 1
ATOM 3124 C C . GLU B 1 75 ? -10.073 -22.727 -22.749 1 67.57 75 GLU B C 1
ATOM 3126 O O . GLU B 1 75 ? -10.548 -23.747 -22.244 1 67.57 75 GLU B O 1
ATOM 3131 N N . LEU B 1 76 ? -9.182 -22.674 -23.627 1 67.1 76 LEU B N 1
ATOM 3132 C CA . LEU B 1 76 ? -8.609 -23.931 -24.097 1 67.1 76 LEU B CA 1
ATOM 3133 C C . LEU B 1 76 ? -7.867 -24.644 -22.972 1 67.1 76 LEU B C 1
ATOM 3135 O O . LEU B 1 76 ? -8.058 -25.844 -22.759 1 67.1 76 LEU B O 1
ATOM 3139 N N . ALA B 1 77 ? -7.074 -23.94 -22.291 1 69.02 77 ALA B N 1
ATOM 3140 C CA . ALA B 1 77 ? -6.303 -24.503 -21.185 1 69.02 77 ALA B CA 1
ATOM 3141 C C . ALA B 1 77 ? -7.223 -25.044 -20.094 1 69.02 77 ALA B C 1
ATOM 3143 O O . ALA B 1 77 ? -6.989 -26.129 -19.558 1 69.02 77 ALA B O 1
ATOM 3144 N N . ALA B 1 78 ? -8.152 -24.331 -19.823 1 68.25 78 ALA B N 1
ATOM 3145 C CA . ALA B 1 78 ? -9.105 -24.735 -18.792 1 68.25 78 ALA B CA 1
ATOM 3146 C C . ALA B 1 78 ? -9.822 -26.024 -19.183 1 68.25 78 ALA B C 1
ATOM 3148 O O . ALA B 1 78 ? -10.01 -26.914 -18.351 1 68.25 78 ALA B O 1
ATOM 3149 N N . CYS B 1 79 ? -10.248 -26.088 -20.37 1 63.24 79 CYS B N 1
ATOM 3150 C CA . CYS B 1 79 ? -10.901 -27.292 -20.871 1 63.24 79 CYS B CA 1
ATOM 3151 C C . CYS B 1 79 ? -9.965 -28.492 -20.796 1 63.24 79 CYS B C 1
ATOM 3153 O O . CYS B 1 79 ? -10.353 -29.559 -20.316 1 63.24 79 CYS B O 1
ATOM 3155 N N . GLU B 1 80 ? -8.805 -28.23 -21.197 1 65.96 80 GLU B N 1
ATOM 3156 C CA . GLU B 1 80 ? -7.819 -29.307 -21.185 1 65.96 80 GLU B CA 1
ATOM 3157 C C . GLU B 1 80 ? -7.507 -29.754 -19.76 1 65.96 80 GLU B C 1
ATOM 3159 O O . GLU B 1 80 ? -7.375 -30.951 -19.494 1 65.96 80 GLU B O 1
ATOM 3164 N N . ASP B 1 81 ? -7.368 -28.782 -18.885 1 65.19 81 ASP B N 1
ATOM 3165 C CA . ASP B 1 81 ? -7.115 -29.069 -17.477 1 65.19 81 ASP B CA 1
ATOM 3166 C C . ASP B 1 81 ? -8.282 -29.829 -16.853 1 65.19 81 ASP B C 1
ATOM 3168 O O . ASP B 1 81 ? -8.079 -30.722 -16.027 1 65.19 81 ASP B O 1
ATOM 3172 N N . SER B 1 82 ? -9.407 -29.341 -17.188 1 62.19 82 SER B N 1
ATOM 3173 C CA . SER B 1 82 ? -10.596 -29.994 -16.651 1 62.19 82 SER B CA 1
ATOM 3174 C C . SER B 1 82 ? -10.671 -31.453 -17.091 1 62.19 82 SER B C 1
ATOM 3176 O O . SER B 1 82 ? -11.261 -32.286 -16.399 1 62.19 82 SER B O 1
ATOM 3178 N N . LEU B 1 83 ? -10.143 -31.559 -18.175 1 58.04 83 LEU B N 1
ATOM 3179 C CA . LEU B 1 83 ? -10.136 -32.922 -18.695 1 58.04 83 LEU B CA 1
ATOM 3180 C C . LEU B 1 83 ? -9.053 -33.756 -18.02 1 58.04 83 LEU B C 1
ATOM 3182 O O . LEU B 1 83 ? -9.151 -34.984 -17.967 1 58.04 83 LEU B O 1
ATOM 3186 N N . LYS B 1 84 ? -8.018 -32.989 -17.593 1 60.63 84 LYS B N 1
ATOM 3187 C CA . LYS B 1 84 ? -6.95 -33.683 -16.879 1 60.63 84 LYS B CA 1
ATOM 3188 C C . LYS B 1 84 ? -7.322 -33.909 -15.417 1 60.63 84 LYS B C 1
ATOM 3190 O O . LYS B 1 84 ? -7.875 -33.019 -14.767 1 60.63 84 LYS B O 1
ATOM 3195 N N . SER B 1 85 ? -8.057 -34.802 -14.854 1 51.88 85 SER B N 1
ATOM 3196 C CA . SER B 1 85 ? -8.735 -35.196 -13.623 1 51.88 85 SER B CA 1
ATOM 3197 C C . SER B 1 85 ? -7.888 -34.87 -12.397 1 51.88 85 SER B C 1
ATOM 3199 O O . SER B 1 85 ? -8.331 -35.06 -11.262 1 51.88 85 SER B O 1
ATOM 3201 N N . HIS B 1 86 ? -6.537 -34.925 -12.244 1 50.68 86 HIS B N 1
ATOM 3202 C CA . HIS B 1 86 ? -5.934 -35.198 -10.945 1 50.68 86 HIS B CA 1
ATOM 3203 C C . HIS B 1 86 ? -5.612 -33.904 -10.204 1 50.68 86 HIS B C 1
ATOM 3205 O O . HIS B 1 86 ? -4.89 -33.05 -10.723 1 50.68 86 HIS B O 1
ATOM 3211 N N . ASN B 1 87 ? -6.402 -33.579 -9.127 1 52.49 87 ASN B N 1
ATOM 3212 C CA . ASN B 1 87 ? -6.23 -32.496 -8.165 1 52.49 87 ASN B CA 1
ATOM 3213 C C . ASN B 1 87 ? -4.754 -32.201 -7.912 1 52.49 87 ASN B C 1
ATOM 3215 O O . ASN B 1 87 ? -4.354 -31.038 -7.827 1 52.49 87 ASN B O 1
ATOM 3219 N N . ASP B 1 88 ? -4.018 -33.372 -7.498 1 52.81 88 ASP B N 1
ATOM 3220 C CA . ASP B 1 88 ? -2.638 -33.253 -7.038 1 52.81 88 ASP B CA 1
ATOM 3221 C C . ASP B 1 88 ? -1.729 -32.743 -8.155 1 52.81 88 ASP B C 1
ATOM 3223 O O . ASP B 1 88 ? -0.549 -32.47 -7.925 1 52.81 88 ASP B O 1
ATOM 3227 N N . ALA B 1 89 ? -2.461 -32.487 -9.31 1 66.85 89 ALA B N 1
ATOM 3228 C CA . ALA B 1 89 ? -1.656 -32.199 -10.494 1 66.85 89 ALA B CA 1
ATOM 3229 C C . ALA B 1 89 ? -1.943 -30.797 -11.025 1 66.85 89 ALA B C 1
ATOM 3231 O O . ALA B 1 89 ? -1.478 -30.429 -12.106 1 66.85 89 ALA B O 1
ATOM 3232 N N . LEU B 1 90 ? -2.596 -30.014 -10.034 1 82.53 90 LEU B N 1
ATOM 3233 C CA . LEU B 1 90 ? -2.927 -28.693 -10.557 1 82.53 90 LEU B CA 1
ATOM 3234 C C . LEU B 1 90 ? -1.686 -27.81 -10.625 1 82.53 90 LEU B C 1
ATOM 3236 O O . LEU B 1 90 ? -0.878 -27.793 -9.694 1 82.53 90 LEU B O 1
ATOM 3240 N N . SER B 1 91 ? -1.551 -27.173 -11.714 1 84.49 91 SER B N 1
ATOM 3241 C CA . SER B 1 91 ? -0.365 -26.346 -11.915 1 84.49 91 SER B CA 1
ATOM 3242 C C . SER B 1 91 ? -0.685 -25.119 -12.763 1 84.49 91 SER B C 1
ATOM 3244 O O . SER B 1 91 ? -1.784 -25.005 -13.31 1 84.49 91 SER B O 1
ATOM 3246 N N . GLY B 1 92 ? 0.239 -24.122 -12.735 1 86.68 92 GLY B N 1
ATOM 3247 C CA . GLY B 1 92 ? 0.113 -22.938 -13.57 1 86.68 92 GLY B CA 1
ATOM 3248 C C . GLY B 1 92 ? 0.127 -21.645 -12.777 1 86.68 92 GLY B C 1
ATOM 3249 O O . GLY B 1 92 ? 0.282 -21.661 -11.554 1 86.68 92 GLY B O 1
ATOM 3250 N N . LEU B 1 93 ? -0.044 -20.573 -13.514 1 89.98 93 LEU B N 1
ATOM 3251 C CA . LEU B 1 93 ? 0.021 -19.236 -12.932 1 89.98 93 LEU B CA 1
ATOM 3252 C C . LEU B 1 93 ? -1.367 -18.753 -12.524 1 89.98 93 LEU B C 1
ATOM 3254 O O . LEU B 1 93 ? -2.318 -18.855 -13.301 1 89.98 93 LEU B O 1
ATOM 3258 N N . LEU B 1 94 ? -1.498 -18.425 -11.338 1 94.11 94 LEU B N 1
ATOM 3259 C CA . LEU B 1 94 ? -2.716 -17.816 -10.815 1 94.11 94 LEU B CA 1
ATOM 3260 C C . LEU B 1 94 ? -2.498 -16.337 -10.515 1 94.11 94 LEU B C 1
ATOM 3262 O O . LEU B 1 94 ? -1.722 -15.988 -9.623 1 94.11 94 LEU B O 1
ATOM 3266 N N . LYS B 1 95 ? -3.172 -15.461 -11.266 1 95.09 95 LYS B N 1
ATOM 3267 C CA . LYS B 1 95 ? -3.066 -14.015 -11.096 1 95.09 95 LYS B CA 1
ATOM 3268 C C . LYS B 1 95 ? -4.23 -13.471 -10.273 1 95.09 95 LYS B C 1
ATOM 3270 O O . LYS B 1 95 ? -5.391 -13.602 -10.668 1 95.09 95 LYS B O 1
ATOM 3275 N N . ILE B 1 96 ? -3.849 -12.838 -9.186 1 96.85 96 ILE B N 1
ATOM 3276 C CA . ILE B 1 96 ? -4.863 -12.371 -8.247 1 96.85 96 ILE B CA 1
ATOM 3277 C C . ILE B 1 96 ? -4.726 -10.863 -8.047 1 96.85 96 ILE B C 1
ATOM 3279 O O . ILE B 1 96 ? -3.612 -10.342 -7.953 1 96.85 96 ILE B O 1
ATOM 3283 N N . ASN B 1 97 ? -5.825 -10.186 -8.022 1 96.23 97 ASN B N 1
ATOM 3284 C CA . ASN B 1 97 ? -5.888 -8.77 -7.677 1 96.23 97 ASN B CA 1
ATOM 3285 C C . ASN B 1 97 ? -6.669 -8.543 -6.386 1 96.23 97 ASN B C 1
ATOM 3287 O O . ASN B 1 97 ? -7.761 -9.088 -6.211 1 96.23 97 ASN B O 1
ATOM 3291 N N . VAL B 1 98 ? -6.062 -7.798 -5.492 1 96.51 98 VAL B N 1
ATOM 3292 C CA . VAL B 1 98 ? -6.71 -7.596 -4.2 1 96.51 98 VAL B CA 1
ATOM 3293 C C . VAL B 1 98 ? -6.533 -6.146 -3.755 1 96.51 98 VAL B C 1
ATOM 3295 O O . VAL B 1 98 ? -5.528 -5.509 -4.077 1 96.51 98 VAL B O 1
ATOM 3298 N N . PRO B 1 99 ? -7.563 -5.644 -2.963 1 95.05 99 PRO B N 1
ATOM 3299 C CA . PRO B 1 99 ? -7.292 -4.368 -2.297 1 95.05 99 PRO B CA 1
ATOM 3300 C C . PRO B 1 99 ? -6.109 -4.445 -1.334 1 95.05 99 PRO B C 1
ATOM 3302 O O . PRO B 1 99 ? -5.877 -5.488 -0.717 1 95.05 99 PRO B O 1
ATOM 3305 N N . VAL B 1 100 ? -5.49 -3.39 -1.132 1 94.66 100 VAL B N 1
ATOM 3306 C CA . VAL B 1 100 ? -4.208 -3.394 -0.435 1 94.66 100 VAL B CA 1
ATOM 3307 C C . VAL B 1 100 ? -4.391 -3.938 0.98 1 94.66 100 VAL B C 1
ATOM 3309 O O . VAL B 1 100 ? -3.839 -4.986 1.326 1 94.66 100 VAL B O 1
ATOM 3312 N N . SER B 1 101 ? -5.193 -3.311 1.752 1 96.31 101 SER B N 1
ATOM 3313 C CA . SER B 1 101 ? -5.313 -3.686 3.158 1 96.31 101 SER B CA 1
ATOM 3314 C C . SER B 1 101 ? -6 -5.038 3.313 1 96.31 101 SER B C 1
ATOM 3316 O O . SER B 1 101 ? -5.572 -5.868 4.118 1 96.31 101 SER B O 1
ATOM 3318 N N . TYR B 1 102 ? -7.066 -5.269 2.526 1 96.93 102 TYR B N 1
ATOM 3319 C CA . TYR B 1 102 ? -7.741 -6.56 2.608 1 96.93 102 TYR B CA 1
ATOM 3320 C C . TYR B 1 102 ? -6.819 -7.687 2.157 1 96.93 102 TYR B C 1
ATOM 3322 O O . TYR B 1 102 ? -6.797 -8.76 2.765 1 96.93 102 TYR B O 1
ATOM 3330 N N . GLY B 1 103 ? -6.155 -7.422 1.091 1 97.37 103 GLY B N 1
ATOM 3331 C CA . GLY B 1 103 ? -5.205 -8.398 0.579 1 97.37 103 GLY B CA 1
ATOM 3332 C C . GLY B 1 103 ? -4.127 -8.763 1.582 1 97.37 103 GLY B C 1
ATOM 3333 O O . GLY B 1 103 ? -3.827 -9.943 1.776 1 97.37 103 GLY B O 1
ATOM 3334 N N . ARG B 1 104 ? -3.594 -7.807 2.224 1 96.43 104 ARG B N 1
ATOM 3335 C CA . ARG B 1 104 ? -2.483 -8.033 3.143 1 96.43 104 ARG B CA 1
ATOM 3336 C C . ARG B 1 104 ? -2.963 -8.697 4.43 1 96.43 104 ARG B C 1
ATOM 3338 O O . ARG B 1 104 ? -2.281 -9.565 4.979 1 96.43 104 ARG B O 1
ATOM 3345 N N . LEU B 1 105 ? -4.128 -8.347 4.862 1 96.74 105 LEU B N 1
ATOM 3346 C CA . LEU B 1 105 ? -4.546 -8.73 6.206 1 96.74 105 LEU B CA 1
ATOM 3347 C C . LEU B 1 105 ? -5.38 -10.006 6.173 1 96.74 105 LEU B C 1
ATOM 3349 O O . LEU B 1 105 ? -5.376 -10.78 7.133 1 96.74 105 LEU B O 1
ATOM 3353 N N . TYR B 1 106 ? -6.132 -10.215 5.081 1 97.43 106 TYR B N 1
ATOM 3354 C CA . TYR B 1 106 ? -7.055 -11.344 5.048 1 97.43 106 TYR B CA 1
ATOM 3355 C C . TYR B 1 106 ? -6.59 -12.4 4.053 1 97.43 106 TYR B C 1
ATOM 3357 O O . TYR B 1 106 ? -6.703 -13.6 4.314 1 97.43 106 TYR B O 1
ATOM 3365 N N . ILE B 1 107 ? -5.998 -11.977 2.935 1 97.8 107 ILE B N 1
ATOM 3366 C CA . ILE B 1 107 ? -5.748 -12.919 1.849 1 97.8 107 ILE B CA 1
ATOM 3367 C C . ILE B 1 107 ? -4.333 -13.481 1.968 1 97.8 107 ILE B C 1
ATOM 3369 O O . ILE B 1 107 ? -4.139 -14.699 1.957 1 97.8 107 ILE B O 1
ATOM 3373 N N . ARG B 1 108 ? -3.367 -12.592 2.128 1 96.82 108 ARG B N 1
ATOM 3374 C CA . ARG B 1 108 ? -1.96 -12.977 2.153 1 96.82 108 ARG B CA 1
ATOM 3375 C C . ARG B 1 108 ? -1.704 -14.05 3.206 1 96.82 108 ARG B C 1
ATOM 3377 O O . ARG B 1 108 ? -0.992 -15.023 2.949 1 96.82 108 ARG B O 1
ATOM 3384 N N . PRO B 1 109 ? -2.277 -13.991 4.364 1 96.48 109 PRO B N 1
ATOM 3385 C CA . PRO B 1 109 ? -2.005 -15.002 5.388 1 96.48 109 PRO B CA 1
ATOM 3386 C C . PRO B 1 109 ? -2.49 -16.393 4.986 1 96.48 109 PRO B C 1
ATOM 3388 O O . PRO B 1 109 ? -2.047 -17.394 5.556 1 96.48 109 PRO B O 1
ATOM 3391 N N . LEU B 1 110 ? -3.365 -16.428 4.052 1 97.15 110 LEU B N 1
ATOM 3392 C CA . LEU B 1 110 ? -3.955 -17.695 3.635 1 97.15 110 LEU B CA 1
ATOM 3393 C C . LEU B 1 110 ? -3.101 -18.367 2.565 1 97.15 110 LEU B C 1
ATOM 3395 O O . LEU B 1 110 ? -3.28 -19.552 2.276 1 97.15 110 LEU B O 1
ATOM 3399 N N . LEU B 1 111 ? -2.174 -17.624 2.008 1 96.27 111 LEU B N 1
ATOM 3400 C CA . LEU B 1 111 ? -1.463 -18.096 0.825 1 96.27 111 LEU B CA 1
ATOM 3401 C C . LEU B 1 111 ? -0.46 -19.184 1.192 1 96.27 111 LEU B C 1
ATOM 3403 O O . LEU B 1 111 ? -0.169 -20.066 0.38 1 96.27 111 LEU B O 1
ATOM 3407 N N . LYS B 1 112 ? 0.059 -19.145 2.408 1 93.65 112 LYS B N 1
ATOM 3408 C CA . LYS B 1 112 ? 0.985 -20.187 2.842 1 93.65 112 LYS B CA 1
ATOM 3409 C C . LYS B 1 112 ? 0.336 -21.566 2.766 1 93.65 112 LYS B C 1
ATOM 3411 O O . LYS B 1 112 ? 0.89 -22.486 2.16 1 93.65 112 LYS B O 1
ATOM 3416 N N . GLU B 1 113 ? -0.84 -21.64 3.332 1 95.25 113 GLU B N 1
ATOM 3417 C CA . GLU B 1 113 ? -1.557 -22.912 3.339 1 95.25 113 GLU B CA 1
ATOM 3418 C C . GLU B 1 113 ? -1.985 -23.312 1.93 1 95.25 113 GLU B C 1
ATOM 3420 O O . GLU B 1 113 ? -1.929 -24.489 1.569 1 95.25 113 GLU B O 1
ATOM 3425 N N . PHE B 1 114 ? -2.421 -22.368 1.16 1 96.18 114 PHE B N 1
ATOM 3426 C CA . PHE B 1 114 ? -2.829 -22.668 -0.208 1 96.18 114 PHE B CA 1
ATOM 3427 C C . PHE B 1 114 ? -1.669 -23.251 -1.004 1 96.18 114 PHE B C 1
ATOM 3429 O O . PHE B 1 114 ? -1.832 -24.251 -1.707 1 96.18 114 PHE B O 1
ATOM 3436 N N . CYS B 1 115 ? -0.494 -22.63 -0.881 1 92.77 115 CYS B N 1
ATOM 3437 C CA . CYS B 1 115 ? 0.681 -23.061 -1.63 1 92.77 115 CYS B CA 1
ATOM 3438 C C . CYS B 1 115 ? 1.165 -24.423 -1.148 1 92.77 115 CYS B C 1
ATOM 3440 O O . CYS B 1 115 ? 1.751 -25.187 -1.918 1 92.77 115 CYS B O 1
ATOM 3442 N N . ARG B 1 116 ? 0.982 -24.687 0.109 1 91.5 116 ARG B N 1
ATOM 3443 C CA . ARG B 1 116 ? 1.308 -26.007 0.638 1 91.5 116 ARG B CA 1
ATOM 3444 C C . ARG B 1 116 ? 0.42 -27.08 0.017 1 91.5 116 ARG B C 1
ATOM 3446 O O . ARG B 1 116 ? 0.898 -28.158 -0.342 1 91.5 116 ARG B O 1
ATOM 3453 N N . ARG B 1 117 ? -0.834 -26.76 -0.177 1 92.87 117 ARG B N 1
ATOM 3454 C CA . ARG B 1 117 ? -1.813 -27.701 -0.713 1 92.87 117 ARG B CA 1
ATOM 3455 C C . ARG B 1 117 ? -1.653 -27.856 -2.222 1 92.87 117 ARG B C 1
ATOM 3457 O O . ARG B 1 117 ? -1.874 -28.939 -2.767 1 92.87 117 ARG B O 1
ATOM 3464 N N . TYR B 1 118 ? -1.271 -26.763 -2.834 1 92.65 118 TYR B N 1
ATOM 3465 C CA . TYR B 1 118 ? -1.127 -26.766 -4.285 1 92.65 118 TYR B CA 1
ATOM 3466 C C . TYR B 1 118 ? 0.243 -26.24 -4.698 1 92.65 118 TYR B C 1
ATOM 3468 O O . TYR B 1 118 ? 0.348 -25.164 -5.291 1 92.65 118 TYR B O 1
ATOM 3476 N N . PRO B 1 119 ? 1.271 -26.969 -4.548 1 88.93 119 PRO B N 1
ATOM 3477 C CA . PRO B 1 119 ? 2.652 -26.503 -4.688 1 88.93 119 PRO B CA 1
ATOM 3478 C C . PRO B 1 119 ? 3.018 -26.168 -6.132 1 88.93 119 PRO B C 1
ATOM 3480 O O . PRO B 1 119 ? 4 -25.462 -6.376 1 88.93 119 PRO B O 1
ATOM 3483 N N . SER B 1 120 ? 2.28 -26.632 -7.099 1 88.55 120 SER B N 1
ATOM 3484 C CA . SER B 1 120 ? 2.632 -26.414 -8.498 1 88.55 120 SER B CA 1
ATOM 3485 C C . SER B 1 120 ? 1.917 -25.192 -9.064 1 88.55 120 SER B C 1
ATOM 3487 O O . SER B 1 120 ? 2.112 -24.836 -10.228 1 88.55 120 SER B O 1
ATOM 3489 N N . ILE B 1 121 ? 1.108 -24.573 -8.221 1 90.67 121 ILE B N 1
ATOM 3490 C CA . ILE B 1 121 ? 0.48 -23.318 -8.617 1 90.67 121 ILE B CA 1
ATOM 3491 C C . ILE B 1 121 ? 1.386 -22.147 -8.242 1 90.67 121 ILE B C 1
ATOM 3493 O O . ILE B 1 121 ? 1.807 -22.024 -7.089 1 90.67 121 ILE B O 1
ATOM 3497 N N . THR B 1 122 ? 1.716 -21.378 -9.259 1 91.31 122 THR B N 1
ATOM 3498 C CA . THR B 1 122 ? 2.477 -20.155 -9.027 1 91.31 122 THR B CA 1
ATOM 3499 C C . THR B 1 122 ? 1.543 -18.96 -8.864 1 91.31 122 THR B C 1
ATOM 3501 O O . THR B 1 122 ? 0.581 -18.809 -9.621 1 91.31 122 THR B O 1
ATOM 3504 N N . ILE B 1 123 ? 1.861 -18.114 -7.898 1 95.47 123 ILE B N 1
ATOM 3505 C CA . ILE B 1 123 ? 0.945 -17.028 -7.569 1 95.47 123 ILE B CA 1
ATOM 3506 C C . ILE B 1 123 ? 1.566 -15.691 -7.967 1 95.47 123 ILE B C 1
ATOM 3508 O O . ILE B 1 123 ? 2.745 -15.444 -7.705 1 95.47 123 ILE B O 1
ATOM 3512 N N . ASP B 1 124 ? 0.806 -14.856 -8.651 1 96.12 124 ASP B N 1
ATOM 3513 C CA . ASP B 1 124 ? 1.062 -13.451 -8.95 1 96.12 124 ASP B CA 1
ATOM 3514 C C . ASP B 1 124 ? -0.021 -12.556 -8.353 1 96.12 124 ASP B C 1
ATOM 3516 O O . ASP B 1 124 ? -1.11 -12.431 -8.917 1 96.12 124 ASP B O 1
ATOM 3520 N N . ILE B 1 125 ? 0.315 -11.917 -7.252 1 96.71 125 ILE B N 1
ATOM 3521 C CA . ILE B 1 125 ? -0.701 -11.147 -6.544 1 96.71 125 ILE B CA 1
ATOM 3522 C C . ILE B 1 125 ? -0.437 -9.654 -6.726 1 96.71 125 ILE B C 1
ATOM 3524 O O . ILE B 1 125 ? 0.681 -9.183 -6.504 1 96.71 125 ILE B O 1
ATOM 3528 N N . HIS B 1 126 ? -1.468 -8.97 -7.099 1 95.25 126 HIS B N 1
ATOM 3529 C CA . HIS B 1 126 ? -1.421 -7.529 -7.318 1 95.25 126 HIS B CA 1
ATOM 3530 C C . HIS B 1 126 ? -2.267 -6.788 -6.288 1 95.25 126 HIS B C 1
ATOM 3532 O O . HIS B 1 126 ? -3.491 -6.934 -6.263 1 95.25 126 HIS B O 1
ATOM 3538 N N . TYR B 1 127 ? -1.569 -6.009 -5.539 1 95.11 127 TYR B N 1
ATOM 3539 C CA . TYR B 1 127 ? -2.248 -5.143 -4.581 1 95.11 127 TYR B CA 1
ATOM 3540 C C . TYR B 1 127 ? -2.573 -3.79 -5.203 1 95.11 127 TYR B C 1
ATOM 3542 O O . TYR B 1 127 ? -1.67 -3.043 -5.586 1 95.11 127 TYR B O 1
ATOM 3550 N N . ASP B 1 128 ? -3.869 -3.502 -5.24 1 90.82 128 ASP B N 1
ATOM 3551 C CA . ASP B 1 128 ? -4.286 -2.25 -5.863 1 90.82 128 ASP B CA 1
ATOM 3552 C C . ASP B 1 128 ? -5.698 -1.864 -5.429 1 90.82 128 ASP B C 1
ATOM 3554 O O . ASP B 1 128 ? -6.628 -2.665 -5.54 1 90.82 128 ASP B O 1
ATOM 3558 N N . ASP B 1 129 ? -5.836 -0.608 -5.039 1 87.75 129 ASP B N 1
ATOM 3559 C CA . ASP B 1 129 ? -7.155 -0.15 -4.614 1 87.75 129 ASP B CA 1
ATOM 3560 C C . ASP B 1 129 ? -7.974 0.344 -5.804 1 87.75 129 ASP B C 1
ATOM 3562 O O . ASP B 1 129 ? -9.186 0.541 -5.691 1 87.75 129 ASP B O 1
ATOM 3566 N N . ALA B 1 130 ? -7.328 0.477 -6.89 1 81.04 130 ALA B N 1
ATOM 3567 C CA . ALA B 1 130 ? -8.021 0.976 -8.075 1 81.04 130 ALA B CA 1
ATOM 3568 C C . ALA B 1 130 ? -8.742 -0.153 -8.805 1 81.04 130 ALA B C 1
ATOM 3570 O O . ALA B 1 130 ? -8.413 -1.328 -8.624 1 81.04 130 ALA B O 1
ATOM 3571 N N . TYR B 1 131 ? -9.707 0.329 -9.544 1 75.7 131 TYR B N 1
ATOM 3572 C CA . TYR B 1 131 ? -10.387 -0.63 -10.408 1 75.7 131 TYR B CA 1
ATOM 3573 C C . TYR B 1 131 ? -9.461 -1.119 -11.515 1 75.7 131 TYR B C 1
ATOM 3575 O O . TYR B 1 131 ? -8.713 -0.332 -12.1 1 75.7 131 TYR B O 1
ATOM 3583 N N . VAL B 1 132 ? -9.52 -2.417 -11.627 1 76.51 132 VAL B N 1
ATOM 3584 C CA . VAL B 1 132 ? -8.713 -3.013 -12.687 1 76.51 132 VAL B CA 1
ATOM 3585 C C . VAL B 1 132 ? -9.611 -3.799 -13.64 1 76.51 132 VAL B C 1
ATOM 3587 O O . VAL B 1 132 ? -10.577 -4.434 -13.211 1 76.51 132 VAL B O 1
ATOM 3590 N N . ASP B 1 133 ? -9.273 -3.62 -14.873 1 77.42 133 ASP B N 1
ATOM 3591 C CA . ASP B 1 133 ? -9.949 -4.472 -15.846 1 77.42 133 ASP B CA 1
ATOM 3592 C C . ASP B 1 133 ? -9.392 -5.893 -15.813 1 77.42 133 ASP B C 1
ATOM 3594 O O . ASP B 1 133 ? -8.322 -6.159 -16.367 1 77.42 133 ASP B O 1
ATOM 3598 N N . ILE B 1 134 ? -10.154 -6.723 -15.273 1 80.33 134 ILE B N 1
ATOM 3599 C CA . ILE B 1 134 ? -9.76 -8.108 -15.036 1 80.33 134 ILE B CA 1
ATOM 3600 C C . ILE B 1 134 ? -9.399 -8.776 -16.361 1 80.33 134 ILE B C 1
ATOM 3602 O O . ILE B 1 134 ? -8.405 -9.5 -16.447 1 80.33 134 ILE B O 1
ATOM 3606 N N . ILE B 1 135 ? -10.155 -8.507 -17.311 1 74.14 135 ILE B N 1
ATOM 3607 C CA . ILE B 1 135 ? -9.987 -9.175 -18.597 1 74.14 135 ILE B CA 1
ATOM 3608 C C . ILE B 1 135 ? -8.76 -8.614 -19.313 1 74.14 135 ILE B C 1
ATOM 3610 O O . ILE B 1 135 ? -7.887 -9.37 -19.747 1 74.14 135 ILE B O 1
ATOM 3614 N N . GLU B 1 136 ? -8.658 -7.361 -19.297 1 71.68 136 GLU B N 1
ATOM 3615 C CA . GLU B 1 136 ? -7.563 -6.699 -19.999 1 71.68 136 GLU B CA 1
ATOM 3616 C C . GLU B 1 136 ? -6.219 -7.013 -19.346 1 71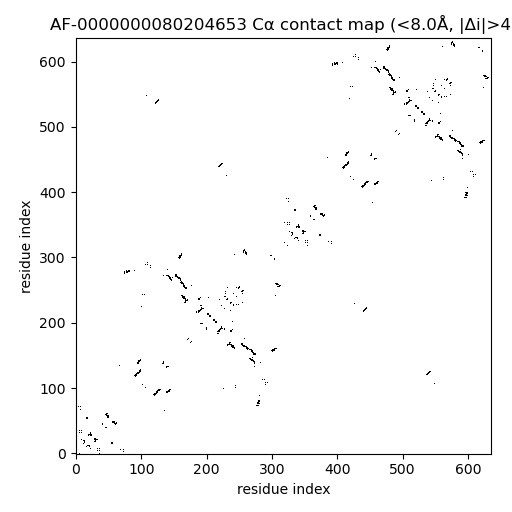.68 136 GLU B C 1
ATOM 3618 O O . GLU B 1 136 ? -5.201 -7.124 -20.032 1 71.68 136 GLU B O 1
ATOM 3623 N N . GLN B 1 137 ? -6.311 -7.252 -18.095 1 79.09 137 GLN B N 1
ATOM 3624 C CA . GLN B 1 137 ? -5.048 -7.415 -17.382 1 79.09 137 GLN B CA 1
ATOM 3625 C C . GLN B 1 137 ? -4.746 -8.89 -17.13 1 79.09 137 GLN B C 1
ATOM 3627 O O . GLN B 1 137 ? -3.735 -9.225 -16.51 1 79.09 137 GLN B O 1
ATOM 3632 N N . GLY B 1 138 ? -5.619 -9.744 -17.64 1 81.99 138 GLY B N 1
ATOM 3633 C CA . GLY B 1 138 ? -5.399 -11.175 -17.503 1 81.99 138 GLY B CA 1
ATOM 3634 C C . GLY B 1 138 ? -5.469 -11.654 -16.065 1 81.99 138 GLY B C 1
ATOM 3635 O O . GLY B 1 138 ? -4.695 -12.522 -15.656 1 81.99 138 GLY B O 1
ATOM 3636 N N . ILE B 1 139 ? -6.307 -11.041 -15.286 1 90.09 139 ILE B N 1
ATOM 3637 C CA . ILE B 1 139 ? -6.496 -11.414 -13.888 1 90.09 139 ILE B CA 1
ATOM 3638 C C . ILE B 1 139 ? -7.461 -12.594 -13.795 1 90.09 139 ILE B C 1
ATOM 3640 O O . ILE B 1 139 ? -8.512 -12.597 -14.439 1 90.09 139 ILE B O 1
ATOM 3644 N N . ASP B 1 140 ? -7.044 -13.572 -13.049 1 91.99 140 ASP B N 1
ATOM 3645 C CA . ASP B 1 140 ? -7.881 -14.758 -12.889 1 91.99 140 ASP B CA 1
ATOM 3646 C C . ASP B 1 140 ? -8.979 -14.52 -11.855 1 91.99 140 ASP B C 1
ATOM 3648 O O . ASP B 1 140 ? -10.118 -14.951 -12.042 1 91.99 140 ASP B O 1
ATOM 3652 N N . VAL B 1 141 ? -8.582 -13.932 -10.732 1 94.9 141 VAL B N 1
ATOM 3653 C CA . VAL B 1 141 ? -9.506 -13.652 -9.637 1 94.9 141 VAL B CA 1
ATOM 3654 C C . VAL B 1 141 ? -9.241 -12.256 -9.08 1 94.9 141 VAL B C 1
ATOM 3656 O O . VAL B 1 141 ? -8.09 -11.889 -8.83 1 94.9 141 VAL B O 1
ATOM 3659 N N . SER B 1 142 ? -10.277 -11.529 -8.96 1 95.03 142 SER B N 1
ATOM 3660 C CA . SER B 1 142 ? -10.174 -10.215 -8.334 1 95.03 142 SER B CA 1
ATOM 3661 C C . SER B 1 142 ? -11.039 -10.13 -7.081 1 95.03 142 SER B C 1
ATOM 3663 O O . SER B 1 142 ? -12.171 -10.617 -7.068 1 95.03 142 SER B O 1
ATOM 3665 N N . ILE B 1 143 ? -10.415 -9.678 -6.044 1 95.82 143 ILE B N 1
ATOM 3666 C CA . ILE B 1 143 ? -11.183 -9.292 -4.865 1 95.82 143 ILE B CA 1
ATOM 3667 C C . ILE B 1 143 ? -11.296 -7.771 -4.798 1 95.82 143 ILE B C 1
ATOM 3669 O O . ILE B 1 143 ? -10.302 -7.06 -4.963 1 95.82 143 ILE B O 1
ATOM 3673 N N . ARG B 1 144 ? -12.508 -7.331 -4.572 1 93.02 144 ARG B N 1
ATOM 3674 C CA . ARG B 1 144 ? -12.769 -5.895 -4.544 1 93.02 144 ARG B CA 1
ATOM 3675 C C . ARG B 1 144 ? -13.582 -5.51 -3.313 1 93.02 144 ARG B C 1
ATOM 3677 O O . ARG B 1 144 ? -14.475 -6.25 -2.896 1 93.02 144 ARG B O 1
ATOM 3684 N N . SER B 1 145 ? -13.148 -4.391 -2.869 1 90.78 145 SER B N 1
ATOM 3685 C CA . SER B 1 145 ? -13.928 -3.805 -1.784 1 90.78 145 SER B CA 1
ATOM 3686 C C . SER B 1 145 ? -14.746 -2.614 -2.272 1 90.78 145 SER B C 1
ATOM 3688 O O . SER B 1 145 ? -14.285 -1.842 -3.116 1 90.78 145 SER B O 1
ATOM 3690 N N . GLY B 1 146 ? -15.939 -2.504 -1.811 1 85.32 146 GLY B N 1
ATOM 3691 C CA . GLY B 1 146 ? -16.79 -1.384 -2.179 1 85.32 146 GLY B CA 1
ATOM 3692 C C . GLY B 1 146 ? -17.987 -1.794 -3.016 1 85.32 146 GLY B C 1
ATOM 3693 O O . GLY B 1 146 ? -18.513 -2.898 -2.857 1 85.32 146 GLY B O 1
ATOM 3694 N N . VAL B 1 147 ? -18.421 -0.861 -3.859 1 77.44 147 VAL B N 1
ATOM 3695 C CA . VAL B 1 147 ? -19.576 -1.096 -4.719 1 77.44 147 VAL B CA 1
ATOM 3696 C C . VAL B 1 147 ? -19.11 -1.598 -6.084 1 77.44 147 VAL B C 1
ATOM 3698 O O . VAL B 1 147 ? -18.213 -1.012 -6.695 1 77.44 147 VAL B O 1
ATOM 3701 N N . VAL B 1 148 ? -19.53 -2.739 -6.472 1 72.88 148 VAL B N 1
ATOM 3702 C CA . VAL B 1 148 ? -19.097 -3.339 -7.729 1 72.88 148 VAL B CA 1
ATOM 3703 C C . VAL B 1 148 ? -20.288 -3.471 -8.676 1 72.88 148 VAL B C 1
ATOM 3705 O O . VAL B 1 148 ? -21.377 -3.875 -8.261 1 72.88 148 VAL B O 1
ATOM 3708 N N . GLN B 1 149 ? -20.033 -2.844 -9.849 1 65.82 149 GLN B N 1
ATOM 3709 C CA . GLN B 1 149 ? -21.055 -3.026 -10.874 1 65.82 149 GLN B CA 1
ATOM 3710 C C . GLN B 1 149 ? -20.468 -3.67 -12.127 1 65.82 149 GLN B C 1
ATOM 3712 O O . GLN B 1 149 ? -19.543 -3.128 -12.736 1 65.82 149 GLN B O 1
ATOM 3717 N N . ASP B 1 150 ? -20.343 -5.007 -12.229 1 64.45 150 ASP B N 1
ATOM 3718 C CA . ASP B 1 150 ? -19.867 -5.479 -13.526 1 64.45 150 ASP B CA 1
ATOM 3719 C C . ASP B 1 150 ? -20.658 -6.7 -13.989 1 64.45 150 ASP B C 1
ATOM 3721 O O . ASP B 1 150 ? -20.67 -7.732 -13.314 1 64.45 150 ASP B O 1
ATOM 3725 N N . SER B 1 151 ? -21.217 -6.498 -15.093 1 65.23 151 SER B N 1
ATOM 3726 C CA . SER B 1 151 ? -22.169 -7.462 -15.636 1 65.23 151 SER B CA 1
ATOM 3727 C C . SER B 1 151 ? -21.452 -8.634 -16.297 1 65.23 151 SER B C 1
ATOM 3729 O O . SER B 1 151 ? -22.034 -9.707 -16.471 1 65.23 151 SER B O 1
ATOM 3731 N N . GLN B 1 152 ? -20.236 -8.521 -16.623 1 72.42 152 GLN B N 1
ATOM 3732 C CA . GLN B 1 152 ? -19.617 -9.6 -17.386 1 72.42 152 GLN B CA 1
ATOM 3733 C C . GLN B 1 152 ? -18.807 -10.521 -16.479 1 72.42 152 GLN B C 1
ATOM 3735 O O . GLN B 1 152 ? -18.236 -11.511 -16.942 1 72.42 152 GLN B O 1
ATOM 3740 N N . LEU B 1 153 ? -18.964 -10.299 -15.211 1 83.77 153 LEU B N 1
ATOM 3741 C CA . LEU B 1 153 ? -18.177 -11.054 -14.243 1 83.77 153 LEU B CA 1
ATOM 3742 C C . LEU B 1 153 ? -19.084 -11.788 -13.26 1 83.77 153 LEU B C 1
ATOM 3744 O O . LEU B 1 153 ? -20.214 -11.362 -13.014 1 83.77 153 LEU B O 1
ATOM 3748 N N . ILE B 1 154 ? -18.681 -13.004 -12.921 1 89.06 154 ILE B N 1
ATOM 3749 C CA . ILE B 1 154 ? -19.313 -13.654 -11.779 1 89.06 154 ILE B CA 1
ATOM 3750 C C . ILE B 1 154 ? -18.867 -12.974 -10.486 1 89.06 154 ILE B C 1
ATOM 3752 O O . ILE B 1 154 ? -17.673 -12.741 -10.28 1 89.06 154 ILE B O 1
ATOM 3756 N N . MET B 1 155 ? -19.845 -12.659 -9.757 1 91.07 155 MET B N 1
ATOM 3757 C CA . MET B 1 155 ? -19.578 -11.947 -8.51 1 91.07 155 MET B CA 1
ATOM 3758 C C . MET B 1 155 ? -20.087 -12.739 -7.311 1 91.07 155 MET B C 1
ATOM 3760 O O . MET B 1 155 ? -21.228 -13.206 -7.309 1 91.07 155 MET B O 1
ATOM 3764 N N . ARG B 1 156 ? -19.197 -12.949 -6.364 1 92.44 156 ARG B N 1
ATOM 3765 C CA . ARG B 1 156 ? -19.559 -13.569 -5.094 1 92.44 156 ARG B CA 1
ATOM 3766 C C . ARG B 1 156 ? -19.206 -12.662 -3.921 1 92.44 156 ARG B C 1
ATOM 3768 O O . ARG B 1 156 ? -18.06 -12.227 -3.789 1 92.44 156 ARG B O 1
ATOM 3775 N N . GLN B 1 157 ? -20.18 -12.4 -3.137 1 94.7 157 GLN B N 1
ATOM 3776 C CA . GLN B 1 157 ? -19.891 -11.59 -1.958 1 94.7 157 GLN B CA 1
ATOM 3777 C C . GLN B 1 157 ? -19.234 -12.426 -0.864 1 94.7 157 GLN B C 1
ATOM 3779 O O . GLN 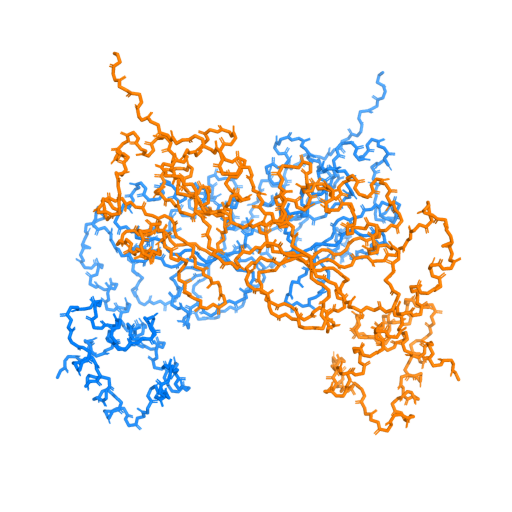B 1 157 ? -19.738 -13.491 -0.502 1 94.7 157 GLN B O 1
ATOM 3784 N N . LEU B 1 158 ? -18.11 -11.992 -0.384 1 96.73 158 LEU B N 1
ATOM 3785 C CA . LEU B 1 158 ? -17.406 -12.664 0.703 1 96.73 158 LEU B CA 1
ATOM 3786 C C . LEU B 1 158 ? -17.9 -12.17 2.059 1 96.73 158 LEU B C 1
ATOM 3788 O O . LEU B 1 158 ? -18.045 -12.958 2.996 1 96.73 158 LEU B O 1
ATOM 3792 N N . SER B 1 159 ? -18.151 -10.915 2.155 1 96.21 159 SER B N 1
ATOM 3793 C CA . SER B 1 159 ? -18.623 -10.302 3.392 1 96.21 159 SER B CA 1
ATOM 3794 C C . SER B 1 159 ? -19.11 -8.877 3.151 1 96.21 159 SER B C 1
ATOM 3796 O O . SER B 1 159 ? -18.742 -8.249 2.156 1 96.21 159 SER B O 1
ATOM 3798 N N . PRO B 1 160 ? -20.017 -8.404 4.013 1 96.05 160 PRO B N 1
ATOM 3799 C CA . PRO B 1 160 ? -20.202 -6.951 4.05 1 96.05 160 PRO B CA 1
ATOM 3800 C C . PRO B 1 160 ? -19.004 -6.219 4.651 1 96.05 160 PRO B C 1
ATOM 3802 O O . PRO B 1 160 ? -18.021 -6.854 5.042 1 96.05 160 PRO B O 1
ATOM 3805 N N . ILE B 1 161 ? -19.044 -4.926 4.625 1 95.89 161 ILE B N 1
ATOM 3806 C CA . ILE B 1 161 ? -18.033 -4.114 5.292 1 95.89 161 ILE B CA 1
ATOM 3807 C C . ILE B 1 161 ? -1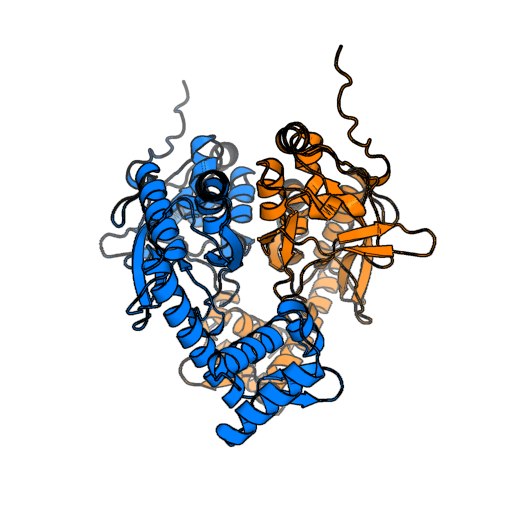8.668 -3.344 6.448 1 95.89 161 ILE B C 1
ATOM 3809 O O . ILE B 1 161 ? -19.571 -2.53 6.237 1 95.89 161 ILE B O 1
ATOM 3813 N N . ASP B 1 162 ? -18.218 -3.633 7.602 1 96.07 162 ASP B N 1
ATOM 3814 C CA . ASP B 1 162 ? -18.604 -2.881 8.792 1 96.07 162 ASP B CA 1
ATOM 3815 C C . ASP B 1 162 ? -17.566 -1.812 9.127 1 96.07 162 ASP B C 1
ATOM 3817 O O . ASP B 1 162 ? -16.364 -2.087 9.134 1 96.07 162 ASP B O 1
ATOM 3821 N N . PHE B 1 163 ? -18.087 -0.678 9.375 1 96.22 163 PHE B N 1
ATOM 3822 C CA . PHE B 1 163 ? -17.22 0.411 9.81 1 96.22 163 PHE B CA 1
ATOM 3823 C C . PHE B 1 163 ? -17.296 0.593 11.321 1 96.22 163 PHE B C 1
ATOM 3825 O O . PHE B 1 163 ? -18.38 0.526 11.906 1 96.22 163 PHE B O 1
ATOM 3832 N N . ILE B 1 164 ? -16.128 0.795 11.904 1 96.9 164 ILE B N 1
ATOM 3833 C CA . ILE B 1 164 ? -16.017 0.893 13.355 1 96.9 164 ILE B CA 1
ATOM 3834 C C . ILE B 1 164 ? -15.335 2.206 13.733 1 96.9 164 ILE B C 1
ATOM 3836 O O . ILE B 1 164 ? -14.269 2.534 13.207 1 96.9 164 ILE B O 1
ATOM 3840 N N . ILE B 1 165 ? -15.963 2.968 14.568 1 97.16 165 ILE B N 1
ATOM 3841 C CA . ILE B 1 165 ? -15.282 4.114 15.161 1 97.16 165 ILE B CA 1
ATOM 3842 C C . ILE B 1 165 ? -14.49 3.665 16.387 1 97.16 165 ILE B C 1
ATOM 3844 O O . ILE B 1 165 ? -15.049 3.071 17.312 1 97.16 165 ILE B O 1
ATOM 3848 N N . CYS B 1 166 ? -13.203 3.939 16.384 1 97.39 166 CYS B N 1
ATOM 3849 C CA . CYS B 1 166 ? -12.35 3.445 17.46 1 97.39 166 CYS B CA 1
ATOM 3850 C C . CYS B 1 166 ? -11.316 4.491 17.859 1 97.39 166 CYS B C 1
ATOM 3852 O O . CYS B 1 166 ? -11.107 5.47 17.141 1 97.39 166 CYS B O 1
ATOM 3854 N N . GLY B 1 167 ? -10.75 4.341 18.984 1 97.8 167 GLY B N 1
ATOM 3855 C CA . GLY B 1 167 ? -9.63 5.084 19.538 1 97.8 167 GLY B CA 1
ATOM 3856 C C . GLY B 1 167 ? -8.733 4.241 20.424 1 97.8 167 GLY B C 1
ATOM 3857 O O . GLY B 1 167 ? -9.083 3.111 20.774 1 97.8 167 GLY B O 1
ATOM 3858 N N . SER B 1 168 ? -7.572 4.746 20.681 1 97.71 168 SER B N 1
ATOM 3859 C CA . SER B 1 168 ? -6.722 4.085 21.666 1 97.71 168 SER B CA 1
ATOM 3860 C C . SER B 1 168 ? -7.173 4.403 23.087 1 97.71 168 SER B C 1
ATOM 3862 O O . SER B 1 168 ? -7.747 5.464 23.34 1 97.71 168 SER B O 1
ATOM 3864 N N . GLN B 1 169 ? -6.904 3.505 23.97 1 94.91 169 GLN B N 1
ATOM 3865 C CA . GLN B 1 169 ? -7.252 3.744 25.367 1 94.91 169 GLN B CA 1
ATOM 3866 C C . GLN B 1 169 ? -6.543 4.982 25.907 1 94.91 169 GLN B C 1
ATOM 3868 O O . GLN B 1 169 ? -7.137 5.773 26.642 1 94.91 169 GLN B O 1
ATOM 3873 N N . ASP B 1 170 ? -5.307 5.103 25.533 1 93.81 170 ASP B N 1
ATOM 3874 C CA . ASP B 1 170 ? -4.522 6.256 25.963 1 93.81 170 ASP B CA 1
ATOM 3875 C C . ASP B 1 170 ? -5.174 7.562 25.514 1 93.81 170 ASP B C 1
ATOM 3877 O O . ASP B 1 170 ? -5.308 8.499 26.304 1 93.81 170 ASP B O 1
ATOM 3881 N N . TYR B 1 171 ? -5.602 7.591 24.323 1 95.9 171 TYR B N 1
ATOM 3882 C CA . TYR B 1 171 ? -6.248 8.791 23.802 1 95.9 171 TYR B CA 1
ATOM 3883 C C . TYR B 1 171 ? -7.54 9.085 24.555 1 95.9 171 TYR B C 1
ATOM 3885 O O . TYR B 1 171 ? -7.791 10.228 24.945 1 95.9 171 TYR B O 1
ATOM 3893 N N . LEU B 1 172 ? -8.317 8.1 24.762 1 96.42 172 LEU B N 1
ATOM 3894 C CA . LEU B 1 172 ? -9.632 8.264 25.372 1 96.42 172 LEU B CA 1
ATOM 3895 C C . LEU B 1 172 ? -9.505 8.656 26.841 1 96.42 172 LEU B C 1
ATOM 3897 O O . LEU B 1 172 ? -10.338 9.4 27.363 1 96.42 172 LEU B O 1
ATOM 3901 N N . THR B 1 173 ? -8.474 8.179 27.441 1 94.43 173 THR B N 1
ATOM 3902 C CA . THR B 1 173 ? -8.222 8.557 28.827 1 94.43 173 THR B CA 1
ATOM 3903 C C . THR B 1 173 ? -7.863 10.036 28.928 1 94.43 173 THR B C 1
ATOM 3905 O O . THR B 1 173 ? -8.292 10.722 29.859 1 94.43 173 THR B O 1
ATOM 3908 N N . ARG B 1 174 ? -7.199 10.562 27.977 1 93.5 174 ARG B N 1
ATOM 3909 C CA . ARG B 1 174 ? -6.695 11.931 28.009 1 93.5 174 ARG B CA 1
ATOM 3910 C C . ARG B 1 174 ? -7.743 12.912 27.494 1 93.5 174 ARG B C 1
ATOM 3912 O O . ARG B 1 174 ? -7.829 14.045 27.974 1 93.5 174 ARG B O 1
ATOM 3919 N N . HIS B 1 175 ? -8.57 12.464 26.524 1 94.66 175 HIS B N 1
ATOM 3920 C CA . HIS B 1 175 ? -9.414 13.427 25.826 1 94.66 175 HIS B CA 1
ATOM 3921 C C . HIS B 1 175 ? -10.893 13.129 26.052 1 94.66 175 HIS B C 1
ATOM 3923 O O . HIS B 1 175 ? -11.758 13.894 25.618 1 94.66 175 HIS B O 1
ATOM 3929 N N . GLY B 1 176 ? -11.18 11.966 26.729 1 94.86 176 GLY B N 1
ATOM 3930 C CA . GLY B 1 176 ? -12.565 11.579 26.946 1 94.86 176 GLY B CA 1
ATOM 3931 C C . GLY B 1 176 ? -13.145 10.773 25.799 1 94.86 176 GLY B C 1
ATOM 3932 O O . GLY B 1 176 ? -12.576 10.74 24.706 1 94.86 176 GLY B O 1
ATOM 3933 N N . VAL B 1 177 ? -14.238 10.099 26.031 1 95.65 177 VAL B N 1
ATOM 3934 C CA . VAL B 1 177 ? -14.98 9.338 25.031 1 95.65 177 VAL B CA 1
ATOM 3935 C C . VAL B 1 177 ? -16.145 10.174 24.505 1 95.65 177 VAL B C 1
ATOM 3937 O O . VAL B 1 177 ? -16.983 10.64 25.281 1 95.65 177 VAL B O 1
ATOM 3940 N N . PRO B 1 178 ? -16.158 10.361 23.212 1 94.6 178 PRO B N 1
ATOM 3941 C CA . PRO B 1 178 ? -17.288 11.146 22.709 1 94.6 178 PRO B CA 1
ATOM 3942 C C . PRO B 1 178 ? -18.622 10.417 22.85 1 94.6 178 PRO B C 1
ATOM 3944 O O . PRO B 1 178 ? -18.7 9.211 22.6 1 94.6 178 PRO B O 1
ATOM 3947 N N . SER B 1 179 ? -19.617 11.119 23.192 1 89.36 179 SER B N 1
ATOM 3948 C CA . SER B 1 179 ? -20.945 10.547 23.394 1 89.36 179 SER B CA 1
ATOM 3949 C C . SER B 1 179 ? -21.744 10.534 22.095 1 89.36 179 SER B C 1
ATOM 3951 O O . SER B 1 179 ? -22.755 9.837 21.989 1 89.36 179 SER B O 1
ATOM 3953 N N . GLY B 1 180 ? -21.263 11.268 21.17 1 89.51 180 GLY B N 1
ATOM 3954 C CA . GLY B 1 180 ? -21.936 11.385 19.886 1 89.51 180 GLY B CA 1
ATOM 3955 C C . GLY B 1 180 ? -21.262 12.369 18.948 1 89.51 180 GLY B C 1
ATOM 3956 O O . GLY B 1 180 ? -20.2 12.908 19.264 1 89.51 180 GLY B O 1
ATOM 3957 N N . PRO B 1 181 ? -21.93 12.628 17.825 1 89.9 181 PRO B N 1
ATOM 3958 C CA . PRO B 1 181 ? -21.327 13.449 16.772 1 89.9 181 PRO B CA 1
ATOM 3959 C C . PRO B 1 181 ? -21.087 14.891 17.214 1 89.9 181 PRO B C 1
ATOM 3961 O O . PRO B 1 181 ? -20.192 15.56 16.691 1 89.9 181 PRO B O 1
ATOM 3964 N N . ASP B 1 182 ? -21.848 15.344 18.17 1 91.13 182 ASP B N 1
ATOM 3965 C CA . ASP B 1 182 ? -21.7 16.715 18.647 1 91.13 182 ASP B CA 1
ATOM 3966 C C . ASP B 1 182 ? -20.328 16.932 19.28 1 91.13 182 ASP B C 1
ATOM 3968 O O . ASP B 1 182 ? -19.827 18.058 19.319 1 91.13 182 ASP B O 1
ATOM 3972 N N . ALA B 1 183 ? -19.785 15.854 19.771 1 94.19 183 ALA B N 1
ATOM 3973 C CA . ALA B 1 183 ? -18.494 15.936 20.449 1 94.19 183 ALA B CA 1
ATOM 3974 C C . ALA B 1 183 ? -17.347 15.659 19.482 1 94.19 183 ALA B C 1
ATOM 3976 O O . ALA B 1 183 ? -16.176 15.719 19.864 1 94.19 183 ALA B O 1
ATOM 3977 N N . PHE B 1 184 ? -17.635 15.41 18.189 1 95.07 184 PHE B N 1
ATOM 3978 C CA . PHE B 1 184 ? -16.621 14.963 17.242 1 95.07 184 PHE B CA 1
ATOM 3979 C C . PHE B 1 184 ? -15.607 16.068 16.971 1 95.07 184 PHE B C 1
ATOM 3981 O O . PHE B 1 184 ? -14.427 15.794 16.745 1 95.07 184 PHE B O 1
ATOM 3988 N N . ASN B 1 185 ? -16.039 17.278 17.125 1 93.76 185 ASN B N 1
ATOM 3989 C CA . ASN B 1 185 ? -15.152 18.404 16.854 1 93.76 185 ASN B CA 1
ATOM 3990 C C . ASN B 1 185 ? -14.183 18.645 18.009 1 93.76 185 ASN B C 1
ATOM 3992 O O . ASN B 1 185 ? -13.211 19.388 17.864 1 93.76 185 ASN B O 1
ATOM 3996 N N . ASP B 1 186 ? -14.413 18.068 19.137 1 94.3 186 ASP B N 1
ATOM 3997 C CA . ASP B 1 186 ? -13.528 18.19 20.291 1 94.3 186 ASP B CA 1
ATOM 3998 C C . ASP B 1 186 ? -12.369 17.2 20.201 1 94.3 186 ASP B C 1
ATOM 4000 O O . ASP B 1 186 ? -11.477 17.201 21.051 1 94.3 186 ASP B O 1
ATOM 4004 N N . HIS B 1 187 ? -12.411 16.399 19.17 1 95.59 187 HIS B N 1
ATOM 4005 C CA . HIS B 1 187 ? -11.416 15.345 19.014 1 95.59 187 HIS B CA 1
ATOM 4006 C C . HIS B 1 187 ? -10.663 15.488 17.695 1 95.59 187 HIS B C 1
ATOM 4008 O O . HIS B 1 187 ? -11.171 16.093 16.748 1 95.59 187 HIS B O 1
ATOM 4014 N N . SER B 1 188 ? -9.444 14.971 17.711 1 95.24 188 SER B N 1
ATOM 4015 C CA . SER B 1 188 ? -8.713 14.788 16.461 1 95.24 188 SER B CA 1
ATOM 4016 C C . SER B 1 188 ? -9.11 13.485 15.775 1 95.24 188 SER B C 1
ATOM 4018 O O . SER B 1 188 ? -9.429 12.498 16.441 1 95.24 188 SER B O 1
ATOM 4020 N N . TRP B 1 189 ? -9.093 13.543 14.444 1 97.16 189 TRP B N 1
ATOM 4021 C CA . TRP B 1 189 ? -9.48 12.368 13.67 1 97.16 189 TRP B CA 1
ATOM 4022 C C . TRP B 1 189 ? -8.383 11.979 12.685 1 97.16 189 TRP B C 1
ATOM 4024 O O . TRP B 1 189 ? -7.753 12.844 12.074 1 97.16 189 TRP B O 1
ATOM 4034 N N . VAL B 1 190 ? -8.107 10.736 12.624 1 97.58 190 VAL B N 1
ATOM 4035 C CA . VAL B 1 190 ? -7.311 10.189 11.53 1 97.58 190 VAL B CA 1
ATOM 4036 C C . VAL B 1 190 ? -8.229 9.757 10.388 1 97.58 190 VAL B C 1
ATOM 4038 O O . VAL B 1 190 ? -9.012 8.816 10.536 1 97.58 190 VAL B O 1
ATOM 4041 N N . ARG B 1 191 ? -8.072 10.404 9.282 1 97 191 ARG B N 1
ATOM 4042 C CA . ARG B 1 191 ? -9.021 10.221 8.189 1 97 191 ARG B CA 1
ATOM 4043 C C . ARG B 1 191 ? -8.332 9.645 6.956 1 97 191 ARG B C 1
ATOM 4045 O O . ARG B 1 191 ? -7.123 9.811 6.78 1 97 191 ARG B O 1
ATOM 4052 N N . PHE B 1 192 ? -9.151 9.003 6.218 1 96.07 192 PHE B N 1
ATOM 4053 C CA . PHE B 1 192 ? -8.648 8.352 5.014 1 96.07 192 PHE B CA 1
ATOM 4054 C C . PHE B 1 192 ? -9.024 9.149 3.77 1 96.07 192 PHE B C 1
ATOM 4056 O O . PHE B 1 192 ? -10.189 9.505 3.583 1 96.07 192 PHE B O 1
ATOM 4063 N N . ARG B 1 193 ? -8.058 9.37 2.901 1 94.07 193 ARG B N 1
ATOM 4064 C CA . ARG B 1 193 ? -8.297 9.991 1.602 1 94.07 193 ARG B CA 1
ATOM 4065 C C . ARG B 1 193 ? -8.159 8.973 0.475 1 94.07 193 ARG B C 1
ATOM 4067 O O . ARG B 1 193 ? -7.128 8.308 0.355 1 94.07 193 ARG B O 1
ATOM 4074 N N . PHE B 1 194 ? -9.134 8.96 -0.341 1 89.3 194 PHE B N 1
ATOM 4075 C CA . PHE B 1 194 ? -9.072 8.098 -1.516 1 89.3 194 PHE B CA 1
ATOM 4076 C C . PHE B 1 194 ? -8.09 8.652 -2.542 1 89.3 194 PHE B C 1
ATOM 4078 O O . PHE B 1 194 ? -8.19 9.814 -2.941 1 89.3 194 PHE B O 1
ATOM 4085 N N . LYS B 1 195 ? -7.246 7.771 -2.96 1 84.8 195 LYS B N 1
ATOM 4086 C CA . LYS B 1 195 ? -6.248 8.198 -3.936 1 84.8 195 LYS B CA 1
ATOM 4087 C C . LYS B 1 195 ? -6.899 8.551 -5.27 1 84.8 195 LYS B C 1
ATOM 4089 O O . LYS B 1 195 ? -6.48 9.496 -5.941 1 84.8 195 LYS B O 1
ATOM 4094 N N . GLN B 1 196 ? -7.851 7.882 -5.61 1 77.52 196 GLN B N 1
ATOM 4095 C CA . GLN B 1 196 ? -8.454 7.98 -6.935 1 77.52 196 GLN B CA 1
ATOM 4096 C C . GLN B 1 196 ? -9.265 9.265 -7.076 1 77.52 196 GLN B C 1
ATOM 4098 O O . GLN B 1 196 ? -9.242 9.908 -8.128 1 77.52 196 GLN B O 1
ATOM 4103 N N . THR B 1 197 ? -9.933 9.701 -6.007 1 79.69 197 THR B N 1
ATOM 4104 C CA . THR B 1 197 ? -10.856 10.825 -6.116 1 79.69 197 THR B CA 1
ATOM 4105 C C . THR B 1 197 ? -10.329 12.035 -5.35 1 79.69 197 THR B C 1
ATOM 4107 O O . THR B 1 197 ? -10.799 13.157 -5.549 1 79.69 197 THR B O 1
ATOM 4110 N N . GLY B 1 198 ? -9.462 11.713 -4.463 1 85.99 198 GLY B N 1
ATOM 4111 C CA . GLY B 1 198 ? -8.977 12.778 -3.599 1 85.99 198 GLY B CA 1
ATOM 4112 C C . GLY B 1 198 ? -9.943 13.127 -2.483 1 85.99 198 GLY B C 1
ATOM 4113 O O . GLY B 1 198 ? -9.645 13.976 -1.64 1 85.99 198 GLY B O 1
ATOM 4114 N N . LYS B 1 199 ? -11.008 12.436 -2.35 1 87.66 199 LYS B N 1
ATOM 4115 C CA . LYS B 1 199 ? -12.024 12.719 -1.341 1 87.66 199 LYS B CA 1
ATOM 4116 C C . LYS B 1 199 ? -11.718 11.992 -0.034 1 87.66 199 LYS B C 1
ATOM 4118 O O . LYS B 1 199 ? -11.079 10.938 -0.039 1 87.66 199 LYS B O 1
ATOM 4123 N N . LEU B 1 200 ? -12.207 12.599 0.983 1 91.78 200 LEU B N 1
ATOM 4124 C CA . LEU B 1 200 ? -12.069 11.966 2.29 1 91.78 200 LEU B CA 1
ATOM 4125 C C . LEU B 1 200 ? -13.199 10.971 2.534 1 91.78 200 LEU B C 1
ATOM 4127 O O . LEU B 1 200 ? -14.348 11.229 2.169 1 91.78 200 LEU B O 1
ATOM 4131 N N . LEU B 1 201 ? -12.829 9.895 3.049 1 90.08 201 LEU B N 1
ATOM 4132 C CA . LEU B 1 201 ? -13.86 8.981 3.529 1 90.08 201 LEU B CA 1
ATOM 4133 C C . LEU B 1 201 ? -14.693 9.631 4.628 1 90.08 201 LEU B C 1
ATOM 4135 O O . LEU B 1 201 ? -14.15 10.094 5.634 1 90.08 201 LEU B O 1
ATOM 4139 N N . PRO B 1 202 ? -15.964 9.691 4.431 1 90.26 202 PRO B N 1
ATOM 4140 C CA . PRO B 1 202 ? -16.795 10.351 5.442 1 90.26 202 PRO B CA 1
ATOM 4141 C C . PRO B 1 202 ? -16.901 9.547 6.735 1 90.26 202 PRO B C 1
ATOM 4143 O O . PRO B 1 202 ? -16.808 8.317 6.711 1 90.26 202 PRO B O 1
ATOM 4146 N N . ILE B 1 203 ? -17.068 10.304 7.786 1 93.93 203 ILE B N 1
ATOM 4147 C CA . ILE B 1 203 ? -17.479 9.694 9.045 1 93.93 203 ILE B CA 1
ATOM 4148 C C . ILE B 1 203 ? -19.002 9.592 9.096 1 93.93 203 ILE B C 1
ATOM 4150 O O . ILE B 1 203 ? -19.704 10.592 8.923 1 93.93 203 ILE B O 1
ATOM 4154 N N . ARG B 1 204 ? -19.442 8.434 9.305 1 92.65 204 ARG B N 1
ATOM 4155 C CA . ARG B 1 204 ? -20.886 8.232 9.262 1 92.65 204 ARG B CA 1
ATOM 4156 C C . ARG B 1 204 ? -21.393 7.616 10.561 1 92.65 204 ARG B C 1
ATOM 4158 O O . ARG B 1 204 ? -20.702 6.803 11.179 1 92.65 204 ARG B O 1
ATOM 4165 N N . MET B 1 205 ? -22.559 8.023 10.936 1 90.19 205 MET B N 1
ATOM 4166 C CA . MET B 1 205 ? -23.283 7.443 12.063 1 90.19 205 MET B CA 1
ATOM 4167 C C . MET B 1 205 ? -24.728 7.14 11.684 1 90.19 205 MET B C 1
ATOM 4169 O O . MET B 1 205 ? -25.319 7.841 10.861 1 90.19 205 MET B O 1
ATOM 4173 N N . PRO B 1 206 ? -25.194 6.053 12.249 1 84.43 206 PRO B N 1
ATOM 4174 C CA . PRO B 1 206 ? -26.603 5.751 11.988 1 84.43 206 PRO B CA 1
ATOM 4175 C C . PRO B 1 206 ? -27.549 6.803 12.561 1 84.43 206 PRO B C 1
ATOM 4177 O O . PRO B 1 206 ? -27.296 7.342 13.642 1 84.43 206 PRO B O 1
ATOM 4180 N N . GLU B 1 207 ? -28.47 7.144 11.754 1 79.43 207 GLU B N 1
ATOM 4181 C CA . GLU B 1 207 ? -29.589 7.978 12.183 1 79.43 207 GLU B CA 1
ATOM 4182 C C . GLU B 1 207 ? -30.924 7.283 11.929 1 79.43 207 GLU B C 1
ATOM 4184 O O . GLU B 1 207 ? -31.001 6.348 11.129 1 79.43 207 GLU B O 1
ATOM 4189 N N . PRO B 1 208 ? -31.888 7.724 12.736 1 73.62 208 PRO B N 1
ATOM 4190 C CA . PRO B 1 208 ? -33.201 7.106 12.542 1 73.62 208 PRO B CA 1
ATOM 4191 C C . PRO B 1 208 ? -33.627 7.071 11.076 1 73.62 208 PRO B C 1
ATOM 4193 O O . PRO B 1 208 ? -34.22 6.087 10.625 1 73.62 208 PRO B O 1
ATOM 4196 N N . ASP B 1 209 ? -33.373 8.104 10.345 1 71.04 209 ASP B N 1
ATOM 4197 C CA . ASP B 1 209 ? -33.846 8.177 8.966 1 71.04 209 ASP B CA 1
ATOM 4198 C C . ASP B 1 209 ? -32.719 7.87 7.982 1 71.04 209 ASP B C 1
ATOM 4200 O O . ASP B 1 209 ? -32.832 8.163 6.79 1 71.04 209 ASP B O 1
ATOM 4204 N N . GLY B 1 210 ? -31.683 7.324 8.518 1 77.29 210 GLY B N 1
ATOM 4205 C CA . GLY B 1 210 ? -30.603 7.016 7.594 1 77.29 210 GLY B CA 1
ATOM 4206 C C . GLY B 1 210 ? -29.227 7.173 8.213 1 77.29 210 GLY B C 1
ATOM 4207 O O . GLY B 1 210 ? -28.963 6.644 9.295 1 77.29 210 GLY B O 1
ATOM 4208 N N . THR B 1 211 ? -28.334 7.656 7.353 1 82.85 211 THR B N 1
ATOM 4209 C CA . THR B 1 211 ? -26.967 7.873 7.814 1 82.85 211 THR B CA 1
ATOM 4210 C C . THR B 1 211 ? -26.579 9.343 7.685 1 82.85 211 THR B C 1
ATOM 4212 O O . THR B 1 211 ? -26.973 10.013 6.728 1 82.85 211 THR B O 1
ATOM 4215 N N . SER B 1 212 ? -25.99 9.897 8.693 1 88.57 212 SER B N 1
ATOM 4216 C CA . SER B 1 212 ? -25.446 11.251 8.656 1 88.57 212 SER B CA 1
ATOM 4217 C C . SER B 1 212 ? -23.93 11.233 8.492 1 88.57 212 SER B C 1
ATOM 4219 O O . SER B 1 212 ? -23.255 10.34 9.007 1 88.57 212 SER B O 1
ATOM 4221 N N . GLU B 1 213 ? -23.452 12.2 7.752 1 91.21 213 GLU B N 1
ATOM 4222 C CA . GLU B 1 213 ? -22.014 12.352 7.547 1 91.21 213 GLU B CA 1
ATOM 4223 C C . GLU B 1 213 ? -21.456 13.502 8.38 1 91.21 213 GLU B C 1
ATOM 4225 O O . GLU B 1 213 ? -22.096 14.548 8.511 1 91.21 213 GLU B O 1
ATOM 4230 N N . TYR B 1 214 ? -20.295 13.267 8.894 1 91.79 214 TYR B N 1
ATOM 4231 C CA . TYR B 1 214 ? -19.656 14.259 9.751 1 91.79 214 TYR B CA 1
ATOM 4232 C C . TYR B 1 214 ? -18.242 14.565 9.271 1 91.79 214 TYR B C 1
ATOM 4234 O O . TYR B 1 214 ? -17.525 13.669 8.821 1 91.79 214 TYR B O 1
ATOM 4242 N N . ASN B 1 215 ? -17.871 15.78 9.35 1 90.52 215 ASN B N 1
ATOM 4243 C CA . ASN B 1 215 ? -16.554 16.255 8.938 1 90.52 215 ASN B CA 1
ATOM 4244 C C . ASN B 1 215 ? -15.878 17.061 10.043 1 90.52 215 ASN B C 1
ATOM 4246 O O . ASN B 1 215 ? -15.9 18.293 10.022 1 90.52 215 ASN B O 1
ATOM 4250 N N . PRO B 1 216 ? -15.275 16.392 10.929 1 91.37 216 PRO B N 1
ATOM 4251 C CA . PRO B 1 216 ? -14.602 17.112 12.012 1 91.37 216 PRO B CA 1
ATOM 4252 C C . PRO B 1 216 ? -13.514 18.056 11.506 1 91.37 216 PRO B C 1
ATOM 4254 O O . PRO B 1 216 ? -13.003 17.877 10.398 1 91.37 216 PRO B O 1
ATOM 4257 N N . GLU B 1 217 ? -13.093 18.98 12.332 1 85.8 217 GLU B N 1
ATOM 4258 C CA . GLU B 1 217 ? -12.217 20.076 11.93 1 85.8 217 GLU B CA 1
ATOM 4259 C C . GLU B 1 217 ? -10.748 19.672 12.024 1 85.8 217 GLU B C 1
ATOM 4261 O O . GLU B 1 217 ? -9.917 20.148 11.247 1 85.8 217 GLU B O 1
ATOM 4266 N N . ARG B 1 218 ? -10.373 18.946 13.05 1 88.83 218 ARG B N 1
ATOM 4267 C CA . ARG B 1 218 ? -8.983 18.562 13.278 1 88.83 218 ARG B CA 1
ATOM 4268 C C . ARG B 1 218 ? -8.704 17.167 12.728 1 88.83 218 ARG B C 1
ATOM 4270 O O . ARG B 1 218 ? -9.204 16.173 13.259 1 88.83 218 ARG B O 1
ATOM 4277 N N . ASN B 1 219 ? -7.842 17.146 11.668 1 91.35 219 ASN B N 1
ATOM 4278 C CA . ASN B 1 219 ? -7.67 15.881 10.963 1 91.35 219 ASN B CA 1
ATOM 4279 C C . ASN B 1 219 ? -6.196 15.568 10.722 1 91.35 219 ASN B C 1
ATOM 4281 O O . ASN B 1 219 ? -5.392 16.476 10.505 1 91.35 219 ASN B O 1
ATOM 4285 N N . PHE B 1 220 ? -5.887 14.355 10.915 1 95.05 220 PHE B N 1
ATOM 4286 C CA . PHE B 1 220 ? -4.723 13.716 10.312 1 95.05 220 PHE B CA 1
ATOM 4287 C C . PHE B 1 220 ? -5.128 12.889 9.097 1 95.05 220 PHE B C 1
ATOM 4289 O O . PHE B 1 220 ? -5.909 11.943 9.216 1 95.05 220 PHE B O 1
ATOM 4296 N N . ILE B 1 221 ? -4.589 13.238 7.928 1 96.16 221 ILE B N 1
ATOM 4297 C CA . ILE B 1 221 ? -5.104 12.623 6.709 1 96.16 221 ILE B CA 1
ATOM 4298 C C . ILE B 1 221 ? -4.058 11.674 6.129 1 96.16 221 ILE B C 1
ATOM 4300 O O . ILE B 1 221 ? -2.88 12.026 6.026 1 96.16 221 ILE B O 1
ATOM 4304 N N . VAL B 1 222 ? -4.494 10.481 5.847 1 96.89 222 VAL B N 1
ATOM 4305 C CA . VAL B 1 222 ? -3.647 9.478 5.21 1 96.89 222 VAL B CA 1
ATOM 4306 C C . VAL B 1 222 ? -4.415 8.793 4.082 1 96.89 222 VAL B C 1
ATOM 4308 O O . VAL B 1 222 ? -5.648 8.785 4.078 1 96.89 222 VAL B O 1
ATOM 4311 N N . ASN B 1 223 ? -3.71 8.189 3.126 1 95.52 223 ASN B N 1
ATOM 4312 C CA . ASN B 1 223 ? -4.358 7.411 2.076 1 95.52 223 ASN B CA 1
ATOM 4313 C C . ASN B 1 223 ? -3.995 5.931 2.17 1 95.52 223 ASN B C 1
ATOM 4315 O O . ASN B 1 223 ? -3.931 5.238 1.153 1 95.52 223 ASN B O 1
ATOM 4319 N N . ASP B 1 224 ? -3.684 5.57 3.304 1 95.74 224 ASP B N 1
ATOM 4320 C CA . ASP B 1 224 ? -3.306 4.195 3.616 1 95.74 224 ASP B CA 1
ATOM 4321 C C . ASP B 1 224 ? -4.054 3.685 4.845 1 95.74 224 ASP B C 1
ATOM 4323 O O . ASP B 1 224 ? -3.925 4.247 5.935 1 95.74 224 ASP B O 1
ATOM 4327 N N . GLY B 1 225 ? -4.788 2.647 4.636 1 96.19 225 GLY B N 1
ATOM 4328 C CA . GLY B 1 225 ? -5.662 2.15 5.686 1 96.19 225 GLY B CA 1
ATOM 4329 C C . GLY B 1 225 ? -4.907 1.624 6.892 1 96.19 225 GLY B C 1
ATOM 4330 O O . GLY B 1 225 ? -5.328 1.828 8.033 1 96.19 225 GLY B O 1
ATOM 4331 N N . GLU B 1 226 ? -3.883 0.967 6.677 1 96.33 226 GLU B N 1
ATOM 4332 C CA . GLU B 1 226 ? -3.119 0.398 7.784 1 96.33 226 GLU B CA 1
ATOM 4333 C C . GLU B 1 226 ? -2.433 1.489 8.6 1 96.33 226 GLU B C 1
ATOM 4335 O O . GLU B 1 226 ? -2.359 1.401 9.827 1 96.33 226 GLU B O 1
ATOM 4340 N N . SER B 1 227 ? -1.953 2.516 7.889 1 96.46 227 SER B N 1
ATOM 4341 C CA . SER B 1 227 ? -1.392 3.659 8.603 1 96.46 227 SER B CA 1
ATOM 4342 C C . SER B 1 227 ? -2.455 4.364 9.44 1 96.46 227 SER B C 1
ATOM 4344 O O . SER B 1 227 ? -2.161 4.88 10.52 1 96.46 227 SER B O 1
ATOM 4346 N N . MET B 1 228 ? -3.626 4.405 8.926 1 96.91 228 MET B N 1
ATOM 4347 C CA . MET B 1 228 ? -4.734 5.006 9.663 1 96.91 228 MET B CA 1
ATOM 4348 C C . MET B 1 228 ? -4.919 4.327 11.015 1 96.91 228 MET B C 1
ATOM 4350 O O . MET B 1 228 ? -5.03 4.999 12.042 1 96.91 228 MET B O 1
ATOM 4354 N N . ALA B 1 229 ? -4.929 3.038 11.012 1 97.63 229 ALA B N 1
ATOM 4355 C CA . ALA B 1 229 ? -5.091 2.268 12.243 1 97.63 229 ALA B CA 1
ATOM 4356 C C . ALA B 1 229 ? -3.907 2.482 13.183 1 97.63 229 ALA B C 1
ATOM 4358 O O . ALA B 1 229 ? -4.087 2.625 14.394 1 97.63 229 ALA B O 1
ATOM 4359 N N . GLU B 1 230 ? -2.718 2.504 12.655 1 96.84 230 GLU B N 1
ATOM 4360 C CA . GLU B 1 230 ? -1.502 2.656 13.447 1 96.84 230 GLU B CA 1
ATOM 4361 C C . GLU B 1 230 ? -1.465 4.011 14.148 1 96.84 230 GLU B C 1
ATOM 4363 O O . GLU B 1 230 ? -1.158 4.092 15.339 1 96.84 230 GLU B O 1
ATOM 4368 N N . LEU B 1 231 ? -1.759 5.003 13.361 1 97.04 231 LEU B N 1
ATOM 4369 C CA . LEU B 1 231 ? -1.742 6.352 13.917 1 97.04 231 LEU B CA 1
ATOM 4370 C C . LEU B 1 231 ? -2.795 6.503 15.009 1 97.04 231 LEU B C 1
ATOM 4372 O O . LEU B 1 231 ? -2.543 7.134 16.038 1 97.04 231 LEU B O 1
ATOM 4376 N N . CYS B 1 232 ? -3.928 5.884 14.792 1 97.8 232 CYS B N 1
ATOM 4377 C CA . CYS B 1 232 ? -4.971 5.892 15.812 1 97.8 232 CYS B CA 1
ATOM 4378 C C . CYS B 1 232 ? -4.511 5.161 17.068 1 97.8 232 CYS B C 1
ATOM 4380 O O . CYS B 1 232 ? -4.702 5.653 18.182 1 97.8 232 CYS B O 1
ATOM 4382 N N . ALA B 1 233 ? -3.931 4.041 16.887 1 97.27 233 ALA B N 1
ATOM 4383 C CA . ALA B 1 233 ? -3.453 3.231 18.005 1 97.27 233 ALA B CA 1
ATOM 4384 C C . ALA B 1 233 ? -2.371 3.967 18.791 1 97.27 233 ALA B C 1
ATOM 4386 O O . ALA B 1 233 ? -2.201 3.735 19.99 1 97.27 233 ALA B O 1
ATOM 4387 N N . GLU B 1 234 ? -1.685 4.842 18.137 1 95.47 234 GLU B N 1
ATOM 4388 C CA . GLU B 1 234 ? -0.62 5.614 18.768 1 95.47 234 GLU B CA 1
ATOM 4389 C C . GLU B 1 234 ? -1.176 6.848 19.473 1 95.47 234 GLU B C 1
ATOM 4391 O O . GLU B 1 234 ? -0.417 7.655 20.015 1 95.47 234 GLU B O 1
ATOM 4396 N N . GLY B 1 235 ? -2.439 7.029 19.377 1 95.29 235 GLY B N 1
ATOM 4397 C CA . GLY B 1 235 ? -3.1 8.06 20.161 1 95.29 235 GLY B CA 1
ATOM 4398 C C . GLY B 1 235 ? -3.187 9.393 19.441 1 95.29 235 GLY B C 1
ATOM 4399 O O . GLY B 1 235 ? -3.266 10.445 20.08 1 95.29 235 GLY B O 1
ATOM 4400 N N . LEU B 1 236 ? -3.179 9.372 18.13 1 95.61 236 LEU B N 1
ATOM 4401 C CA . LEU B 1 236 ? -3.184 10.635 17.398 1 95.61 236 LEU B CA 1
ATOM 4402 C C . LEU B 1 236 ? -4.61 11.08 17.091 1 95.61 236 LEU B C 1
ATOM 4404 O O . LEU B 1 236 ? -4.822 12.161 16.539 1 95.61 236 LEU B O 1
ATOM 4408 N N . GLY B 1 237 ? -5.572 10.251 17.446 1 96.8 237 GLY B N 1
ATOM 4409 C CA . GLY B 1 237 ? -6.965 10.626 17.261 1 96.8 237 GLY B CA 1
ATOM 4410 C C . GLY B 1 237 ? -7.893 9.432 17.138 1 96.8 237 GLY B C 1
ATOM 4411 O O . GLY B 1 237 ? -7.473 8.29 17.337 1 96.8 237 GLY B O 1
ATOM 4412 N N . LEU B 1 238 ? -9.16 9.74 16.861 1 97.94 238 LEU B N 1
ATOM 4413 C CA . LEU B 1 238 ? -10.179 8.742 16.557 1 97.94 238 LEU B CA 1
ATOM 4414 C C . LEU B 1 238 ? -10.202 8.425 15.066 1 97.94 238 LEU B C 1
ATOM 4416 O O . LEU B 1 238 ? -9.681 9.194 14.255 1 97.94 238 LEU B O 1
ATOM 4420 N N . THR B 1 239 ? -10.718 7.331 14.712 1 98.09 239 THR B N 1
ATOM 4421 C CA . THR B 1 239 ? -10.881 7.013 13.298 1 98.09 239 THR B CA 1
ATOM 4422 C C . THR B 1 239 ? -12.117 6.146 13.078 1 98.09 239 THR B C 1
ATOM 4424 O O . THR B 1 239 ? -12.644 5.555 14.023 1 98.09 239 THR B O 1
ATOM 4427 N N . GLN B 1 240 ? -12.698 6.145 11.92 1 97.32 240 GLN B N 1
ATOM 4428 C CA . GLN B 1 240 ? -13.659 5.16 11.435 1 97.32 240 GLN B CA 1
ATOM 4429 C C . GLN B 1 240 ? -13.037 4.265 10.366 1 97.32 240 GLN B C 1
ATOM 4431 O O . GLN B 1 240 ? -12.599 4.75 9.321 1 97.32 240 GLN B O 1
ATOM 4436 N N . ILE B 1 241 ? -13.01 3.037 10.639 1 97.37 241 ILE B N 1
ATOM 4437 C CA . ILE B 1 241 ? -12.177 2.15 9.835 1 97.37 241 ILE B CA 1
ATOM 4438 C C . ILE B 1 241 ? -12.939 0.862 9.53 1 97.37 241 ILE B C 1
ATOM 4440 O O . ILE B 1 241 ? -13.733 0.394 10.35 1 97.37 241 ILE B O 1
ATOM 4444 N N . PRO B 1 242 ? -12.719 0.285 8.329 1 96.75 242 PRO B N 1
ATOM 4445 C CA . PRO B 1 242 ? -13.319 -1.022 8.049 1 96.75 242 PRO B CA 1
ATOM 4446 C C . PRO B 1 242 ? -12.903 -2.091 9.057 1 96.75 242 PRO B C 1
ATOM 4448 O O . PRO B 1 242 ? -11.751 -2.114 9.498 1 96.75 242 PRO B O 1
ATOM 4451 N N . HIS B 1 243 ? -13.788 -3.049 9.319 1 97.49 243 HIS B N 1
ATOM 4452 C CA . HIS B 1 243 ? -13.58 -4.064 10.346 1 97.49 243 HIS B CA 1
ATOM 4453 C C . HIS B 1 243 ? -12.334 -4.894 10.055 1 97.49 243 HIS B C 1
ATOM 4455 O O . HIS B 1 243 ? -11.623 -5.298 10.978 1 97.49 243 HIS B O 1
ATOM 4461 N N . PHE B 1 244 ? -12.034 -5.109 8.794 1 97.03 244 PHE B N 1
ATOM 4462 C CA . PHE B 1 244 ? -10.929 -6 8.458 1 97.03 244 PHE B CA 1
ATOM 4463 C C . PHE B 1 244 ? -9.589 -5.316 8.703 1 97.03 244 PHE B C 1
ATOM 4465 O O . PHE B 1 244 ? -8.563 -5.984 8.844 1 97.03 244 PHE B O 1
ATOM 4472 N N . ILE B 1 245 ? -9.577 -4.004 8.707 1 97.69 245 ILE B N 1
ATOM 4473 C CA . ILE B 1 245 ? -8.358 -3.287 9.066 1 97.69 245 ILE B CA 1
ATOM 4474 C C . ILE B 1 245 ? -8.228 -3.221 10.586 1 97.69 245 ILE B C 1
ATOM 4476 O O . ILE B 1 245 ? -7.124 -3.33 11.125 1 97.69 245 ILE B O 1
ATOM 4480 N N . ALA B 1 246 ? -9.284 -3.149 11.318 1 97.7 246 ALA B N 1
ATOM 4481 C CA . ALA B 1 246 ? -9.321 -2.948 12.764 1 97.7 246 ALA B CA 1
ATOM 4482 C C . ALA B 1 246 ? -9.06 -4.255 13.507 1 97.7 246 ALA B C 1
ATOM 4484 O O . ALA B 1 246 ? -8.731 -4.246 14.695 1 97.7 246 ALA B O 1
ATOM 4485 N N . ARG B 1 247 ? -9.264 -5.374 12.851 1 97.02 247 ARG B N 1
ATOM 4486 C CA . ARG B 1 247 ? -9.383 -6.686 13.478 1 97.02 247 ARG B CA 1
ATOM 4487 C C . ARG B 1 247 ? -8.233 -6.936 14.448 1 97.02 247 ARG B C 1
ATOM 4489 O O . ARG B 1 247 ? -8.455 -7.156 15.64 1 97.02 247 ARG B O 1
ATOM 4496 N N . ASP B 1 248 ? -7.007 -6.798 13.983 1 95.73 248 ASP B N 1
ATOM 4497 C CA . ASP B 1 248 ? -5.859 -7.192 14.793 1 95.73 248 ASP B CA 1
ATOM 4498 C C . ASP B 1 248 ? -5.582 -6.165 15.889 1 95.73 248 ASP B C 1
ATOM 4500 O O . ASP B 1 248 ? -5.075 -6.512 16.958 1 95.73 248 ASP B O 1
ATOM 4504 N N . TRP B 1 249 ? -5.929 -4.971 15.674 1 97.23 249 TRP B N 1
ATOM 4505 C CA . TRP B 1 249 ? -5.756 -3.911 16.661 1 97.23 249 TRP B CA 1
ATOM 4506 C C . TRP B 1 249 ? -6.756 -4.061 17.803 1 97.23 249 TRP B C 1
ATOM 4508 O O . TRP B 1 249 ? -6.417 -3.835 18.967 1 97.23 249 TRP B O 1
ATOM 4518 N N . LEU B 1 250 ? -7.953 -4.46 17.44 1 96.9 250 LEU B N 1
ATOM 4519 C CA . LEU B 1 250 ? -8.99 -4.692 18.439 1 96.9 250 LEU B CA 1
ATOM 4520 C C . LEU B 1 250 ? -8.678 -5.936 19.266 1 96.9 250 LEU B C 1
ATOM 4522 O O . LEU B 1 250 ? -8.815 -5.921 20.492 1 96.9 250 LEU B O 1
ATOM 4526 N N . LYS B 1 251 ? -8.235 -6.933 18.591 1 95.46 251 LYS B N 1
ATOM 4527 C CA . LYS B 1 251 ? -7.872 -8.175 19.269 1 95.46 251 LYS B CA 1
ATOM 4528 C C . LYS B 1 251 ? -6.729 -7.949 20.254 1 95.46 251 LYS B C 1
ATOM 4530 O O . LYS B 1 251 ? -6.717 -8.529 21.342 1 95.46 251 LYS B O 1
ATOM 4535 N N . ALA B 1 252 ? -5.805 -7.063 19.935 1 95.85 252 ALA B N 1
ATOM 4536 C CA . ALA B 1 252 ? -4.633 -6.783 20.761 1 95.85 252 ALA B CA 1
ATOM 4537 C C . ALA B 1 252 ? -4.957 -5.757 21.843 1 95.85 252 ALA B C 1
ATOM 4539 O O . ALA B 1 252 ? -4.112 -5.446 22.686 1 95.85 252 ALA B O 1
ATOM 4540 N N . GLY B 1 253 ? -6.096 -5.177 21.787 1 95.15 253 GLY B N 1
ATOM 4541 C CA . GLY B 1 253 ? -6.512 -4.185 22.765 1 95.15 253 GLY B CA 1
ATOM 4542 C C . GLY B 1 253 ? -5.877 -2.825 22.543 1 95.15 253 GLY B C 1
ATOM 4543 O O . GLY B 1 253 ? -5.916 -1.964 23.425 1 95.15 253 GLY B O 1
ATOM 4544 N N . ARG B 1 254 ? -5.306 -2.645 21.409 1 97.01 254 ARG B N 1
ATOM 4545 C CA . ARG B 1 254 ? -4.636 -1.388 21.093 1 97.01 254 ARG B CA 1
ATOM 4546 C C . ARG B 1 254 ? -5.63 -0.351 20.582 1 97.01 254 ARG B C 1
ATOM 4548 O O . ARG B 1 254 ? -5.35 0.849 20.604 1 97.01 254 ARG B O 1
ATOM 4555 N N . LEU B 1 255 ? -6.755 -0.839 20.067 1 97.85 255 LEU B N 1
ATOM 4556 C CA . LEU B 1 255 ? -7.912 -0.019 19.725 1 97.85 255 LEU B CA 1
ATOM 4557 C C . LEU B 1 255 ? -9.164 -0.524 20.434 1 97.85 255 LEU B C 1
ATOM 4559 O O . LEU B 1 255 ? -9.287 -1.719 20.711 1 97.85 255 LEU B O 1
ATOM 4563 N N . VAL B 1 256 ? -10.008 0.353 20.735 1 97.78 256 VAL B N 1
ATOM 4564 C CA . VAL B 1 256 ? -11.283 -0.021 21.338 1 97.78 256 VAL B CA 1
ATOM 4565 C C . VAL B 1 256 ? -12.427 0.671 20.6 1 97.78 256 VAL B C 1
ATOM 4567 O O . VAL B 1 256 ? -12.33 1.854 20.263 1 97.78 256 VAL B O 1
ATOM 4570 N N . PRO B 1 257 ? -13.466 -0.073 20.264 1 97.4 257 PRO B N 1
ATOM 4571 C CA . PRO B 1 257 ? -14.635 0.536 19.626 1 97.4 257 PRO B CA 1
ATOM 4572 C C . PRO B 1 257 ? -15.428 1.43 20.576 1 97.4 257 PRO B C 1
ATOM 4574 O O . PRO B 1 257 ? -15.647 1.065 21.734 1 97.4 257 PRO B O 1
ATOM 4577 N N . ILE B 1 258 ? -15.86 2.512 20.107 1 96.41 258 ILE B N 1
ATOM 4578 C CA . ILE B 1 258 ? -16.528 3.44 21.013 1 96.41 258 ILE B CA 1
ATOM 4579 C C . ILE B 1 258 ? -17.996 3.583 20.616 1 96.41 258 ILE B C 1
ATOM 4581 O O . ILE B 1 258 ? -18.807 4.099 21.388 1 96.41 258 ILE B O 1
ATOM 4585 N N . PHE B 1 259 ? -18.437 3.191 19.433 1 94.78 259 PHE B N 1
ATOM 4586 C CA . PHE B 1 259 ? -19.812 3.086 18.96 1 94.78 259 PHE B CA 1
ATOM 4587 C C . PHE B 1 259 ? -20.06 1.729 18.313 1 94.78 259 PHE B C 1
ATOM 4589 O O . PHE B 1 259 ? -19.116 1.046 17.909 1 94.78 259 PHE B O 1
ATOM 4596 N N . PRO B 1 260 ? -21.298 1.313 18.283 1 92.55 260 PRO B N 1
ATOM 4597 C CA . PRO B 1 260 ? -21.584 0.106 17.505 1 92.55 260 PRO B CA 1
ATOM 4598 C C . PRO B 1 260 ? -21.161 0.232 16.043 1 92.55 260 PRO B C 1
ATOM 4600 O O . PRO B 1 260 ? -21.205 1.327 15.476 1 92.55 260 PRO B O 1
ATOM 4603 N N . SER B 1 261 ? -20.752 -0.897 15.494 1 93.41 261 SER B N 1
ATOM 4604 C CA . SER B 1 261 ? -20.37 -0.888 14.086 1 93.41 261 SER B CA 1
ATOM 4605 C C . SER B 1 261 ? -21.543 -0.487 13.197 1 93.41 261 SER B C 1
ATOM 4607 O O . SER B 1 261 ? -22.703 -0.638 13.587 1 93.41 261 SER B O 1
ATOM 4609 N N . MET B 1 262 ? -21.155 0.037 12.045 1 91.44 262 MET B N 1
ATOM 4610 C CA . MET B 1 262 ? -22.18 0.431 11.081 1 91.44 262 MET B CA 1
ATOM 4611 C C . MET B 1 262 ? -21.862 -0.118 9.694 1 91.44 262 MET B C 1
ATOM 4613 O O . MET B 1 262 ? -20.693 -0.252 9.329 1 91.44 262 MET B O 1
ATOM 4617 N N . ARG B 1 263 ? -22.966 -0.388 8.94 1 89.83 263 ARG B N 1
ATOM 4618 C CA . ARG B 1 263 ? -22.84 -0.897 7.578 1 89.83 263 ARG B CA 1
ATOM 4619 C C . ARG B 1 263 ? -23.491 0.051 6.576 1 89.83 263 ARG B C 1
ATOM 4621 O O . ARG B 1 263 ? -24.551 0.618 6.849 1 89.83 263 ARG B O 1
ATOM 4628 N N . GLN B 1 264 ? -22.763 0.243 5.571 1 82.7 264 GLN B N 1
ATOM 4629 C CA . GLN B 1 264 ? -23.386 0.935 4.448 1 82.7 264 GLN B CA 1
ATOM 4630 C C . GLN B 1 264 ? -23.93 -0.058 3.424 1 82.7 264 GLN B C 1
ATOM 4632 O O . GLN B 1 264 ? -23.224 -0.978 3.007 1 82.7 264 GLN B O 1
ATOM 4637 N N . ALA B 1 265 ? -25.1 0.214 3.05 1 79.65 265 ALA B N 1
ATOM 4638 C CA . ALA B 1 265 ? -25.756 -0.692 2.11 1 79.65 265 ALA B CA 1
ATOM 4639 C C . ALA B 1 265 ? -24.972 -0.788 0.804 1 79.65 265 ALA B C 1
ATOM 4641 O O . ALA B 1 265 ? -24.48 0.221 0.293 1 79.65 265 ALA B O 1
ATOM 4642 N N . GLY B 1 266 ? -24.824 -1.962 0.357 1 81.14 266 GLY B N 1
ATOM 4643 C CA . GLY B 1 266 ? -24.208 -2.191 -0.941 1 81.14 266 GLY B CA 1
ATOM 4644 C C . GLY B 1 266 ? -22.694 -2.25 -0.881 1 81.14 266 GLY B C 1
ATOM 4645 O O . GLY B 1 266 ? -22.041 -2.58 -1.873 1 81.14 266 GLY B O 1
ATOM 4646 N N . ASN B 1 267 ? -22.197 -1.933 0.285 1 88.15 267 ASN B N 1
ATOM 4647 C CA . ASN B 1 267 ? -20.747 -1.987 0.437 1 88.15 267 ASN B CA 1
ATOM 4648 C C . ASN B 1 267 ? -20.286 -3.357 0.928 1 88.15 267 ASN B C 1
ATOM 4650 O O . ASN B 1 267 ? -20.723 -3.822 1.982 1 88.15 267 ASN B O 1
ATOM 4654 N N . GLY B 1 268 ? -19.505 -4.042 0.164 1 94.02 268 GLY B N 1
ATOM 4655 C CA . GLY B 1 268 ? -19.022 -5.364 0.532 1 94.02 268 GLY B CA 1
ATOM 4656 C C . GLY B 1 268 ? -17.685 -5.707 -0.098 1 94.02 268 GLY B C 1
ATOM 4657 O O . GLY B 1 268 ? -17.071 -4.868 -0.76 1 94.02 268 GLY B O 1
ATOM 4658 N N . VAL B 1 269 ? -17.199 -6.794 0.322 1 96 269 VAL B N 1
ATOM 4659 C CA . VAL B 1 269 ? -16.039 -7.407 -0.317 1 96 269 VAL B CA 1
ATOM 4660 C C . VAL B 1 269 ? -16.495 -8.511 -1.268 1 96 269 VAL B C 1
ATOM 4662 O O . VAL B 1 269 ? -17.22 -9.424 -0.866 1 96 269 VAL B O 1
ATOM 4665 N N . TYR B 1 270 ? -16.029 -8.38 -2.482 1 94.86 270 TYR B N 1
ATOM 4666 C CA . TYR B 1 270 ? -16.508 -9.282 -3.523 1 94.86 270 TYR B CA 1
ATOM 4667 C C . TYR B 1 270 ? -15.347 -10.004 -4.196 1 94.86 270 TYR B C 1
ATOM 4669 O O . TYR B 1 270 ? -14.275 -9.424 -4.389 1 94.86 270 TYR B O 1
ATOM 4677 N N . LEU B 1 271 ? -15.581 -11.205 -4.466 1 95.62 271 LEU B N 1
ATOM 4678 C CA . LEU B 1 271 ? -14.709 -11.999 -5.324 1 95.62 271 LEU B CA 1
ATOM 4679 C C . LEU B 1 271 ? -15.265 -12.077 -6.742 1 95.62 271 LEU B C 1
ATOM 4681 O O . LEU B 1 271 ? -16.429 -12.434 -6.938 1 95.62 271 LEU B O 1
ATOM 4685 N N . LEU B 1 272 ? -14.466 -11.687 -7.726 1 93.56 272 LEU B N 1
ATOM 4686 C CA . LEU B 1 272 ? -14.881 -11.616 -9.122 1 93.56 272 LEU B CA 1
ATOM 4687 C C . LEU B 1 272 ? -13.979 -12.477 -10.001 1 93.56 272 LEU B C 1
ATOM 4689 O O . LEU B 1 272 ? -12.764 -12.521 -9.795 1 93.56 272 LEU B O 1
ATOM 4693 N N . TYR B 1 273 ? -14.549 -13.078 -10.945 1 90.84 273 TYR B N 1
ATOM 4694 C CA . TYR B 1 273 ? -13.802 -13.797 -11.971 1 90.84 273 TYR B CA 1
ATOM 4695 C C . TYR B 1 273 ? -14.6 -13.888 -13.266 1 90.84 273 TYR B C 1
ATOM 4697 O O . TYR B 1 273 ? -15.809 -13.641 -13.275 1 90.84 273 TYR B O 1
ATOM 4705 N N . ALA B 1 274 ? -13.948 -14.106 -14.337 1 84.27 274 ALA B N 1
ATOM 4706 C CA . ALA B 1 274 ? -14.573 -14.107 -15.656 1 84.27 274 ALA B CA 1
ATOM 4707 C C . ALA B 1 274 ? -15.617 -15.215 -15.768 1 84.27 274 ALA B C 1
ATOM 4709 O O . ALA B 1 274 ? -15.408 -16.325 -15.272 1 84.27 274 ALA B O 1
ATOM 4710 N N . ASN B 1 275 ? -16.731 -14.821 -16.283 1 79.16 275 ASN B N 1
ATOM 4711 C CA . ASN B 1 275 ? -17.781 -15.787 -16.59 1 79.16 275 ASN B CA 1
ATOM 4712 C C . ASN B 1 275 ? -17.448 -16.599 -17.838 1 79.16 275 ASN B C 1
ATOM 4714 O O . ASN B 1 275 ? -17.625 -16.12 -18.96 1 79.16 275 ASN B O 1
ATOM 4718 N N . ARG B 1 276 ? -16.92 -17.707 -17.663 1 73.45 276 ARG B N 1
ATOM 4719 C CA . ARG B 1 276 ? -16.537 -18.578 -18.77 1 73.45 276 ARG B CA 1
ATOM 4720 C C . ARG B 1 276 ? -17.223 -19.935 -18.662 1 73.45 276 ARG B C 1
ATOM 4722 O O . ARG B 1 276 ? -17.715 -20.304 -17.593 1 73.45 276 ARG B O 1
ATOM 4729 N N . GLU B 1 277 ? -17.388 -20.532 -19.808 1 68.45 277 GLU B N 1
ATOM 4730 C CA . GLU B 1 277 ? -17.944 -21.882 -19.816 1 68.45 277 GLU B CA 1
ATOM 4731 C C . GLU B 1 277 ? -17.114 -22.825 -18.949 1 68.45 277 GLU B C 1
ATOM 4733 O O . GLU B 1 277 ? -17.664 -23.648 -18.215 1 68.45 277 GLU B O 1
ATOM 4738 N N . TYR B 1 278 ? -15.826 -22.638 -19.066 1 69.88 278 TYR B N 1
ATOM 4739 C CA . TYR B 1 278 ? -14.922 -23.472 -18.282 1 69.88 278 TYR B CA 1
ATOM 4740 C C . TYR B 1 278 ? -14.016 -22.617 -17.403 1 69.88 278 TYR B C 1
ATOM 4742 O O . TYR B 1 278 ? -13.195 -21.849 -17.909 1 69.88 278 TYR B O 1
ATOM 4750 N N . VAL B 1 279 ? -14.213 -22.694 -16.17 1 79.82 279 VAL B N 1
ATOM 4751 C CA . VAL B 1 279 ? -13.309 -22.072 -15.208 1 79.82 279 VAL B CA 1
ATOM 4752 C C . VAL B 1 279 ? -12.123 -22.995 -14.941 1 79.82 279 VAL B C 1
ATOM 4754 O O . VAL B 1 279 ? -12.304 -24.154 -14.559 1 79.82 279 VAL B O 1
ATOM 4757 N N . PRO B 1 280 ? -10.948 -22.48 -15.196 1 81.21 280 PRO B N 1
ATOM 4758 C CA . PRO B 1 280 ? -9.791 -23.333 -14.912 1 81.21 280 PRO B CA 1
ATOM 4759 C C . PRO B 1 280 ? -9.802 -23.887 -13.489 1 81.21 280 PRO B C 1
ATOM 4761 O O . PRO B 1 280 ? -10.192 -23.186 -12.552 1 81.21 280 PRO B O 1
ATOM 4764 N N . ALA B 1 281 ? -9.355 -25.089 -13.294 1 84.33 281 ALA B N 1
ATOM 4765 C CA . ALA B 1 281 ? -9.407 -25.791 -12.015 1 84.33 281 ALA B CA 1
ATOM 4766 C C . ALA B 1 281 ? -8.628 -25.035 -10.942 1 84.33 281 ALA B C 1
ATOM 4768 O O . ALA B 1 281 ? -9.047 -24.981 -9.783 1 84.33 281 ALA B O 1
ATOM 4769 N N . ARG B 1 282 ? -7.439 -24.414 -11.305 1 89.17 282 ARG B N 1
ATOM 4770 C CA . ARG B 1 282 ? -6.626 -23.679 -10.342 1 89.17 282 ARG B CA 1
ATOM 4771 C C . ARG B 1 282 ? -7.381 -22.472 -9.796 1 89.17 282 ARG B C 1
ATOM 4773 O O . ARG B 1 282 ? -7.221 -22.109 -8.629 1 89.17 282 ARG B O 1
ATOM 4780 N N . VAL B 1 283 ? -8.253 -21.897 -10.636 1 92.58 283 VAL B N 1
ATOM 4781 C CA . VAL B 1 283 ? -9.064 -20.755 -10.226 1 92.58 283 VAL B CA 1
ATOM 4782 C C . VAL B 1 283 ? -10.182 -21.223 -9.297 1 92.58 283 VAL B C 1
ATOM 4784 O O . VAL B 1 283 ? -10.425 -20.615 -8.252 1 92.58 283 VAL B O 1
ATOM 4787 N N . ARG B 1 284 ? -10.834 -22.324 -9.623 1 90.61 284 ARG B N 1
ATOM 4788 C CA . ARG B 1 284 ? -11.939 -22.865 -8.839 1 90.61 284 ARG B CA 1
ATOM 4789 C C . ARG B 1 284 ? -11.478 -23.253 -7.438 1 90.61 284 ARG B C 1
ATOM 4791 O O . ARG B 1 284 ? -12.143 -22.934 -6.45 1 90.61 284 ARG B O 1
ATOM 4798 N N . VAL B 1 285 ? -10.342 -23.904 -7.393 1 92.97 285 VAL B N 1
ATOM 4799 C CA . VAL B 1 285 ? -9.877 -24.363 -6.088 1 92.97 285 VAL B CA 1
ATOM 4800 C C . VAL B 1 285 ? -9.48 -23.164 -5.23 1 92.97 285 VAL B C 1
ATOM 4802 O O . VAL B 1 285 ? -9.635 -23.19 -4.006 1 92.97 285 VAL B O 1
ATOM 4805 N N . PHE B 1 286 ? -8.911 -22.143 -5.849 1 96.57 286 PHE B N 1
ATOM 4806 C CA . PHE B 1 286 ? -8.557 -20.94 -5.105 1 96.57 286 PHE B CA 1
ATOM 4807 C C . PHE B 1 286 ? -9.804 -20.255 -4.559 1 96.57 286 PHE B C 1
ATOM 4809 O O . PHE B 1 286 ? -9.843 -19.864 -3.391 1 96.57 286 PHE B O 1
ATOM 4816 N N . ILE B 1 287 ? -10.827 -20.119 -5.381 1 96.37 287 ILE B N 1
ATOM 4817 C CA . ILE B 1 287 ? -12.084 -19.487 -4.994 1 96.37 287 ILE B CA 1
ATOM 4818 C C . ILE B 1 287 ? -12.697 -20.238 -3.814 1 96.37 287 ILE B C 1
ATOM 4820 O O . ILE B 1 287 ? -13.093 -19.625 -2.819 1 96.37 287 ILE B O 1
ATOM 4824 N N . ASP B 1 288 ? -12.751 -21.575 -3.944 1 95.96 288 ASP B N 1
ATOM 4825 C CA . ASP B 1 288 ? -13.321 -22.397 -2.881 1 95.96 288 ASP B CA 1
ATOM 4826 C C . ASP B 1 288 ? -12.515 -22.262 -1.591 1 95.96 288 ASP B C 1
ATOM 4828 O O . ASP B 1 288 ? -13.087 -22.149 -0.505 1 95.96 288 ASP B O 1
ATOM 4832 N N . PHE B 1 289 ? -11.245 -22.232 -1.748 1 96.88 289 PHE B N 1
ATOM 4833 C CA . PHE B 1 289 ? -10.342 -22.135 -0.607 1 96.88 289 PHE B CA 1
ATOM 4834 C C . PHE B 1 289 ? -10.542 -20.817 0.131 1 96.88 289 PHE B C 1
ATOM 4836 O O . PHE B 1 289 ? -10.683 -20.8 1.355 1 96.88 289 PHE B O 1
ATOM 4843 N N . ILE B 1 290 ? -10.574 -19.692 -0.562 1 97.63 290 ILE B N 1
ATOM 4844 C CA . ILE B 1 290 ? -10.689 -18.362 0.027 1 97.63 290 ILE B CA 1
ATOM 4845 C C . ILE B 1 290 ? -12.064 -18.199 0.669 1 97.63 290 ILE B C 1
ATOM 4847 O O . ILE B 1 290 ? -12.18 -17.667 1.776 1 97.63 290 ILE B O 1
ATOM 4851 N N . THR B 1 291 ? -13.096 -18.631 -0.042 1 96.69 291 THR B N 1
ATOM 4852 C CA . THR B 1 291 ? -14.456 -18.512 0.471 1 96.69 291 THR B CA 1
ATOM 4853 C C . THR B 1 291 ? -14.601 -19.252 1.798 1 96.69 291 THR B C 1
ATOM 4855 O O . THR B 1 291 ? -15.156 -18.713 2.758 1 96.69 291 THR B O 1
ATOM 4858 N N . GLN B 1 292 ? -14.059 -20.436 1.841 1 96.79 292 GLN B N 1
ATOM 4859 C CA . GLN B 1 292 ? -14.122 -21.226 3.066 1 96.79 292 GLN B CA 1
ATOM 4860 C C . GLN B 1 292 ? -13.309 -20.577 4.183 1 96.79 292 GLN B C 1
ATOM 4862 O O . GLN B 1 292 ? -13.745 -20.543 5.335 1 96.79 292 GLN B O 1
ATOM 4867 N N . ALA B 1 293 ? -12.133 -20.111 3.852 1 97.33 293 ALA B N 1
ATOM 4868 C CA . ALA B 1 293 ? -11.262 -19.496 4.85 1 97.33 293 ALA B CA 1
ATOM 4869 C C . ALA B 1 293 ? -11.922 -18.269 5.473 1 97.33 293 ALA B C 1
ATOM 4871 O O . ALA B 1 293 ? -11.813 -18.044 6.68 1 97.33 293 ALA B O 1
ATOM 4872 N N . ILE B 1 294 ? -12.566 -17.458 4.676 1 97.21 294 ILE B N 1
ATOM 4873 C CA . ILE B 1 294 ? -13.241 -16.259 5.162 1 97.21 294 ILE B CA 1
ATOM 4874 C C . ILE B 1 294 ? -14.403 -16.654 6.07 1 97.21 294 ILE B C 1
ATOM 4876 O O . ILE B 1 294 ? -14.633 -16.023 7.104 1 97.21 294 ILE B O 1
ATOM 4880 N N . GLN B 1 295 ? -15.088 -17.705 5.692 1 95.85 295 GLN B N 1
ATOM 4881 C CA . GLN B 1 295 ? -16.158 -18.218 6.54 1 95.85 295 GLN B CA 1
ATOM 4882 C C . GLN B 1 295 ? -15.617 -18.684 7.889 1 95.85 295 GLN B C 1
ATOM 4884 O O . GLN B 1 295 ? -16.245 -18.463 8.926 1 95.85 295 GLN B O 1
ATOM 4889 N N . ASP B 1 296 ? -14.482 -19.272 7.864 1 95.7 296 ASP B N 1
ATOM 4890 C CA . ASP B 1 296 ? -13.846 -19.76 9.084 1 95.7 296 ASP B CA 1
ATOM 4891 C C . ASP B 1 296 ? -13.434 -18.602 9.99 1 95.7 296 ASP B C 1
ATOM 4893 O O . ASP B 1 296 ? -13.194 -18.796 11.184 1 95.7 296 ASP B O 1
ATOM 4897 N N . MET B 1 297 ? -13.32 -17.404 9.43 1 93.98 297 MET B N 1
ATOM 4898 C CA . MET B 1 297 ? -13.019 -16.201 10.2 1 93.98 297 MET B CA 1
ATOM 4899 C C . MET B 1 297 ? -14.297 -15.555 10.724 1 93.98 297 MET B C 1
ATOM 4901 O O . MET B 1 297 ? -14.281 -14.405 11.167 1 93.98 297 MET B O 1
ATOM 4905 N N . ASP B 1 298 ? -15.383 -16.262 10.578 1 93.45 298 ASP B N 1
ATOM 4906 C CA . ASP B 1 298 ? -16.695 -15.845 11.064 1 93.45 298 ASP B CA 1
ATOM 4907 C C . ASP B 1 298 ? -17.257 -14.705 10.217 1 93.45 298 ASP B C 1
ATOM 4909 O O . ASP B 1 298 ? -17.874 -13.778 10.746 1 93.45 298 ASP B O 1
ATOM 4913 N N . GLU B 1 299 ? -16.925 -14.762 8.956 1 95.74 299 GLU B N 1
ATOM 4914 C CA . GLU B 1 299 ? -17.501 -13.802 8.018 1 95.74 299 GLU B CA 1
ATOM 4915 C C . GLU B 1 299 ? -18.291 -14.509 6.921 1 95.74 299 GLU B C 1
ATOM 4917 O O . GLU B 1 299 ? -17.873 -15.558 6.425 1 95.74 299 GLU B O 1
ATOM 4922 N N . THR B 1 300 ? -19.497 -14.038 6.667 1 95.07 300 THR B N 1
ATOM 4923 C CA . THR B 1 300 ? -20.372 -14.508 5.599 1 95.07 300 THR B CA 1
ATOM 4924 C C . THR B 1 300 ? -20.816 -13.348 4.713 1 95.07 300 THR B C 1
ATOM 4926 O O . THR B 1 300 ? -20.54 -12.186 5.018 1 95.07 300 THR B O 1
ATOM 4929 N N . PRO B 1 301 ? -21.426 -13.602 3.612 1 94.08 301 PRO B N 1
ATOM 4930 C CA . PRO B 1 301 ? -21.899 -12.517 2.749 1 94.08 301 PRO B CA 1
ATOM 4931 C C . PRO B 1 301 ? -22.819 -11.541 3.479 1 94.08 301 PRO B C 1
ATOM 4933 O O . PRO B 1 301 ? -23.027 -10.417 3.014 1 94.08 301 PRO B O 1
ATOM 4936 N N . PHE B 1 302 ? -23.279 -11.994 4.751 1 93.34 302 PHE B N 1
ATOM 4937 C CA . PHE B 1 302 ? -24.3 -11.16 5.374 1 93.34 302 PHE B CA 1
ATOM 4938 C C . PHE B 1 302 ? -23.868 -10.73 6.771 1 93.34 302 PHE B C 1
ATOM 4940 O O . PHE B 1 302 ? -24.485 -9.849 7.374 1 93.34 302 PHE B O 1
ATOM 4947 N N . HIS B 1 303 ? -22.814 -11.366 7.254 1 94.19 303 HIS B N 1
ATOM 4948 C CA . HIS B 1 303 ? -22.437 -11.094 8.637 1 94.19 303 HIS B CA 1
ATOM 4949 C C . HIS B 1 303 ? -20.922 -11.019 8.79 1 94.19 303 HIS B C 1
ATOM 4951 O O . HIS B 1 303 ? -20.187 -11.718 8.088 1 94.19 303 HIS B O 1
ATOM 4957 N N . THR B 1 304 ? -20.532 -10.148 9.698 1 96.51 304 THR B N 1
ATOM 4958 C CA . THR B 1 304 ? -19.139 -10.124 10.131 1 96.51 304 THR B CA 1
ATOM 4959 C C . THR B 1 304 ? -19.042 -10.245 11.649 1 96.51 304 THR B C 1
ATOM 4961 O O . THR B 1 304 ? -20.046 -10.113 12.352 1 96.51 304 THR B O 1
ATOM 4964 N N . TRP B 1 305 ? -17.846 -10.456 12.099 1 95.65 305 TRP B N 1
ATOM 4965 C CA . TRP B 1 305 ? -17.576 -10.574 13.528 1 95.65 305 TRP B CA 1
ATOM 4966 C C . TRP B 1 305 ? -17.773 -9.237 14.232 1 95.65 305 TRP B C 1
ATOM 4968 O O . TRP B 1 305 ? -17.921 -9.188 15.456 1 95.65 305 TRP B O 1
ATOM 4978 N N . ALA B 1 306 ? -17.744 -8.158 13.475 1 95.44 306 ALA B N 1
ATOM 4979 C CA . ALA B 1 306 ? -17.76 -6.819 14.059 1 95.44 306 ALA B CA 1
ATOM 4980 C C . ALA B 1 306 ? -19.138 -6.483 14.622 1 95.44 306 ALA B C 1
ATOM 4982 O O . ALA B 1 306 ? -19.279 -5.553 15.42 1 95.44 306 ALA B O 1
ATOM 4983 N N . GLU B 1 307 ? -20.125 -7.197 14.245 1 92.98 307 GLU B N 1
ATOM 4984 C CA . GLU B 1 307 ? -21.503 -6.908 14.629 1 92.98 307 GLU B CA 1
ATOM 4985 C C . GLU B 1 307 ? -21.713 -7.112 16.127 1 92.98 307 GLU B C 1
ATOM 4987 O O . GLU B 1 307 ? -22.626 -6.529 16.716 1 92.98 307 GLU B O 1
ATOM 4992 N N . THR B 1 308 ? -20.867 -7.863 16.784 1 91.45 308 THR B N 1
ATOM 4993 C CA . THR B 1 308 ? -21.082 -8.214 18.183 1 91.45 308 THR B CA 1
ATOM 4994 C C . THR B 1 308 ? -19.985 -7.622 19.063 1 91.45 308 THR B C 1
ATOM 4996 O O . THR B 1 308 ? -19.819 -8.028 20.215 1 91.45 308 THR B O 1
ATOM 4999 N N . LEU B 1 309 ? -19.212 -6.714 18.496 1 93.11 309 LEU B N 1
ATOM 5000 C CA . LEU B 1 309 ? -18.121 -6.115 19.257 1 93.11 309 LEU B CA 1
ATOM 5001 C C . LEU B 1 309 ? -18.658 -5.33 20.449 1 93.11 309 LEU B C 1
ATOM 5003 O O . LEU B 1 309 ? -19.567 -4.51 20.3 1 93.11 309 LEU B O 1
ATOM 5007 N N . PRO B 1 310 ? -18.078 -5.552 21.604 1 92.64 310 PRO B N 1
ATOM 5008 C CA . PRO B 1 310 ? -18.465 -4.725 22.749 1 92.64 310 PRO B CA 1
ATOM 5009 C C . PRO B 1 310 ? -17.951 -3.291 22.642 1 92.64 310 PRO B C 1
ATOM 5011 O O . PRO B 1 310 ? -16.839 -3.064 22.158 1 92.64 310 PRO B O 1
ATOM 5014 N N . ILE B 1 311 ? -18.645 -2.414 23.121 1 93.21 311 ILE B N 1
ATOM 5015 C CA . ILE B 1 311 ? -18.275 -1.003 23.092 1 93.21 311 ILE B CA 1
ATOM 5016 C C . ILE B 1 311 ? -17.5 -0.647 24.359 1 93.21 311 ILE B C 1
ATOM 5018 O O . ILE B 1 311 ? -17.859 -1.082 25.456 1 93.21 311 ILE B O 1
ATOM 5022 N N . TYR B 1 312 ? -16.538 0.143 24.087 1 92.05 312 TYR B N 1
ATOM 5023 C CA . TYR B 1 312 ? -15.679 0.587 25.179 1 92.05 312 TYR B CA 1
ATOM 5024 C C . TYR B 1 312 ? -16.463 1.418 26.187 1 92.05 312 TYR B C 1
ATOM 5026 O O . TYR B 1 312 ? -17.204 2.328 25.807 1 92.05 312 TYR B O 1
ATOM 5034 N N . GLN B 1 313 ? -16.359 1.041 27.537 1 86.65 313 GLN B N 1
ATOM 5035 C CA . GLN B 1 313 ? -16.904 1.798 28.659 1 86.65 313 GLN B CA 1
ATOM 5036 C C . GLN B 1 313 ? -15.791 2.299 29.576 1 86.65 313 GLN B C 1
ATOM 5038 O O . GLN B 1 313 ? -14.996 1.506 30.085 1 86.65 313 GLN B O 1
ATOM 5043 N N . PRO B 1 314 ? -15.576 3.588 29.672 1 77.95 314 PRO B N 1
ATOM 5044 C CA . PRO B 1 314 ? -14.521 4.122 30.536 1 77.95 314 PRO B CA 1
ATOM 5045 C C . PRO B 1 314 ? -14.625 3.618 31.974 1 77.95 314 PRO B C 1
ATOM 5047 O O . PRO B 1 314 ? -15.728 3.358 32.463 1 77.95 314 PRO B O 1
ATOM 5050 N N . ASN B 1 315 ? -13.73 2.701 32.608 1 58.85 315 ASN B N 1
ATOM 5051 C CA . ASN B 1 315 ? -13.773 2.335 34.02 1 58.85 315 ASN B CA 1
ATOM 5052 C C . ASN B 1 315 ? -14.137 3.529 34.898 1 58.85 315 ASN B C 1
ATOM 5054 O O . ASN B 1 315 ? -13.56 4.608 34.754 1 58.85 315 ASN B O 1
ATOM 5058 N N . GLN B 1 316 ? -15.397 3.6 35.61 1 47.73 316 GLN B N 1
ATOM 5059 C CA . GLN B 1 316 ? -15.661 4.394 36.806 1 47.73 316 GLN B CA 1
ATOM 5060 C C . GLN B 1 316 ? -14.56 4.205 37.846 1 47.73 316 GLN B C 1
ATOM 5062 O O . GLN B 1 316 ? -13.991 3.118 37.964 1 47.73 316 GLN B O 1
ATOM 5067 N N . GLY B 1 317 ? -13.745 5.195 38.301 1 36.8 317 GLY B N 1
ATOM 5068 C CA . GLY B 1 317 ? -12.992 5.218 39.546 1 36.8 317 GLY B CA 1
ATOM 5069 C C . GLY B 1 317 ? -13.568 4.3 40.608 1 36.8 317 GLY B C 1
ATOM 5070 O O . GLY B 1 317 ? -14.742 4.415 40.964 1 36.8 317 GLY B O 1
ATOM 5071 N N . ASP B 1 318 ? -13.24 2.957 40.762 1 28.13 318 ASP B N 1
ATOM 5072 C CA . ASP B 1 318 ? -13.06 2.765 42.197 1 28.13 318 ASP B CA 1
ATOM 5073 C C . ASP B 1 318 ? -11.881 3.585 42.718 1 28.13 318 ASP B C 1
ATOM 5075 O O . ASP B 1 318 ? -10.838 3.664 42.067 1 28.13 318 ASP B O 1
#

Solvent-accessible surface area (backbone atoms only — not comparable to full-atom values): 34584 Å² total; per-residue (Å²): 132,60,67,66,57,35,44,50,41,47,51,33,20,63,74,55,51,31,47,58,47,24,8,61,74,67,75,52,49,38,68,57,39,49,49,37,43,50,48,52,23,59,77,69,70,45,65,39,59,45,79,48,99,86,52,66,39,70,30,75,61,19,51,56,48,48,36,50,42,50,49,51,52,47,41,52,49,12,47,53,46,62,66,49,75,58,76,95,63,45,59,47,80,46,30,34,34,22,26,48,61,57,29,59,65,63,48,51,73,48,46,61,60,50,39,68,74,36,69,54,45,31,45,37,41,40,61,41,83,63,92,70,60,43,66,79,66,64,41,54,38,35,40,43,73,41,75,80,85,59,88,73,40,43,76,43,62,52,20,52,44,38,34,32,37,31,30,8,63,69,33,34,71,74,73,52,75,66,90,46,76,87,42,43,61,81,38,40,27,37,39,44,32,40,82,88,77,64,44,65,61,72,42,71,46,86,42,97,91,43,74,47,76,52,78,61,79,42,53,36,37,27,51,42,70,63,57,42,53,51,44,19,46,69,40,65,19,32,34,69,40,48,41,78,74,43,47,68,38,45,75,69,60,41,28,39,33,60,47,74,53,43,70,53,88,74,33,22,32,32,41,33,31,74,68,53,98,47,69,35,59,67,57,51,53,48,52,54,49,52,55,51,52,43,40,74,67,50,26,35,58,84,39,54,64,57,79,73,57,71,58,61,70,84,81,73,86,125,134,60,65,66,58,34,44,51,41,48,51,33,20,64,75,55,50,32,46,56,48,24,9,60,75,67,75,51,47,38,66,57,40,49,50,37,45,50,49,52,22,60,76,69,71,44,66,40,59,44,80,49,100,85,51,68,39,68,28,74,62,21,51,56,47,46,37,50,42,51,48,51,52,48,41,50,49,12,47,53,47,61,65,50,75,58,75,95,63,47,59,47,80,46,31,36,35,22,26,49,63,56,28,59,64,64,46,51,72,48,45,61,60,50,39,68,76,34,69,53,45,32,45,37,41,40,60,42,81,62,91,69,60,42,67,78,67,64,41,55,36,35,40,44,73,43,76,82,86,62,89,72,40,43,75,42,64,52,20,52,46,41,35,32,37,30,30,8,63,70,34,35,72,75,71,51,76,67,90,47,78,89,43,43,62,82,39,42,28,35,40,46,31,40,82,90,76,64,44,66,61,72,41,71,43,86,42,97,91,44,72,45,76,53,80,60,78,42,54,37,39,28,52,42,70,65,58,40,52,50,45,18,45,70,40,67,21,32,34,70,40,48,44,77,73,43,46,67,38,46,74,67,60,42,29,40,34,60,47,75,55,43,71,53,86,73,33,24,32,31,41,33,32,75,66,54,97,48,69,33,59,67,58,52,52,49,52,54,50,52,54,50,52,42,40,74,66,51,26,34,56,84,40,55,63,56,77,73,56,72,58,61,70,83,80,75,83,126